Protein AF-0000000078825532 (afdb_homodimer)

InterPro domains:
  IPR010093 SinI-like, DNA-binding domain [TIGR01764] (7-52)
  IPR024370 PBP domain [PF12727] (107-294)
  IPR041657 Helix-turn-helix domain, group 17 [PF12728] (6-54)

Organism: Clostridium kluyveri (strain ATCC 8527 / DSM 555 / NBRC 12016 / NCIMB 10680 / K1) (NCBI:txid431943)

Solvent-accessible surface area (backbone atoms only — not comparable to full-atom values): 34613 Å² total; per-residue (Å²): 126,86,74,80,45,74,32,43,47,62,54,47,10,62,74,70,73,45,52,47,65,52,42,52,48,32,35,75,69,62,65,28,64,63,45,72,63,84,94,39,63,31,25,42,47,66,40,52,50,52,44,49,61,65,61,60,74,65,66,65,83,81,58,81,55,68,72,71,70,65,76,69,36,64,5,51,78,58,31,75,65,81,54,86,50,83,83,50,47,30,42,28,36,75,58,67,68,55,57,55,49,44,52,50,48,42,71,73,36,83,90,50,54,67,42,82,38,77,37,37,25,50,40,20,38,43,31,40,57,71,63,76,32,61,32,18,27,34,44,38,53,36,69,89,77,71,43,57,31,58,73,42,52,56,50,55,28,56,39,52,47,30,33,34,31,33,52,31,31,34,46,31,22,37,36,24,29,55,84,36,88,81,67,75,82,56,78,76,53,65,74,43,83,87,49,33,31,40,31,50,37,88,49,22,32,65,32,34,42,50,30,23,49,29,47,75,68,71,49,62,61,89,73,32,47,41,54,84,39,64,31,93,42,65,64,54,40,49,48,37,19,36,74,62,74,22,54,30,26,71,37,50,51,61,58,49,76,72,41,77,47,43,38,75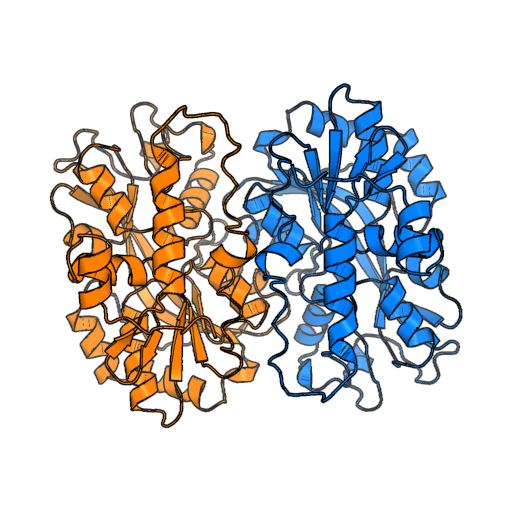,46,83,72,45,78,40,54,36,29,38,38,35,50,46,90,48,48,81,39,68,73,44,43,49,50,51,51,46,52,55,30,67,67,51,49,50,53,50,58,68,72,50,70,59,46,58,89,57,35,46,39,74,76,44,79,82,128,85,73,80,46,76,32,44,47,61,55,47,10,62,73,68,73,45,52,48,65,52,41,53,49,31,35,73,70,61,66,27,65,63,44,74,63,86,94,41,63,31,25,43,46,68,41,53,52,52,43,50,60,65,61,58,76,66,67,64,84,80,59,78,55,69,73,70,69,65,76,68,36,64,5,50,77,56,30,75,66,81,54,84,48,83,84,49,48,29,40,29,37,75,57,68,68,54,56,54,51,42,52,50,47,41,69,73,36,83,91,50,54,66,42,81,39,79,36,38,25,51,39,19,37,44,30,38,57,71,63,75,33,60,32,18,28,35,43,40,52,35,68,89,79,71,43,56,31,59,73,42,52,56,50,56,27,55,40,53,49,30,33,34,31,34,53,32,32,35,46,30,22,37,36,23,28,56,85,36,87,80,68,76,83,56,79,75,52,67,74,45,83,88,49,34,31,40,30,51,39,88,49,23,30,65,34,34,42,51,30,23,49,30,49,76,67,72,48,60,62,88,74,30,47,40,54,84,40,63,32,92,42,66,64,55,39,50,50,37,18,34,74,62,74,20,53,29,25,71,38,51,53,60,57,50,76,74,41,77,46,41,38,77,45,82,72,46,79,41,53,36,28,38,38,35,49,45,89,48,49,81,39,69,73,45,44,48,48,52,51,45,52,57,30,67,69,50,47,52,53,50,58,69,72,50,69,59,47,58,88,58,36,47,40,73,78,45,80,82

Structure (mmCIF, N/CA/C/O backbone):
data_AF-0000000078825532-model_v1
#
loop_
_entity.id
_entity.type
_entity.pdbx_description
1 polymer 'Predicted molybdate-binding protein'
#
loop_
_atom_site.group_PDB
_atom_site.id
_atom_site.type_symbol
_atom_site.label_atom_id
_atom_site.label_alt_id
_atom_site.label_comp_id
_atom_site.label_asym_id
_atom_site.label_entity_id
_atom_site.label_seq_id
_atom_site.pdbx_PDB_ins_code
_atom_site.Cartn_x
_atom_site.Cartn_y
_atom_site.Cartn_z
_atom_site.occupancy
_atom_site.B_iso_or_equiv
_atom_site.auth_seq_id
_atom_site.auth_comp_id
_atom_site.auth_asym_id
_atom_site.auth_atom_id
_atom_site.pdbx_PDB_model_num
ATOM 1 N N . MET A 1 1 ? 4.105 24.453 -40.719 1 24 1 MET A N 1
ATOM 2 C CA . MET A 1 1 ? 4.938 24.781 -39.594 1 24 1 MET A CA 1
ATOM 3 C C . MET A 1 1 ? 4.09 25.344 -38.438 1 24 1 MET A C 1
ATOM 5 O O . MET A 1 1 ? 3.648 26.484 -38.469 1 24 1 MET A O 1
ATOM 9 N N . ILE A 1 2 ? 3.145 24.734 -37.938 1 36.25 2 ILE A N 1
ATOM 10 C CA . ILE A 1 2 ? 2.279 25.266 -36.875 1 36.25 2 ILE A CA 1
ATOM 11 C C . ILE A 1 2 ? 3.131 25.859 -35.781 1 36.25 2 ILE A C 1
ATOM 13 O O . ILE A 1 2 ? 3.938 25.172 -35.156 1 36.25 2 ILE A O 1
ATOM 17 N N . GLU A 1 3 ? 3.506 27.062 -35.844 1 40.66 3 GLU A N 1
ATOM 18 C CA . GLU A 1 3 ? 4.352 27.906 -35 1 40.66 3 GLU A CA 1
ATOM 19 C C . GLU A 1 3 ? 3.984 27.766 -33.531 1 40.66 3 GLU A C 1
ATOM 21 O O . GLU A 1 3 ? 2.83 27.969 -33.125 1 40.66 3 GLU A O 1
ATOM 26 N N . ASN A 1 4 ? 4.52 26.781 -32.844 1 52.38 4 ASN A N 1
ATOM 27 C CA . ASN A 1 4 ? 4.492 26.656 -31.391 1 52.38 4 ASN A CA 1
ATOM 28 C C . ASN A 1 4 ? 4.816 27.984 -30.719 1 52.38 4 ASN A C 1
ATOM 30 O O . ASN A 1 4 ? 5.984 28.312 -30.5 1 52.38 4 ASN A O 1
ATOM 34 N N . THR A 1 5 ? 4.02 28.922 -30.812 1 66.56 5 THR A N 1
ATOM 35 C CA . THR A 1 5 ? 4.203 30.234 -30.219 1 66.56 5 THR A CA 1
ATOM 36 C C . THR A 1 5 ? 4.207 30.156 -28.703 1 66.56 5 THR A C 1
ATOM 38 O O . THR A 1 5 ? 3.273 29.625 -28.094 1 66.56 5 THR A O 1
ATOM 41 N N . VAL A 1 6 ? 5.328 30.438 -28.031 1 76.06 6 VAL A N 1
ATOM 42 C CA . VAL A 1 6 ? 5.547 30.516 -26.594 1 76.06 6 VAL A CA 1
ATOM 43 C C . VAL A 1 6 ? 5.02 31.844 -26.062 1 76.06 6 VAL A C 1
ATOM 45 O O . VAL A 1 6 ? 5.281 32.906 -26.656 1 76.06 6 VAL A O 1
ATOM 48 N N . LEU A 1 7 ? 4.133 31.781 -25.078 1 81.69 7 LEU A N 1
ATOM 49 C CA . LEU A 1 7 ? 3.471 32.938 -24.516 1 81.69 7 LEU A CA 1
ATOM 50 C C . LEU A 1 7 ? 3.986 33.25 -23.109 1 81.69 7 LEU A C 1
ATOM 52 O O . LEU A 1 7 ? 4.359 32.312 -22.375 1 81.69 7 LEU A O 1
ATOM 56 N N . THR A 1 8 ? 4.066 34.531 -22.766 1 80.75 8 THR A N 1
ATOM 57 C CA . THR A 1 8 ? 4.305 34.969 -21.391 1 80.75 8 THR A CA 1
ATOM 58 C C . THR A 1 8 ? 3.016 34.875 -20.578 1 80.75 8 THR A C 1
ATOM 60 O O . THR A 1 8 ? 1.918 34.906 -21.141 1 80.75 8 THR A O 1
ATOM 63 N N . PRO A 1 9 ? 3.205 34.75 -19.281 1 81.44 9 PRO A N 1
ATOM 64 C CA . PRO A 1 9 ? 2.004 34.781 -18.438 1 81.44 9 PRO A CA 1
ATOM 65 C C . PRO A 1 9 ? 1.142 36 -18.672 1 81.44 9 PRO A C 1
ATOM 67 O O . PRO A 1 9 ? -0.088 35.938 -18.609 1 81.44 9 PRO A O 1
ATOM 70 N N . GLN A 1 10 ? 1.766 37.062 -19 1 82.31 10 GLN A N 1
ATOM 71 C CA . GLN A 1 10 ? 1.036 38.281 -19.281 1 82.31 10 GLN A CA 1
ATOM 72 C C . GLN A 1 10 ? 0.237 38.156 -20.578 1 82.31 10 GLN A C 1
ATOM 74 O O . GLN A 1 10 ? -0.901 38.625 -20.656 1 82.31 10 GLN A O 1
ATOM 79 N N . GLU A 1 11 ? 0.806 37.562 -21.531 1 82.94 11 GLU A N 1
ATOM 80 C CA . GLU A 1 11 ? 0.123 37.312 -22.797 1 82.94 11 GLU A CA 1
ATOM 81 C C . GLU A 1 11 ? -1.042 36.344 -22.641 1 82.94 11 GLU A C 1
ATOM 83 O O . GLU A 1 11 ? -2.117 36.562 -23.203 1 82.94 11 GLU A O 1
ATOM 88 N N . VAL A 1 12 ? -0.812 35.344 -21.844 1 84.25 12 VAL A N 1
ATOM 89 C CA . VAL A 1 12 ? -1.862 34.375 -21.531 1 84.25 12 VAL A CA 1
ATOM 90 C C . VAL A 1 12 ? -2.996 35.094 -20.781 1 84.25 12 VAL A C 1
ATOM 92 O O . VAL A 1 12 ? -4.172 34.875 -21.078 1 84.25 12 VAL A O 1
ATOM 95 N N . ALA A 1 13 ? -2.664 35.844 -19.891 1 81.12 13 ALA A N 1
ATOM 96 C CA . ALA A 1 13 ? -3.637 36.625 -19.125 1 81.12 13 ALA A CA 1
ATOM 97 C C . ALA A 1 13 ? -4.504 37.5 -20.062 1 81.12 13 ALA A C 1
ATOM 99 O O . ALA A 1 13 ? -5.719 37.562 -19.875 1 81.12 13 ALA A O 1
ATOM 100 N N . GLY A 1 14 ? -3.93 38.062 -21 1 80.12 14 GLY A N 1
ATOM 101 C CA . GLY A 1 14 ? -4.652 38.844 -21.984 1 80.12 14 GLY A CA 1
ATOM 102 C C . GLY A 1 14 ? -5.574 38.031 -22.844 1 80.12 14 GLY A C 1
ATOM 103 O O . GLY A 1 14 ? -6.707 38.406 -23.125 1 80.12 14 GLY A O 1
ATOM 104 N N . MET A 1 15 ? -5.082 36.875 -23.141 1 79.62 15 MET A N 1
ATOM 105 C CA . MET A 1 15 ? -5.836 35.969 -24.031 1 79.62 15 MET A CA 1
ATOM 106 C C . MET A 1 15 ? -7.066 35.406 -23.312 1 79.62 15 MET A C 1
ATOM 108 O O . MET A 1 15 ? -8.117 35.25 -23.938 1 79.62 15 MET A O 1
ATOM 112 N N . LEU A 1 16 ? -6.871 35.156 -22.016 1 77.56 16 LEU A N 1
ATOM 113 C CA . LEU A 1 16 ? -7.926 34.5 -21.234 1 77.56 16 LEU A CA 1
ATOM 114 C C . LEU A 1 16 ? -8.711 35.531 -20.438 1 77.56 16 LEU A C 1
ATOM 116 O O . LEU A 1 16 ? -9.656 35.188 -19.719 1 77.56 16 LEU A O 1
ATOM 120 N N . LYS A 1 17 ? -8.344 36.812 -20.609 1 77 17 LYS A N 1
ATOM 121 C CA . LYS A 1 17 ? -8.945 37.969 -19.906 1 77 17 LYS A CA 1
ATOM 122 C C . LYS A 1 17 ? -9 37.719 -18.406 1 77 17 LYS A C 1
ATOM 124 O O . LYS A 1 17 ? -10.047 37.906 -17.766 1 77 17 LYS A O 1
ATOM 129 N N . ILE A 1 18 ? -7.914 37.219 -17.953 1 79.75 18 ILE A N 1
ATOM 130 C CA . ILE A 1 18 ? -7.703 37.031 -16.516 1 79.75 18 ILE A CA 1
ATOM 131 C C . ILE A 1 18 ? -6.449 37.781 -16.078 1 79.75 18 ILE A C 1
ATOM 133 O O . ILE A 1 18 ? -5.738 38.344 -16.906 1 79.75 18 ILE A O 1
ATOM 137 N N . THR A 1 19 ? -6.371 37.906 -14.789 1 78 19 THR A N 1
ATOM 138 C CA . THR A 1 19 ? -5.184 38.594 -14.289 1 78 19 THR A CA 1
ATOM 139 C C . THR A 1 19 ? -3.947 37.688 -14.438 1 78 19 THR A C 1
ATOM 141 O O . THR A 1 19 ? -4.051 36.469 -14.477 1 78 19 THR A O 1
ATOM 144 N N . LYS A 1 20 ? -2.814 38.375 -14.523 1 81.19 20 LYS A N 1
ATOM 145 C CA . LYS A 1 20 ? -1.533 37.688 -14.57 1 81.19 20 LYS A CA 1
ATOM 146 C C . LYS A 1 20 ? -1.372 36.75 -13.375 1 81.19 20 LYS A C 1
ATOM 148 O O . LYS A 1 20 ? -0.896 35.625 -13.523 1 81.19 20 LYS A O 1
ATOM 153 N N . ASN A 1 21 ? -1.82 37.125 -12.312 1 79.12 21 ASN A N 1
ATOM 154 C CA . ASN A 1 21 ? -1.765 36.344 -11.102 1 79.12 21 ASN A CA 1
ATOM 155 C C . ASN A 1 21 ? -2.625 35.062 -11.219 1 79.12 21 ASN A C 1
ATOM 157 O O . ASN A 1 21 ? -2.238 34 -10.742 1 79.12 21 ASN A O 1
ATOM 161 N N . THR A 1 22 ? -3.67 35.156 -11.789 1 80.19 22 THR A N 1
ATOM 162 C CA . THR A 1 22 ? -4.555 34.031 -12.016 1 80.19 22 THR A CA 1
ATOM 163 C C . THR A 1 22 ? -3.896 33 -12.953 1 80.19 22 THR A C 1
ATOM 165 O O . THR A 1 22 ? -4.051 31.797 -12.766 1 80.19 22 THR A O 1
ATOM 168 N N . VAL A 1 23 ? -3.158 33.469 -13.922 1 80.56 23 VAL A N 1
ATOM 169 C CA . VAL A 1 23 ? -2.43 32.562 -14.812 1 80.56 23 VAL A CA 1
ATOM 170 C C . VAL A 1 23 ? -1.421 31.766 -14.008 1 80.56 23 VAL A C 1
ATOM 172 O O . VAL A 1 23 ? -1.33 30.547 -14.172 1 80.56 23 VAL A O 1
ATOM 175 N N . TYR A 1 24 ? -0.787 32.438 -13.125 1 79.88 24 TYR A N 1
ATOM 176 C CA . TYR A 1 24 ? 0.176 31.75 -12.273 1 79.88 24 TYR A CA 1
ATOM 177 C C . TYR A 1 24 ? -0.517 30.734 -11.383 1 79.88 24 TYR A C 1
ATOM 179 O O . TYR A 1 24 ? -0.001 29.625 -11.172 1 79.88 24 TYR A O 1
ATOM 187 N N . GLU A 1 25 ? -1.6 31.094 -11 1 77.31 25 GLU A N 1
ATOM 188 C CA . GLU A 1 25 ? -2.396 30.188 -10.18 1 77.31 25 GLU A CA 1
ATOM 189 C C . GLU A 1 25 ? -2.855 28.969 -10.992 1 77.31 25 GLU A C 1
ATOM 191 O O . GLU A 1 25 ? -2.84 27.844 -10.484 1 77.31 25 GLU A O 1
ATOM 196 N N . LEU A 1 26 ? -3.229 29.125 -12.164 1 77.31 26 LEU A N 1
ATOM 197 C CA . LEU A 1 26 ? -3.666 28.062 -13.055 1 77.31 26 LEU A CA 1
ATOM 198 C C . LEU A 1 26 ? -2.525 27.094 -13.336 1 77.31 26 LEU A C 1
ATOM 200 O O . LEU A 1 26 ? -2.734 25.875 -13.375 1 77.31 26 LEU A O 1
ATOM 204 N N . ILE A 1 27 ? -1.386 27.688 -13.453 1 77.12 27 ILE A N 1
ATOM 205 C CA . ILE A 1 27 ? -0.2 26.875 -13.719 1 77.12 27 ILE A CA 1
ATOM 206 C C . ILE A 1 27 ? 0.198 26.109 -12.461 1 77.12 27 ILE A C 1
ATOM 208 O O . ILE A 1 27 ? 0.511 24.922 -12.531 1 77.12 27 ILE A O 1
ATOM 212 N N . LYS A 1 28 ? 0.058 26.75 -11.367 1 70.69 28 LYS A N 1
ATOM 213 C CA . LYS A 1 28 ? 0.375 26.156 -10.07 1 70.69 28 LYS A CA 1
ATOM 214 C C . LYS A 1 28 ? -0.572 25.016 -9.734 1 70.69 28 LYS A C 1
ATOM 216 O O . LYS A 1 28 ? -0.155 24 -9.172 1 70.69 28 LYS A O 1
ATOM 221 N N . ARG A 1 29 ? -1.72 25.156 -10.25 1 65.38 29 ARG A N 1
ATOM 222 C CA . ARG A 1 29 ? -2.773 24.188 -9.992 1 65.38 29 ARG A CA 1
ATOM 223 C C . ARG A 1 29 ? -2.779 23.094 -11.055 1 65.38 29 ARG A C 1
ATOM 225 O O . ARG A 1 29 ? -3.609 22.188 -11.016 1 65.38 29 ARG A O 1
ATOM 232 N N . GLY A 1 30 ? -1.956 23.312 -12 1 69.5 30 GLY A N 1
ATOM 233 C CA . GLY A 1 30 ? -1.84 22.344 -13.078 1 69.5 30 GLY A CA 1
ATOM 234 C C . GLY A 1 30 ? -2.955 22.453 -14.102 1 69.5 30 GLY A C 1
ATOM 235 O O . GLY A 1 30 ? -3.113 21.562 -14.945 1 69.5 30 GLY A O 1
ATOM 236 N N . GLU A 1 31 ? -3.709 23.375 -14.062 1 72.81 31 GLU A N 1
ATOM 237 C CA . GLU A 1 31 ? -4.805 23.578 -15 1 72.81 31 GLU A CA 1
ATOM 238 C C . GLU A 1 31 ? -4.293 24.109 -16.344 1 72.81 31 GLU A C 1
ATOM 240 O O . GLU A 1 31 ? -4.922 23.906 -17.375 1 72.81 31 GLU A O 1
ATOM 245 N N . LEU A 1 32 ? -3.258 24.719 -16.172 1 76.81 32 LEU A N 1
ATOM 246 C CA . LEU A 1 32 ? -2.592 25.266 -17.359 1 76.81 32 LEU A CA 1
ATOM 247 C C . LEU A 1 32 ? -1.118 24.875 -17.375 1 76.81 32 LEU A C 1
ATOM 249 O O . LEU A 1 32 ? -0.4 25.094 -16.391 1 76.81 32 LEU A O 1
ATOM 253 N N . ASN A 1 33 ? -0.837 24.266 -18.406 1 77.81 33 ASN A N 1
ATOM 254 C CA . ASN A 1 33 ? 0.55 23.828 -18.516 1 77.81 33 ASN A CA 1
ATOM 255 C C . ASN A 1 33 ? 1.492 25 -18.766 1 77.81 33 ASN A C 1
ATOM 257 O O . ASN A 1 33 ? 1.277 25.781 -19.688 1 77.81 33 ASN A O 1
ATOM 261 N N . GLY A 1 34 ? 2.42 25.172 -17.844 1 76.62 34 GLY A N 1
ATOM 262 C CA . GLY A 1 34 ? 3.488 26.141 -18 1 76.62 34 GLY A CA 1
ATOM 263 C C . GLY A 1 34 ? 4.867 25.562 -17.734 1 76.62 34 GLY A C 1
ATOM 264 O O . GLY A 1 34 ? 4.992 24.516 -17.125 1 76.62 34 GLY A O 1
ATOM 265 N N . TYR A 1 35 ? 5.941 26.219 -18.469 1 73.12 35 TYR A N 1
ATOM 266 C CA . TYR A 1 35 ? 7.305 25.766 -18.25 1 73.12 35 TYR A CA 1
ATOM 267 C C . TYR A 1 35 ? 8.258 26.938 -18.062 1 73.12 35 TYR A C 1
ATOM 269 O O . TYR A 1 35 ? 7.973 28.047 -18.516 1 73.12 35 TYR A O 1
ATOM 277 N N . LYS A 1 36 ? 9.273 26.625 -17.219 1 62.66 36 LYS A N 1
ATOM 278 C CA . LYS A 1 36 ? 10.242 27.672 -16.922 1 62.66 36 LYS A CA 1
ATOM 279 C C . LYS A 1 36 ? 11.367 27.688 -17.969 1 62.66 36 LYS A C 1
ATOM 281 O O . LYS A 1 36 ? 11.914 26.641 -18.297 1 62.66 36 LYS A O 1
ATOM 286 N N . VAL A 1 37 ? 11.578 28.812 -18.531 1 62.66 37 VAL A N 1
ATOM 287 C CA . VAL A 1 37 ? 12.742 29.109 -19.359 1 62.66 37 VAL A CA 1
ATOM 288 C C . VAL A 1 37 ? 13.617 30.141 -18.656 1 62.66 37 VAL A C 1
ATOM 290 O O . VAL A 1 37 ? 13.297 31.328 -18.641 1 62.66 37 VAL A O 1
ATOM 293 N N . GLY A 1 38 ? 14.727 29.656 -17.906 1 57.12 38 GLY A N 1
ATOM 294 C CA . GLY A 1 38 ? 15.445 30.531 -16.984 1 57.12 38 GLY A CA 1
ATOM 295 C C . GLY A 1 38 ? 14.656 30.875 -15.742 1 57.12 38 GLY A C 1
ATOM 296 O O . GLY A 1 38 ? 14.227 29.984 -15.008 1 57.12 38 GLY A O 1
ATOM 297 N N . LYS A 1 39 ? 14.453 32.062 -15.445 1 62.91 39 LYS A N 1
ATOM 298 C CA . LYS A 1 39 ? 13.688 32.531 -14.297 1 62.91 39 LYS A CA 1
ATOM 299 C C . LYS A 1 39 ? 12.273 32.938 -14.711 1 62.91 39 LYS A C 1
ATOM 301 O O . LYS A 1 39 ? 11.523 33.5 -13.898 1 62.91 39 LYS A O 1
ATOM 306 N N . LYS A 1 40 ? 11.891 32.594 -15.922 1 71.69 40 LYS A N 1
ATOM 307 C CA . LYS A 1 40 ? 10.609 33.094 -16.406 1 71.69 40 LYS A CA 1
ATOM 308 C C . LYS A 1 40 ? 9.695 31.969 -16.844 1 71.69 40 LYS A C 1
ATOM 310 O O . LYS A 1 40 ? 10.156 30.969 -17.406 1 71.69 40 LYS A O 1
ATOM 315 N N . ILE A 1 41 ? 8.414 32.031 -16.516 1 78.44 41 ILE A N 1
ATOM 316 C CA . ILE A 1 41 ? 7.383 31.062 -16.875 1 78.44 41 ILE A CA 1
ATOM 317 C C . ILE A 1 41 ? 6.895 31.344 -18.297 1 78.44 41 ILE A C 1
ATOM 319 O O . ILE A 1 41 ? 6.684 32.5 -18.672 1 78.44 41 ILE A O 1
ATOM 323 N N . ARG A 1 42 ? 6.84 30.25 -19.078 1 79.19 42 ARG A N 1
ATOM 324 C CA . ARG A 1 42 ? 6.309 30.312 -20.438 1 79.19 42 ARG A CA 1
ATOM 325 C C . ARG A 1 42 ? 5.211 29.281 -20.641 1 79.19 42 ARG A C 1
ATOM 327 O O . ARG A 1 42 ? 5.176 28.25 -19.938 1 79.19 42 ARG A O 1
ATOM 334 N N . VAL A 1 43 ? 4.266 29.641 -21.453 1 81.62 43 VAL A N 1
ATOM 335 C CA . VAL A 1 43 ? 3.137 28.781 -21.781 1 81.62 43 VAL A CA 1
ATOM 336 C C . VAL A 1 43 ? 3.027 28.625 -23.297 1 81.62 43 VAL A C 1
ATOM 338 O O . VAL A 1 43 ? 3.096 29.625 -24.031 1 81.62 43 VAL A O 1
ATOM 341 N N . ASP A 1 44 ? 2.941 27.562 -23.812 1 80.69 44 ASP A N 1
ATOM 342 C CA . ASP A 1 44 ? 2.742 27.359 -25.25 1 80.69 44 ASP A CA 1
ATOM 343 C C . ASP A 1 44 ? 1.322 27.734 -25.656 1 80.69 44 ASP A C 1
ATOM 345 O O . ASP A 1 44 ? 0.367 27.5 -24.922 1 80.69 44 ASP A O 1
ATOM 349 N N . LEU A 1 45 ? 1.162 28.25 -26.719 1 78.56 45 LEU A N 1
ATOM 350 C CA . LEU A 1 45 ? -0.136 28.656 -27.25 1 78.56 45 LEU A CA 1
ATOM 351 C C . LEU A 1 45 ? -1.085 27.469 -27.312 1 78.56 45 LEU A C 1
ATOM 353 O O . LEU A 1 45 ? -2.275 27.594 -27.016 1 78.56 45 LEU A O 1
ATOM 357 N N . LYS A 1 46 ? -0.517 26.422 -27.609 1 77 46 LYS A N 1
ATOM 358 C CA . LYS A 1 46 ? -1.341 25.219 -27.703 1 77 46 LYS A CA 1
ATOM 359 C C . LYS A 1 46 ? -1.945 24.859 -26.344 1 77 46 LYS A C 1
ATOM 361 O O . LYS A 1 46 ? -3.104 24.453 -26.266 1 77 46 LYS A O 1
ATOM 366 N N . ASP A 1 47 ? -1.283 25.125 -25.297 1 78.5 47 ASP A N 1
ATOM 367 C CA . ASP A 1 47 ? -1.756 24.812 -23.953 1 78.5 47 ASP A CA 1
ATOM 368 C C . ASP A 1 47 ? -2.84 25.797 -23.5 1 78.5 47 ASP A C 1
ATOM 370 O O . ASP A 1 47 ? -3.781 25.406 -22.812 1 78.5 47 ASP A O 1
ATOM 374 N N . VAL A 1 48 ? -2.748 26.891 -23.953 1 78.56 48 VAL A N 1
ATOM 375 C CA . VAL A 1 48 ? -3.758 27.906 -23.672 1 78.56 48 VAL A CA 1
ATOM 376 C C . VAL A 1 48 ? -5.039 27.578 -24.438 1 78.56 48 VAL A C 1
ATOM 378 O O . VAL A 1 48 ? -6.137 27.672 -23.875 1 78.56 48 VAL A O 1
ATOM 381 N N . GLU A 1 49 ? -4.887 27.219 -25.578 1 75.88 49 GLU A N 1
ATOM 382 C CA . GLU A 1 49 ? -6.043 26.828 -26.391 1 75.88 49 GLU A CA 1
ATOM 383 C C . GLU A 1 49 ? -6.73 25.594 -25.828 1 75.88 49 GLU A C 1
ATOM 385 O O . GLU A 1 49 ? -7.961 25.516 -25.797 1 75.88 49 GLU A O 1
ATOM 390 N N . ASN A 1 50 ? -5.949 24.719 -25.375 1 73.75 50 ASN A N 1
ATOM 391 C CA . ASN A 1 50 ? -6.488 23.531 -24.734 1 73.75 50 ASN A CA 1
ATOM 392 C C . ASN A 1 50 ? -7.262 23.875 -23.469 1 73.75 50 ASN A C 1
ATOM 394 O O . ASN A 1 50 ? -8.32 23.312 -23.203 1 73.75 50 ASN A O 1
ATOM 398 N N . TYR A 1 51 ? -6.785 24.75 -22.766 1 72.44 51 TYR A N 1
ATOM 399 C CA . TYR A 1 51 ? -7.438 25.25 -21.562 1 72.44 51 TYR A CA 1
ATOM 400 C C . TYR A 1 51 ? -8.773 25.891 -21.891 1 72.44 51 TYR A C 1
ATOM 402 O O . TYR A 1 51 ? -9.781 25.641 -21.219 1 72.44 51 TYR A O 1
ATOM 410 N N . LYS A 1 52 ? -8.867 26.703 -22.859 1 70.5 52 LYS A N 1
ATOM 411 C CA . LYS A 1 52 ? -10.07 27.391 -23.312 1 70.5 52 LYS A CA 1
ATOM 412 C C . LYS A 1 52 ? -11.141 26.406 -23.75 1 70.5 52 LYS A C 1
ATOM 414 O O . LYS A 1 52 ? -12.32 26.578 -23.453 1 70.5 52 LYS A O 1
ATOM 419 N N . ASN A 1 53 ? -10.734 25.609 -24.531 1 62.97 53 ASN A N 1
ATOM 420 C CA . ASN A 1 53 ? -11.688 24.656 -25.094 1 62.97 53 ASN A CA 1
ATOM 421 C C . ASN A 1 53 ? -12.289 23.766 -24.016 1 62.97 53 ASN A C 1
ATOM 423 O O . ASN A 1 53 ? -13.43 23.328 -24.125 1 62.97 53 ASN A O 1
ATOM 427 N N . ARG A 1 54 ? -11.516 23.547 -23.016 1 57.88 54 ARG A N 1
ATOM 428 C CA . ARG A 1 54 ? -12.016 22.766 -21.891 1 57.88 54 ARG A CA 1
ATOM 429 C C . ARG A 1 54 ? -13.07 23.531 -21.109 1 57.88 54 ARG A C 1
ATOM 431 O O . ARG A 1 54 ? -14.016 22.953 -20.578 1 57.88 54 ARG A O 1
ATOM 438 N N . THR A 1 55 ? -12.93 24.797 -21 1 48.06 55 THR A N 1
ATOM 439 C CA . THR A 1 55 ? -13.812 25.625 -20.188 1 48.06 55 THR A CA 1
ATOM 440 C C . THR A 1 55 ? -15.039 26.047 -21 1 48.06 55 THR A C 1
ATOM 442 O O . THR A 1 55 ? -16.031 26.5 -20.422 1 48.06 55 THR A O 1
ATOM 445 N N . LYS A 1 56 ? -15.109 26.344 -22.281 1 45.38 56 LYS A N 1
ATOM 446 C CA . LYS A 1 56 ? -16.266 26.719 -23.094 1 45.38 56 LYS A CA 1
ATOM 447 C C . LYS A 1 56 ? -17.406 25.719 -22.922 1 45.38 56 LYS A C 1
ATOM 449 O O . LYS A 1 56 ? -18.578 26.078 -22.938 1 45.38 56 LYS A O 1
ATOM 454 N N . ASN A 1 57 ? -17.109 24.469 -23.047 1 38.56 57 ASN A N 1
ATOM 455 C CA . ASN A 1 57 ? -18.219 23.531 -23.172 1 38.56 57 ASN A CA 1
ATOM 456 C C . ASN A 1 57 ? -19.078 23.516 -21.906 1 38.56 57 ASN A C 1
ATOM 458 O O . ASN A 1 57 ? -19.953 22.672 -21.766 1 38.56 57 ASN A O 1
ATOM 462 N N . THR A 1 58 ? -18.766 24.391 -20.938 1 33.84 58 THR A N 1
ATOM 463 C CA . THR A 1 58 ? -19.641 24.219 -19.781 1 33.84 58 THR A CA 1
ATOM 464 C C . THR A 1 58 ? -20.938 25 -19.953 1 33.84 58 THR A C 1
ATOM 466 O O . THR A 1 58 ? -21.812 24.969 -19.078 1 33.84 58 THR A O 1
ATOM 469 N N . THR A 1 59 ? -21.125 25.906 -20.812 1 30.53 59 THR A N 1
ATOM 470 C CA . THR A 1 59 ? -22.359 26.656 -20.609 1 30.53 59 THR A CA 1
ATOM 471 C C . THR A 1 59 ? -23.578 25.859 -21.078 1 30.53 59 THR A C 1
ATOM 473 O O . THR A 1 59 ? -24.688 26.094 -20.625 1 30.53 59 THR A O 1
ATOM 476 N N . GLY A 1 60 ? -23.797 25.703 -22.391 1 30.58 60 GLY A N 1
ATOM 477 C CA . GLY A 1 60 ? -25.141 25.359 -22.844 1 30.58 60 GLY A CA 1
ATOM 478 C C . GLY A 1 60 ? -25.688 24.125 -22.172 1 30.58 60 GLY A C 1
ATOM 479 O O . GLY A 1 60 ? -25.016 23.484 -21.359 1 30.58 60 GLY A O 1
ATOM 480 N N . GLU A 1 61 ? -26.797 23.375 -23.047 1 28.69 61 GLU A N 1
ATOM 481 C CA . GLU A 1 61 ? -27.547 22.219 -22.578 1 28.69 61 GLU A CA 1
ATOM 482 C C . GLU A 1 61 ? -26.641 21.219 -21.875 1 28.69 61 GLU A C 1
ATOM 484 O O . GLU A 1 61 ? -25.625 20.797 -22.422 1 28.69 61 GLU A O 1
ATOM 489 N N . ILE A 1 62 ? -26.703 21.297 -20.562 1 28.84 62 ILE A N 1
ATOM 490 C CA . ILE A 1 62 ? -26.109 20.391 -19.594 1 28.84 62 ILE A CA 1
ATOM 491 C C . ILE A 1 62 ? -26.156 18.953 -20.141 1 28.84 62 ILE A C 1
ATOM 493 O O . ILE A 1 62 ? -27.156 18.25 -19.938 1 28.84 62 ILE A O 1
ATOM 497 N N . SER A 1 63 ? -26.359 18.906 -21.422 1 25.8 63 SER A N 1
ATOM 498 C CA . SER A 1 63 ? -26.469 17.547 -21.953 1 25.8 63 SER A CA 1
ATOM 499 C C . SER A 1 63 ? -25.406 16.641 -21.344 1 25.8 63 SER A C 1
ATOM 501 O O . SER A 1 63 ? -24.266 17.062 -21.125 1 25.8 63 SER A O 1
ATOM 503 N N . HIS A 1 64 ? -25.969 15.586 -20.688 1 24.17 64 HIS A N 1
ATOM 504 C CA . HIS A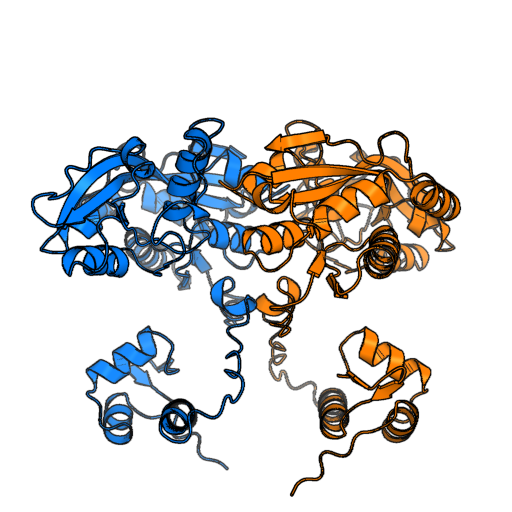 1 64 ? -25.297 14.508 -19.984 1 24.17 64 HIS A CA 1
ATOM 505 C C . HIS A 1 64 ? -24.031 14.07 -20.719 1 24.17 64 HIS A C 1
ATOM 507 O O . HIS A 1 64 ? -24.078 13.141 -21.531 1 24.17 64 HIS A O 1
ATOM 513 N N . ARG A 1 65 ? -23.594 15 -21.453 1 25.92 65 ARG A N 1
ATOM 514 C CA . ARG A 1 65 ? -22.422 14.328 -22.016 1 25.92 65 ARG A CA 1
ATOM 515 C C . ARG A 1 65 ? -21.578 13.695 -20.922 1 25.92 65 ARG A C 1
ATOM 517 O O . ARG A 1 65 ? -21.281 14.328 -19.906 1 25.92 65 ARG A O 1
ATOM 524 N N . PRO A 1 66 ? -21.547 12.438 -20.984 1 25.62 66 PRO A N 1
ATOM 525 C CA . PRO A 1 66 ? -20.844 11.789 -19.891 1 25.62 66 PRO A CA 1
ATOM 526 C C . PRO A 1 66 ? -19.562 12.516 -19.5 1 25.62 66 PRO A C 1
ATOM 528 O O . PRO A 1 66 ? -18.938 13.164 -20.344 1 25.62 66 PRO A O 1
ATOM 531 N N . ILE A 1 67 ? -19.641 13.359 -18.391 1 25.34 67 ILE A N 1
ATOM 532 C CA . ILE A 1 67 ? -18.391 13.789 -17.781 1 25.34 67 ILE A CA 1
ATOM 533 C C . ILE A 1 67 ? -17.219 13.055 -18.438 1 25.34 67 ILE A C 1
ATOM 535 O O . ILE A 1 67 ? -17.141 11.82 -18.391 1 25.34 67 ILE A O 1
ATOM 539 N N . ILE A 1 68 ? -16.953 13.516 -19.562 1 26.64 68 ILE A N 1
ATOM 540 C CA . ILE A 1 68 ? -15.656 13.023 -20.031 1 26.64 68 ILE A CA 1
ATOM 541 C C . ILE A 1 68 ? -14.695 12.914 -18.844 1 26.64 68 ILE A C 1
ATOM 543 O O . ILE A 1 68 ? -14.375 13.922 -18.203 1 26.64 68 ILE A O 1
ATOM 547 N N . LYS A 1 69 ? -14.961 11.914 -18.047 1 28 69 LYS A N 1
ATOM 548 C CA . LYS A 1 69 ? -14.008 11.453 -17.047 1 28 69 LYS A CA 1
ATOM 549 C C . LYS A 1 69 ? -12.586 11.883 -17.391 1 28 69 LYS A C 1
ATOM 551 O O . LYS A 1 69 ? -11.984 11.352 -18.328 1 28 69 LYS A O 1
ATOM 556 N N . ASP A 1 70 ? -12.422 13.188 -17.578 1 27.08 70 ASP A N 1
ATOM 557 C CA . ASP A 1 70 ? -11.055 13.703 -17.562 1 27.08 70 ASP A CA 1
ATOM 558 C C . ASP A 1 70 ? -10.086 12.672 -16.969 1 27.08 70 ASP A C 1
ATOM 560 O O . ASP A 1 70 ? -10.367 12.07 -15.93 1 27.08 70 ASP A O 1
ATOM 564 N N . ASP A 1 71 ? -9.375 12.102 -17.766 1 26.73 71 ASP A N 1
ATOM 565 C CA . ASP A 1 71 ? -8.398 11.016 -17.641 1 26.73 71 ASP A CA 1
ATOM 566 C C . ASP A 1 71 ? -7.492 11.227 -16.422 1 26.73 71 ASP A C 1
ATOM 568 O O . ASP A 1 71 ? -6.34 11.641 -16.562 1 26.73 71 ASP A O 1
ATOM 572 N N . LEU A 1 72 ? -7.836 12.07 -15.531 1 29.39 72 LEU A N 1
ATOM 573 C CA . LEU A 1 72 ? -7.156 11.945 -14.242 1 29.39 72 LEU A CA 1
ATOM 574 C C . LEU A 1 72 ? -6.922 10.484 -13.883 1 29.39 72 LEU A C 1
ATOM 576 O O . LEU A 1 72 ? -7.777 9.844 -13.266 1 29.39 72 LEU A O 1
ATOM 580 N N . SER A 1 73 ? -6.676 9.82 -14.75 1 30.02 73 SER A N 1
ATOM 581 C CA . SER A 1 73 ? -6.27 8.422 -14.633 1 30.02 73 SER A CA 1
ATOM 582 C C . SER A 1 73 ? -5.539 8.172 -13.312 1 30.02 73 SER A C 1
ATOM 584 O O . SER A 1 73 ? -4.711 8.984 -12.898 1 30.02 73 SER A O 1
ATOM 586 N N . TYR A 1 74 ? -6.211 7.617 -12.414 1 31.78 74 TYR A N 1
ATOM 587 C CA . TYR A 1 74 ? -5.602 7.172 -11.164 1 31.78 74 TYR A CA 1
ATOM 588 C C . TYR A 1 74 ? -4.086 7.07 -11.305 1 31.78 74 TYR A C 1
ATOM 590 O O . TYR A 1 74 ? -3.371 6.973 -10.305 1 31.78 74 TYR A O 1
ATOM 598 N N . SER A 1 75 ? -3.594 6.969 -12.469 1 33.94 75 SER A N 1
ATOM 599 C CA . SER A 1 75 ? -2.164 7.023 -12.758 1 33.94 75 SER A CA 1
ATOM 600 C C . SER A 1 75 ? -1.568 8.367 -12.344 1 33.94 75 SER A C 1
ATOM 602 O O . SER A 1 75 ? -0.453 8.414 -11.82 1 33.94 75 SER A O 1
ATOM 604 N N . ASN A 1 76 ? -2.221 9.531 -12.625 1 35.81 76 ASN A N 1
ATOM 605 C CA . ASN A 1 76 ? -1.652 10.852 -12.375 1 35.81 76 ASN A CA 1
ATOM 606 C C . ASN A 1 76 ? -1.763 11.234 -10.898 1 35.81 76 ASN A C 1
ATOM 608 O O . ASN A 1 76 ? -1.03 12.109 -10.43 1 35.81 76 ASN A O 1
ATOM 612 N N . MET A 1 77 ? -2.84 11.023 -10.344 1 35.53 77 MET A N 1
ATOM 613 C CA . MET A 1 77 ? -3.023 11.531 -8.984 1 35.53 77 MET A CA 1
ATOM 614 C C . MET A 1 77 ? -1.955 10.984 -8.047 1 35.53 77 MET A C 1
ATOM 616 O O . MET A 1 77 ? -1.558 11.648 -7.094 1 35.53 77 MET A O 1
ATOM 620 N N . PHE A 1 78 ? -1.747 9.688 -8.188 1 38.06 78 PHE A N 1
ATOM 621 C CA . PHE A 1 78 ? -0.805 9.062 -7.27 1 38.06 78 PHE A CA 1
ATOM 622 C C . PHE A 1 78 ? 0.604 9.062 -7.852 1 38.06 78 PHE A C 1
ATOM 624 O O . PHE A 1 78 ? 1.577 8.812 -7.137 1 38.06 78 PHE A O 1
ATOM 631 N N . TYR A 1 79 ? 0.685 8.945 -9.203 1 37.81 79 TYR A N 1
ATOM 632 C CA . TYR A 1 79 ? 2.035 8.891 -9.75 1 37.81 79 TYR A CA 1
ATOM 633 C C . TYR A 1 79 ? 2.361 10.156 -10.531 1 37.81 79 TYR A C 1
ATOM 635 O O . TYR A 1 79 ? 1.602 10.57 -11.406 1 37.81 79 TYR A O 1
ATOM 643 N N . PRO A 1 80 ? 3.188 11.031 -10.047 1 32.47 80 PRO A N 1
ATOM 644 C CA . PRO A 1 80 ? 3.682 12.133 -10.867 1 32.47 80 PRO A CA 1
ATOM 645 C C . PRO A 1 80 ? 3.928 11.727 -12.32 1 32.47 80 PRO A C 1
ATOM 647 O O . PRO A 1 80 ? 4.238 10.562 -12.594 1 32.47 80 PRO A O 1
ATOM 650 N N . ARG A 1 81 ? 3.354 12.258 -13.297 1 35.66 81 ARG A N 1
ATOM 651 C CA . ARG A 1 81 ? 3.689 12.141 -14.711 1 35.66 81 ARG A CA 1
ATOM 652 C C . ARG A 1 81 ? 5.145 11.719 -14.891 1 35.66 81 ARG A C 1
ATOM 654 O O . ARG A 1 81 ? 5.992 12.008 -14.047 1 35.66 81 ARG A O 1
ATOM 661 N N . ASP A 1 82 ? 5.34 10.719 -15.852 1 34.66 82 ASP A N 1
ATOM 662 C CA . ASP A 1 82 ? 6.699 10.43 -16.297 1 34.66 82 ASP A CA 1
ATOM 663 C C . ASP A 1 82 ? 7.539 11.711 -16.359 1 34.66 82 ASP A C 1
ATOM 665 O O . ASP A 1 82 ? 7.57 12.383 -17.391 1 34.66 82 ASP A O 1
ATOM 669 N N . ALA A 1 83 ? 7.309 12.633 -15.625 1 32.97 83 ALA A N 1
ATOM 670 C CA . ALA A 1 83 ? 8.414 13.562 -15.852 1 32.97 83 ALA A CA 1
ATOM 671 C C . ALA A 1 83 ? 9.688 12.812 -16.234 1 32.97 83 ALA A C 1
ATOM 673 O O . ALA A 1 83 ? 9.969 11.734 -15.711 1 32.97 83 ALA A O 1
ATOM 674 N N . ASP A 1 84 ? 10.047 12.719 -17.406 1 36.84 84 ASP A N 1
ATOM 675 C CA . ASP A 1 84 ? 11.461 12.523 -17.719 1 36.84 84 ASP A CA 1
ATOM 676 C C . ASP A 1 84 ? 12.32 12.703 -16.469 1 36.84 84 ASP A C 1
ATOM 678 O O . ASP A 1 84 ? 13.375 13.344 -16.516 1 36.84 84 ASP A O 1
ATOM 682 N N . ILE A 1 85 ? 11.734 12.672 -15.398 1 42.5 85 ILE A N 1
ATOM 683 C CA . ILE A 1 85 ? 12.547 12.883 -14.203 1 42.5 85 ILE A CA 1
ATOM 684 C C . ILE A 1 85 ? 13.516 11.719 -14.023 1 42.5 85 ILE A C 1
ATOM 686 O O . ILE A 1 85 ? 13.453 10.984 -13.039 1 42.5 85 ILE A O 1
ATOM 690 N N . SER A 1 86 ? 13.562 10.797 -14.891 1 46.41 86 SER A N 1
ATOM 691 C CA . SER A 1 86 ? 14.523 9.695 -14.859 1 46.41 86 SER A CA 1
ATOM 692 C C . SER A 1 86 ? 15.82 10.117 -14.164 1 46.41 86 SER A C 1
ATOM 694 O O . SER A 1 86 ? 16.453 9.305 -13.484 1 46.41 86 SER A O 1
ATOM 696 N N . ASP A 1 87 ? 16.141 11.359 -14.336 1 58.12 87 ASP A N 1
ATOM 697 C CA . ASP A 1 87 ? 17.469 11.719 -13.836 1 58.12 87 ASP A CA 1
ATOM 698 C C . ASP A 1 87 ? 17.359 12.602 -12.594 1 58.12 87 ASP A C 1
ATOM 700 O O . ASP A 1 87 ? 18.375 13.039 -12.047 1 58.12 87 ASP A O 1
ATOM 704 N N . GLY A 1 88 ? 16.016 12.766 -12.07 1 78.56 88 GLY A N 1
ATOM 705 C CA . GLY A 1 88 ? 16.031 13.727 -10.977 1 78.56 88 GLY A CA 1
ATOM 706 C C . GLY A 1 88 ? 15.797 13.094 -9.617 1 78.56 88 GLY A C 1
ATOM 707 O O . GLY A 1 88 ? 15.438 11.914 -9.531 1 78.56 88 GLY A O 1
ATOM 708 N N . PHE A 1 89 ? 16.203 13.742 -8.57 1 91.25 89 PHE A N 1
ATOM 709 C CA . PHE A 1 89 ? 16.062 13.383 -7.168 1 91.25 89 PHE A CA 1
ATOM 710 C C . PHE A 1 89 ? 14.734 13.898 -6.617 1 91.25 89 PHE A C 1
ATOM 712 O O . PHE A 1 89 ? 14.594 15.094 -6.348 1 91.25 89 PHE A O 1
ATOM 719 N N . VAL A 1 90 ? 13.711 12.992 -6.469 1 94.69 90 VAL A N 1
ATOM 720 C CA . VAL A 1 90 ? 12.352 13.398 -6.121 1 94.69 90 VAL A CA 1
ATOM 721 C C . VAL A 1 90 ? 12.094 13.141 -4.637 1 94.69 90 VAL A C 1
ATOM 723 O O . VAL A 1 90 ? 12.336 12.039 -4.145 1 94.69 90 VAL A O 1
ATOM 726 N N . ILE A 1 91 ? 11.625 14.172 -3.98 1 95.12 91 ILE A N 1
ATOM 727 C CA . ILE A 1 91 ? 11.227 14.102 -2.576 1 95.12 91 ILE A CA 1
ATOM 728 C C . ILE A 1 91 ? 9.711 14.219 -2.459 1 95.12 91 ILE A C 1
ATOM 730 O O . ILE A 1 91 ? 9.125 15.219 -2.887 1 95.12 91 ILE A O 1
ATOM 734 N N . CYS A 1 92 ? 9.102 13.227 -1.816 1 94.69 92 CYS A N 1
ATOM 735 C CA . CYS A 1 92 ? 7.652 13.18 -1.707 1 94.69 92 CYS A CA 1
ATOM 736 C C . CYS A 1 92 ? 7.195 13.609 -0.317 1 94.69 92 CYS A C 1
ATOM 738 O O . CYS A 1 92 ? 7.809 13.234 0.684 1 94.69 92 CYS A O 1
ATOM 740 N N . GLY A 1 93 ? 6.078 14.375 -0.294 1 92.12 93 GLY A N 1
ATOM 741 C CA . GLY A 1 93 ? 5.453 14.836 0.937 1 92.12 93 GLY A CA 1
ATOM 742 C C . GLY A 1 93 ? 4.828 16.219 0.81 1 92.12 93 GLY A C 1
ATOM 743 O O . GLY A 1 93 ? 5.164 16.969 -0.101 1 92.12 93 GLY A O 1
ATOM 744 N N . GLN A 1 94 ? 4.023 16.562 1.705 1 87.5 94 GLN A N 1
ATOM 745 C CA . GLN A 1 94 ? 3.258 17.797 1.532 1 87.5 94 GLN A CA 1
ATOM 746 C C . GLN A 1 94 ? 3.707 18.859 2.521 1 87.5 94 GLN A C 1
ATOM 748 O O . GLN A 1 94 ? 3.252 20.016 2.457 1 87.5 94 GLN A O 1
ATOM 753 N N . ASP A 1 95 ? 4.598 18.562 3.445 1 91.94 95 ASP A N 1
ATOM 754 C CA . ASP A 1 95 ? 4.992 19.516 4.477 1 91.94 95 ASP A CA 1
ATOM 755 C C . ASP A 1 95 ? 6.023 20.516 3.939 1 91.94 95 ASP A C 1
ATOM 757 O O . ASP A 1 95 ? 6.938 20.125 3.203 1 91.94 95 ASP A O 1
ATOM 761 N N . VAL A 1 96 ? 5.945 21.719 4.344 1 90.25 96 VAL A N 1
ATOM 762 C CA . VAL A 1 96 ? 6.801 22.812 3.877 1 90.25 96 VAL A CA 1
ATOM 763 C C . VAL A 1 96 ? 8.242 22.547 4.309 1 90.25 96 VAL A C 1
ATOM 765 O O . VAL A 1 96 ? 9.18 23.047 3.68 1 90.25 96 VAL A O 1
ATOM 768 N N . LEU A 1 97 ? 8.414 21.844 5.363 1 94.75 97 LEU A N 1
ATOM 769 C CA . LEU A 1 97 ? 9.766 21.516 5.816 1 94.75 97 LEU A CA 1
ATOM 770 C C . LEU A 1 97 ? 10.555 20.828 4.711 1 94.75 97 LEU A C 1
ATOM 772 O O . LEU A 1 97 ? 11.781 20.969 4.641 1 94.75 97 LEU A O 1
ATOM 776 N N . LEU A 1 98 ? 9.922 20.125 3.812 1 95.56 98 LEU A N 1
ATOM 777 C CA . LEU A 1 98 ? 10.586 19.422 2.727 1 95.56 98 LEU A CA 1
ATOM 778 C C . LEU A 1 98 ? 11.062 20.391 1.653 1 95.56 98 LEU A C 1
ATOM 780 O O . LEU A 1 98 ? 12.031 20.125 0.944 1 95.56 98 LEU A O 1
ATOM 784 N N . ASP A 1 99 ? 10.359 21.484 1.517 1 92.88 99 ASP A N 1
ATOM 785 C CA . ASP A 1 99 ? 10.836 22.531 0.616 1 92.88 99 ASP A CA 1
ATOM 786 C C . ASP A 1 99 ? 12.164 23.109 1.097 1 92.88 99 ASP A C 1
ATOM 788 O O . ASP A 1 99 ? 13.062 23.375 0.292 1 92.88 99 ASP A O 1
ATOM 792 N N . ILE A 1 100 ? 12.18 23.312 2.328 1 94.38 100 ILE A N 1
ATOM 793 C CA . ILE A 1 100 ? 13.406 23.812 2.936 1 94.38 100 ILE A CA 1
ATOM 794 C C . ILE A 1 100 ? 14.531 22.797 2.746 1 94.38 100 ILE A C 1
ATOM 796 O O . ILE A 1 100 ? 15.633 23.156 2.324 1 94.38 100 ILE A O 1
ATOM 800 N N . LEU A 1 101 ? 14.227 21.531 3.021 1 95.75 101 LEU A N 1
ATOM 801 C CA . LEU A 1 101 ? 15.203 20.469 2.842 1 95.75 101 LEU A CA 1
ATOM 802 C C . LEU A 1 101 ? 15.703 20.422 1.399 1 95.75 101 LEU A C 1
ATOM 804 O O . LEU A 1 101 ? 16.906 20.297 1.155 1 95.75 101 LEU A O 1
ATOM 808 N N . SER A 1 102 ? 14.82 20.547 0.477 1 93.81 102 SER A N 1
ATOM 809 C CA . SER A 1 102 ? 15.156 20.516 -0.942 1 93.81 102 SER A CA 1
ATOM 810 C C . SER A 1 102 ? 16.141 21.625 -1.293 1 93.81 102 SER A C 1
ATOM 812 O O . SER A 1 102 ? 17.109 21.391 -2.021 1 93.81 102 SER A O 1
ATOM 814 N N . ARG A 1 103 ? 15.906 22.781 -0.751 1 92.06 103 ARG A N 1
ATOM 815 C CA . ARG A 1 103 ? 16.797 23.906 -0.996 1 92.06 103 ARG A CA 1
ATOM 816 C C . ARG A 1 103 ? 18.188 23.641 -0.44 1 92.06 103 ARG A C 1
ATOM 818 O O . ARG A 1 103 ? 19.188 23.938 -1.098 1 92.06 103 ARG A O 1
ATOM 825 N N . TYR A 1 104 ? 18.219 23.125 0.7 1 94.06 104 TYR A N 1
ATOM 826 C CA . TYR A 1 104 ? 19.5 22.812 1.314 1 94.06 104 TYR A CA 1
ATOM 827 C C . TYR A 1 104 ? 20.266 21.766 0.497 1 94.06 104 TYR A C 1
ATOM 829 O O . TYR A 1 104 ? 21.484 21.875 0.324 1 94.06 104 TYR A O 1
ATOM 837 N N . ILE A 1 105 ? 19.594 20.766 0.005 1 92.31 105 ILE A N 1
ATOM 838 C CA . ILE A 1 105 ? 20.219 19.703 -0.789 1 92.31 105 ILE A CA 1
ATOM 839 C C . ILE A 1 105 ? 20.844 20.312 -2.045 1 92.31 105 ILE A C 1
ATOM 841 O O . ILE A 1 105 ? 21.984 20.016 -2.391 1 92.31 105 ILE A O 1
ATOM 845 N N . GLU A 1 106 ? 20.125 21.125 -2.645 1 88.94 106 GLU A N 1
ATOM 846 C CA . GLU A 1 106 ? 20.594 21.734 -3.881 1 88.94 106 GLU A CA 1
ATOM 847 C C . GLU A 1 106 ? 21.797 22.641 -3.623 1 88.94 106 GLU A C 1
ATOM 849 O O . GLU A 1 106 ? 22.688 22.75 -4.469 1 88.94 106 GLU A O 1
ATOM 854 N N . PHE A 1 107 ? 21.781 23.219 -2.523 1 87.44 107 PHE A N 1
ATOM 855 C CA . PHE A 1 107 ? 22.891 24.109 -2.172 1 87.44 107 PHE A CA 1
ATOM 856 C C . PHE A 1 107 ? 24.125 23.312 -1.788 1 87.44 107 PHE A C 1
ATOM 858 O O . PHE A 1 107 ? 25.25 23.703 -2.109 1 87.44 107 PHE A O 1
ATOM 865 N N . HIS A 1 108 ? 24.016 22.266 -1.115 1 85.81 108 HIS A N 1
ATOM 866 C CA . HIS A 1 108 ? 25.141 21.531 -0.551 1 85.81 108 HIS A CA 1
ATOM 867 C C . HIS A 1 108 ? 25.656 20.469 -1.53 1 85.81 108 HIS A C 1
ATOM 869 O O . HIS A 1 108 ? 26.812 20.062 -1.446 1 85.81 108 HIS A O 1
ATOM 875 N N . CYS A 1 109 ? 24.781 19.953 -2.291 1 81.5 109 CYS A N 1
ATOM 876 C CA . CYS A 1 109 ? 25.172 18.906 -3.24 1 81.5 109 CYS A CA 1
ATOM 877 C C . CYS A 1 109 ? 25.188 19.453 -4.664 1 81.5 109 CYS A C 1
ATOM 879 O O . CYS A 1 109 ? 24.125 19.562 -5.297 1 81.5 109 CYS A O 1
ATOM 881 N N . SER A 1 110 ? 26.359 19.672 -5.102 1 79.31 110 SER A N 1
ATOM 882 C CA . SER A 1 110 ? 26.5 20.203 -6.453 1 79.31 110 SER A CA 1
ATOM 883 C C . SER A 1 110 ? 26.031 19.203 -7.5 1 79.31 110 SER A C 1
ATOM 885 O O . SER A 1 110 ? 26.328 18.016 -7.402 1 79.31 110 SER A O 1
ATOM 887 N N . GLY A 1 111 ? 25.125 19.641 -8.336 1 79.56 111 GLY A N 1
ATOM 888 C CA . GLY A 1 111 ? 24.75 18.828 -9.484 1 79.56 111 GLY A CA 1
ATOM 889 C C . GLY A 1 111 ? 23.438 18.094 -9.281 1 79.56 111 GLY A C 1
ATOM 890 O O . GLY A 1 111 ? 22.922 17.484 -10.219 1 79.56 111 GLY A O 1
ATOM 891 N N . ILE A 1 112 ? 23 18.219 -8.055 1 84.25 112 ILE A N 1
ATOM 892 C CA . ILE A 1 112 ? 21.75 17.5 -7.828 1 84.25 112 ILE A CA 1
ATOM 893 C C . ILE A 1 112 ? 20.578 18.484 -7.918 1 84.25 112 ILE A C 1
ATOM 895 O O . ILE A 1 112 ? 20.594 19.547 -7.289 1 84.25 112 ILE A O 1
ATOM 899 N N . ARG A 1 113 ? 19.703 18.141 -8.773 1 86.75 113 ARG A N 1
ATOM 900 C CA . ARG A 1 113 ? 18.438 18.859 -8.828 1 86.75 113 ARG A CA 1
ATOM 901 C C . ARG A 1 113 ? 17.328 18.062 -8.148 1 86.75 113 ARG A C 1
ATOM 903 O O . ARG A 1 113 ? 17.109 16.891 -8.477 1 86.75 113 ARG A O 1
ATOM 910 N N . THR A 1 114 ? 16.703 18.781 -7.207 1 90.81 114 THR A N 1
ATOM 911 C CA . THR A 1 114 ? 15.641 18.094 -6.48 1 90.81 114 THR A CA 1
ATOM 912 C C . THR A 1 114 ? 14.273 18.484 -7.039 1 90.81 114 THR A C 1
ATOM 914 O O . THR A 1 114 ? 14.086 19.609 -7.504 1 90.81 114 THR A O 1
ATOM 917 N N . PHE A 1 115 ? 13.375 17.578 -7.059 1 90.81 115 PHE A N 1
ATOM 918 C CA . PHE A 1 115 ? 11.984 17.781 -7.414 1 90.81 115 PHE A CA 1
ATOM 919 C C . PHE A 1 115 ? 11.062 17.391 -6.266 1 90.81 115 PHE A C 1
ATOM 921 O O . PHE A 1 115 ? 11.344 16.453 -5.531 1 90.81 115 PHE A O 1
ATOM 928 N N . ARG A 1 116 ? 9.984 18.203 -6.176 1 92.69 116 ARG A N 1
ATOM 929 C CA . ARG A 1 116 ? 9.016 17.938 -5.117 1 92.69 116 ARG A CA 1
ATOM 930 C C . ARG A 1 116 ? 7.762 17.281 -5.672 1 92.69 116 ARG A C 1
ATOM 932 O O . ARG A 1 116 ? 7.266 17.656 -6.734 1 92.69 116 ARG A O 1
ATOM 939 N N . SER A 1 117 ? 7.363 16.172 -5.043 1 90.44 117 SER A N 1
ATOM 940 C CA . SER A 1 117 ? 6.062 15.57 -5.309 1 90.44 117 SER A CA 1
ATOM 941 C C . SER A 1 117 ? 5.137 15.711 -4.105 1 90.44 117 SER A C 1
ATOM 943 O O . SER A 1 117 ? 5.379 15.109 -3.057 1 90.44 117 SER A O 1
ATOM 945 N N . TYR A 1 118 ? 4.062 16.438 -4.27 1 87.56 118 TYR A N 1
ATOM 946 C CA . TYR A 1 118 ? 3.184 16.781 -3.158 1 87.56 118 TYR A CA 1
ATOM 947 C C . TYR A 1 118 ? 2.051 15.766 -3.023 1 87.56 118 TYR A C 1
ATOM 949 O O . TYR A 1 118 ? 0.889 16.094 -3.279 1 87.56 118 TYR A O 1
ATOM 957 N N . VAL A 1 119 ? 2.391 14.609 -2.59 1 87.19 119 VAL A N 1
ATOM 958 C CA . VAL A 1 119 ? 1.419 13.531 -2.418 1 87.19 119 VAL A CA 1
ATOM 959 C C . VAL A 1 119 ? 1.432 13.047 -0.97 1 87.19 119 VAL A C 1
ATOM 961 O O . VAL A 1 119 ? 2.389 13.297 -0.234 1 87.19 119 VAL A O 1
ATOM 964 N N . GLY A 1 120 ? 0.342 12.367 -0.551 1 89.69 120 GLY A N 1
ATOM 965 C CA . GLY A 1 120 ? 0.208 11.867 0.807 1 89.69 120 GLY A CA 1
ATOM 966 C C . GLY A 1 120 ? 1.162 10.727 1.118 1 89.69 120 GLY A C 1
ATOM 967 O O . GLY A 1 120 ? 1.797 10.18 0.215 1 89.69 120 GLY A O 1
ATOM 968 N N . SER A 1 121 ? 1.24 10.414 2.385 1 95.94 121 SER A N 1
ATOM 969 C CA . SER A 1 121 ? 2.188 9.422 2.883 1 95.94 121 SER A CA 1
ATOM 970 C C . SER A 1 121 ? 1.98 8.07 2.211 1 95.94 121 SER A C 1
ATOM 972 O O . SER A 1 121 ? 2.943 7.422 1.788 1 95.94 121 SER A O 1
ATOM 974 N N . TYR A 1 122 ? 0.745 7.66 2.152 1 96.31 122 TYR A N 1
ATOM 975 C CA . TYR A 1 122 ? 0.41 6.363 1.573 1 96.31 122 TYR A CA 1
ATOM 976 C C . TYR A 1 122 ? 0.9 6.27 0.134 1 96.31 122 TYR A C 1
ATOM 978 O O . TYR A 1 122 ? 1.657 5.355 -0.212 1 96.31 122 TYR A O 1
ATOM 986 N N . ASN A 1 123 ? 0.589 7.25 -0.609 1 92.62 123 ASN A N 1
ATOM 987 C CA . ASN A 1 123 ? 0.984 7.273 -2.014 1 92.62 123 ASN A CA 1
ATOM 988 C C . ASN A 1 123 ? 2.486 7.488 -2.17 1 92.62 123 ASN A C 1
ATOM 990 O O . ASN A 1 123 ? 3.1 6.961 -3.1 1 92.62 123 ASN A O 1
ATOM 994 N N . GLY A 1 124 ? 3.002 8.266 -1.351 1 95.56 124 GLY A N 1
ATOM 995 C CA . GLY A 1 124 ? 4.441 8.461 -1.378 1 95.56 124 GLY A CA 1
ATOM 996 C C . GLY A 1 124 ? 5.227 7.18 -1.152 1 95.56 124 GLY A C 1
ATOM 997 O O . GLY A 1 124 ? 6.207 6.914 -1.849 1 95.56 124 GLY A O 1
ATOM 998 N N . LEU A 1 125 ? 4.793 6.418 -0.214 1 97.75 125 LEU A N 1
ATOM 999 C CA . LEU A 1 125 ? 5.445 5.145 0.06 1 97.75 125 LEU A CA 1
ATOM 1000 C C . LEU A 1 125 ? 5.277 4.184 -1.113 1 97.75 125 LEU A C 1
ATOM 1002 O O . LEU A 1 125 ? 6.207 3.449 -1.457 1 97.75 125 LEU A O 1
ATOM 1006 N N . LEU A 1 126 ? 4.105 4.23 -1.691 1 95.81 126 LEU A N 1
ATOM 1007 C CA . LEU A 1 126 ? 3.883 3.432 -2.893 1 95.81 126 LEU A CA 1
ATOM 1008 C C . LEU A 1 126 ? 4.859 3.826 -3.994 1 95.81 126 LEU A C 1
ATOM 1010 O O . LEU A 1 126 ? 5.465 2.961 -4.633 1 95.81 126 LEU A O 1
ATOM 1014 N N . ALA A 1 127 ? 4.996 5.109 -4.164 1 94.94 127 ALA A N 1
ATOM 1015 C CA . ALA A 1 127 ? 5.906 5.621 -5.184 1 94.94 127 ALA A CA 1
ATOM 1016 C C . ALA A 1 127 ? 7.344 5.195 -4.902 1 94.94 127 ALA A C 1
ATOM 1018 O O . ALA A 1 127 ? 8.094 4.867 -5.824 1 94.94 127 ALA A O 1
ATOM 1019 N N . LEU A 1 128 ? 7.719 5.191 -3.693 1 97.06 128 LEU A N 1
ATOM 1020 C CA . LEU A 1 128 ? 9.047 4.738 -3.307 1 97.06 128 LEU A CA 1
ATOM 1021 C C . LEU A 1 128 ? 9.227 3.256 -3.615 1 97.06 128 LEU A C 1
ATOM 1023 O O . LEU A 1 128 ? 10.258 2.852 -4.16 1 97.06 128 LEU A O 1
ATOM 1027 N N . TYR A 1 129 ? 8.219 2.457 -3.354 1 97.31 129 TYR A N 1
ATOM 1028 C CA . TYR A 1 129 ? 8.25 1.022 -3.621 1 97.31 129 TYR A CA 1
ATOM 1029 C C . TYR A 1 129 ? 8.477 0.748 -5.102 1 97.31 129 TYR A C 1
ATOM 1031 O O . TYR A 1 129 ? 9.273 -0.116 -5.469 1 97.31 129 TYR A O 1
ATOM 1039 N N . LEU A 1 130 ? 7.828 1.559 -5.828 1 92.38 130 LEU A N 1
ATOM 1040 C CA . LEU A 1 130 ? 7.852 1.331 -7.27 1 92.38 130 LEU A CA 1
ATOM 1041 C C . LEU A 1 130 ? 9.062 1.997 -7.902 1 92.38 130 LEU A C 1
ATOM 1043 O O . LEU A 1 130 ? 9.266 1.903 -9.117 1 92.38 130 LEU A O 1
ATOM 1047 N N . GLY A 1 131 ? 9.812 2.684 -7.137 1 91.81 131 GLY A N 1
ATOM 1048 C CA . GLY A 1 131 ? 11.047 3.277 -7.621 1 91.81 131 GLY A CA 1
ATOM 1049 C C . GLY A 1 131 ? 10.828 4.574 -8.375 1 91.81 131 GLY A C 1
ATOM 1050 O O . GLY A 1 131 ? 11.664 4.969 -9.195 1 91.81 131 GLY A O 1
ATOM 1051 N N . LYS A 1 132 ? 9.742 5.207 -8.109 1 91.88 132 LYS A N 1
ATOM 1052 C CA . LYS A 1 132 ? 9.398 6.426 -8.836 1 91.88 132 LYS A CA 1
ATOM 1053 C C . LYS A 1 132 ? 9.945 7.664 -8.125 1 91.88 132 LYS A C 1
ATOM 1055 O O . LYS A 1 132 ? 10.031 8.742 -8.719 1 91.88 132 LYS A O 1
ATOM 1060 N N . VAL A 1 133 ? 10.211 7.48 -6.883 1 94.88 133 VAL A N 1
ATOM 1061 C CA . VAL A 1 133 ? 10.766 8.578 -6.094 1 94.88 133 VAL A CA 1
ATOM 1062 C C . VAL A 1 133 ? 11.945 8.078 -5.273 1 94.88 133 VAL A C 1
ATOM 1064 O O . VAL A 1 133 ? 12.109 6.871 -5.07 1 94.88 133 VAL A O 1
ATOM 1067 N N . GLN A 1 134 ? 12.758 8.953 -4.859 1 95.88 134 GLN A N 1
ATOM 1068 C CA . GLN A 1 134 ? 13.961 8.594 -4.117 1 95.88 134 GLN A CA 1
ATOM 1069 C C . GLN A 1 134 ? 13.727 8.688 -2.611 1 95.88 134 GLN A C 1
ATOM 1071 O O . GLN A 1 134 ? 14.328 7.945 -1.835 1 95.88 134 GLN A O 1
ATOM 1076 N N . VAL A 1 135 ? 12.867 9.633 -2.252 1 97.38 135 VAL A N 1
ATOM 1077 C CA . VAL A 1 135 ? 12.594 9.867 -0.838 1 97.38 135 VAL A CA 1
ATOM 1078 C C . VAL A 1 135 ? 11.086 10.031 -0.624 1 97.38 135 VAL A C 1
ATOM 1080 O O . VAL A 1 135 ? 10.422 10.742 -1.379 1 97.38 135 VAL A O 1
ATOM 1083 N N . ALA A 1 136 ? 10.586 9.336 0.357 1 97.94 136 ALA A N 1
ATOM 1084 C CA . ALA A 1 136 ? 9.195 9.516 0.769 1 97.94 136 ALA A CA 1
ATOM 1085 C C . ALA A 1 136 ? 9.109 9.953 2.23 1 97.94 136 ALA A C 1
ATOM 1087 O O . ALA A 1 136 ? 10.078 9.82 2.982 1 97.94 136 ALA A O 1
ATOM 1088 N N . THR A 1 137 ? 8.023 10.547 2.592 1 98.06 137 THR A N 1
ATOM 1089 C CA . THR A 1 137 ? 7.746 10.852 3.994 1 98.06 137 THR A CA 1
ATOM 1090 C C . THR A 1 137 ? 6.465 10.156 4.453 1 98.06 137 THR A C 1
ATOM 1092 O O . THR A 1 137 ? 5.621 9.797 3.633 1 98.06 137 THR A O 1
ATOM 1095 N N . SER A 1 138 ? 6.445 9.938 5.742 1 98.06 138 SER A N 1
ATOM 1096 C CA . SER A 1 138 ? 5.312 9.188 6.273 1 98.06 138 SER A CA 1
ATOM 1097 C C . SER A 1 138 ? 4.934 9.672 7.668 1 98.06 138 SER A C 1
ATOM 1099 O O . SER A 1 138 ? 5.801 10.008 8.469 1 98.06 138 SER A O 1
ATOM 1101 N N . HIS A 1 139 ? 3.73 9.789 7.938 1 98.31 139 HIS A N 1
ATOM 1102 C CA . HIS A 1 139 ? 3.156 9.961 9.266 1 98.31 139 HIS A CA 1
ATOM 1103 C C . HIS A 1 139 ? 1.901 9.109 9.438 1 98.31 139 HIS A C 1
ATOM 1105 O O . HIS A 1 139 ? 0.848 9.617 9.828 1 98.31 139 HIS A O 1
ATOM 1111 N N . LEU A 1 140 ? 2.021 7.879 9.203 1 98.56 140 LEU A N 1
ATOM 1112 C CA . LEU A 1 140 ? 0.927 6.914 9.258 1 98.56 140 LEU A CA 1
ATOM 1113 C C . LEU A 1 140 ? 0.872 6.238 10.625 1 98.56 140 LEU A C 1
ATOM 1115 O O . LEU A 1 140 ? 1.823 5.566 11.031 1 98.56 140 LEU A O 1
ATOM 1119 N N . TRP A 1 141 ? -0.245 6.41 11.297 1 98.62 141 TRP A N 1
ATOM 1120 C CA . TRP A 1 141 ? -0.418 5.859 12.641 1 98.62 141 TRP A CA 1
ATOM 1121 C C . TRP A 1 141 ? -1.121 4.508 12.586 1 98.62 141 TRP A C 1
ATOM 1123 O O . TRP A 1 141 ? -2.188 4.379 11.977 1 98.62 141 TRP A O 1
ATOM 1133 N N . ASP A 1 142 ? -0.471 3.572 13.156 1 97.94 142 ASP A N 1
ATOM 1134 C CA . ASP A 1 142 ? -1.015 2.219 13.227 1 97.94 142 ASP A CA 1
ATOM 1135 C C . ASP A 1 142 ? -1.848 2.029 14.492 1 97.94 142 ASP A C 1
ATOM 1137 O O . ASP A 1 142 ? -1.3 1.906 15.594 1 97.94 142 ASP A O 1
ATOM 1141 N N . GLY A 1 143 ? -3.117 1.856 14.336 1 97.06 143 GLY A N 1
ATOM 1142 C CA . GLY A 1 143 ? -4.023 1.746 15.461 1 97.06 143 GLY A CA 1
ATOM 1143 C C . GLY A 1 143 ? -3.838 0.466 16.25 1 97.06 143 GLY A C 1
ATOM 1144 O O . GLY A 1 143 ? -4.211 0.395 17.422 1 97.06 143 GLY A O 1
ATOM 1145 N N . ASP A 1 144 ? -3.273 -0.542 15.656 1 95.5 144 ASP A N 1
ATOM 1146 C CA . ASP A 1 144 ? -3.064 -1.813 16.344 1 95.5 144 ASP A CA 1
ATOM 1147 C C . ASP A 1 144 ? -1.926 -1.71 17.359 1 95.5 144 ASP A C 1
ATOM 1149 O O . ASP A 1 144 ? -2.045 -2.199 18.484 1 95.5 144 ASP A O 1
ATOM 1153 N N . SER A 1 145 ? -0.832 -1.046 16.984 1 95.69 145 SER A N 1
ATOM 1154 C CA . SER A 1 145 ? 0.373 -1.027 17.797 1 95.69 145 SER A CA 1
ATOM 1155 C C . SER A 1 145 ? 0.554 0.322 18.484 1 95.69 145 SER A C 1
ATOM 1157 O O . SER A 1 145 ? 1.32 0.44 19.438 1 95.69 145 SER A O 1
ATOM 1159 N N . GLY A 1 146 ? -0.082 1.334 17.969 1 96.88 146 GLY A N 1
ATOM 1160 C CA . GLY A 1 146 ? 0.116 2.682 18.469 1 96.88 146 GLY A CA 1
ATOM 1161 C C . GLY A 1 146 ? 1.374 3.342 17.938 1 96.88 146 GLY A C 1
ATOM 1162 O O . GLY A 1 146 ? 1.671 4.488 18.281 1 96.88 146 GLY A O 1
ATOM 1163 N N . LYS A 1 147 ? 2.061 2.65 17.062 1 97.06 147 LYS A N 1
ATOM 1164 C CA . LYS A 1 147 ? 3.311 3.176 16.516 1 97.06 147 LYS A CA 1
ATOM 1165 C C . LYS A 1 147 ? 3.078 3.879 15.18 1 97.06 147 LYS A C 1
ATOM 1167 O O . LYS A 1 147 ? 2.182 3.502 14.422 1 97.06 147 LYS A O 1
ATOM 1172 N N . TYR A 1 148 ? 3.893 4.895 15.016 1 98.19 148 TYR A N 1
ATOM 1173 C CA . TYR A 1 148 ? 3.855 5.562 13.719 1 98.19 148 TYR A CA 1
ATOM 1174 C C . TYR A 1 148 ? 4.816 4.902 12.734 1 98.19 148 TYR A C 1
ATOM 1176 O O . TYR A 1 148 ? 5.922 4.5 13.109 1 98.19 148 TYR A O 1
ATOM 1184 N N . ASN A 1 149 ? 4.434 4.777 11.492 1 98.44 149 ASN A N 1
ATOM 1185 C CA . ASN A 1 149 ? 5.211 4.633 10.266 1 98.44 149 ASN A CA 1
ATOM 1186 C C . ASN A 1 149 ? 5.758 3.217 10.109 1 98.44 149 ASN A C 1
ATOM 1188 O O . ASN A 1 149 ? 5.547 2.572 9.078 1 98.44 149 ASN A O 1
ATOM 1192 N N . ILE A 1 150 ? 6.375 2.639 11.172 1 98 150 ILE A N 1
ATOM 1193 C CA . ILE A 1 150 ? 7.141 1.404 11.039 1 98 150 ILE A CA 1
ATOM 1194 C C . ILE A 1 150 ? 6.238 0.292 10.508 1 98 150 ILE A C 1
ATOM 1196 O O . ILE A 1 150 ? 6.559 -0.351 9.508 1 98 150 ILE A O 1
ATOM 1200 N N . PRO A 1 151 ? 5.062 0.048 11.109 1 97.5 151 PRO A N 1
ATOM 1201 C CA . PRO A 1 151 ? 4.215 -1.024 10.586 1 97.5 151 PRO A CA 1
ATOM 1202 C C . PRO A 1 151 ? 3.793 -0.787 9.133 1 97.5 151 PRO A C 1
ATOM 1204 O O . PRO A 1 151 ? 3.688 -1.736 8.359 1 97.5 151 PRO A O 1
ATOM 1207 N N . PHE A 1 152 ? 3.582 0.444 8.773 1 98.19 152 PHE A N 1
ATOM 1208 C CA . PHE A 1 152 ? 3.129 0.78 7.426 1 98.19 152 PHE A CA 1
ATOM 1209 C C . PHE A 1 152 ? 4.27 0.667 6.426 1 98.19 152 PHE A C 1
ATOM 1211 O O . PHE A 1 152 ? 4.113 0.065 5.359 1 98.19 152 PHE A O 1
ATOM 1218 N N . VAL A 1 153 ? 5.395 1.225 6.75 1 98.38 153 VAL A N 1
ATOM 1219 C CA . VAL A 1 153 ? 6.535 1.208 5.84 1 98.38 153 VAL A CA 1
ATOM 1220 C C . VAL A 1 153 ? 6.918 -0.234 5.516 1 98.38 153 VAL A C 1
ATOM 1222 O O . VAL A 1 153 ? 7.172 -0.571 4.359 1 98.38 153 VAL A O 1
ATOM 1225 N N . ARG A 1 154 ? 6.867 -1.068 6.473 1 97.62 154 ARG A N 1
ATOM 1226 C CA . ARG A 1 154 ? 7.266 -2.463 6.309 1 97.62 154 ARG A CA 1
ATOM 1227 C C . ARG A 1 154 ? 6.348 -3.182 5.324 1 97.62 154 ARG A C 1
ATOM 1229 O O . ARG A 1 154 ? 6.789 -4.074 4.594 1 97.62 154 ARG A O 1
ATOM 1236 N N . ARG A 1 155 ? 5.109 -2.76 5.219 1 97.44 155 ARG A N 1
ATOM 1237 C CA . ARG A 1 155 ? 4.156 -3.51 4.41 1 97.44 155 ARG A CA 1
ATOM 1238 C C . ARG A 1 155 ? 3.85 -2.779 3.107 1 97.44 155 ARG A C 1
ATOM 1240 O O . ARG A 1 155 ? 3.49 -3.406 2.107 1 97.44 155 ARG A O 1
ATOM 1247 N N . LEU A 1 156 ? 4.039 -1.521 3.117 1 97.94 156 LEU A N 1
ATOM 1248 C CA . LEU A 1 156 ? 3.83 -0.77 1.885 1 97.94 156 LEU A CA 1
ATOM 1249 C C . LEU A 1 156 ? 5.051 -0.864 0.976 1 97.94 156 LEU A C 1
ATOM 1251 O O . LEU A 1 156 ? 4.945 -0.66 -0.236 1 97.94 156 LEU A O 1
ATOM 1255 N N . ILE A 1 157 ? 6.188 -1.173 1.538 1 97.81 157 ILE A N 1
ATOM 1256 C CA . ILE A 1 157 ? 7.414 -1.404 0.784 1 97.81 157 ILE A CA 1
ATOM 1257 C C . ILE A 1 157 ? 7.938 -2.809 1.075 1 97.81 157 ILE A C 1
ATOM 1259 O O . ILE A 1 157 ? 9.039 -2.967 1.604 1 97.81 157 ILE A O 1
ATOM 1263 N N . PRO A 1 158 ? 7.23 -3.779 0.664 1 96.56 158 PRO A N 1
ATOM 1264 C CA . PRO A 1 158 ? 7.523 -5.156 1.074 1 96.56 158 PRO A CA 1
ATOM 1265 C C . PRO A 1 158 ? 8.82 -5.688 0.465 1 96.56 158 PRO A C 1
ATOM 1267 O O . PRO A 1 158 ? 9.07 -5.496 -0.728 1 96.56 158 PRO A O 1
ATOM 1270 N N . GLY A 1 159 ? 9.594 -6.297 1.306 1 95.12 159 GLY A N 1
ATOM 1271 C CA . GLY A 1 159 ? 10.773 -7.031 0.868 1 95.12 159 GLY A CA 1
ATOM 1272 C C . GLY A 1 159 ? 11.969 -6.137 0.605 1 95.12 159 GLY A C 1
ATOM 1273 O O . GLY A 1 159 ? 13.055 -6.625 0.278 1 95.12 159 GLY A O 1
ATOM 1274 N N . ILE A 1 160 ? 11.781 -4.902 0.707 1 95.62 160 ILE A N 1
ATOM 1275 C CA . ILE A 1 160 ? 12.859 -3.959 0.448 1 95.62 160 ILE A CA 1
ATOM 1276 C C . ILE A 1 160 ? 13.32 -3.328 1.761 1 95.62 160 ILE A C 1
ATOM 1278 O O . ILE A 1 160 ? 12.531 -2.67 2.447 1 95.62 160 ILE A O 1
ATOM 1282 N N . PRO A 1 161 ? 14.547 -3.471 2.078 1 96.38 161 PRO A N 1
ATOM 1283 C CA . PRO A 1 161 ? 15.047 -2.816 3.289 1 96.38 161 PRO A CA 1
ATOM 1284 C C . PRO A 1 161 ? 14.961 -1.293 3.217 1 96.38 161 PRO A C 1
ATOM 1286 O O . PRO A 1 161 ? 15.289 -0.7 2.186 1 96.38 161 PRO A O 1
ATOM 1289 N N . THR A 1 162 ? 14.5 -0.691 4.273 1 97.62 162 THR A N 1
ATOM 1290 C CA . THR A 1 162 ? 14.32 0.756 4.324 1 97.62 162 THR A CA 1
ATOM 1291 C C . THR A 1 162 ? 14.906 1.328 5.613 1 97.62 162 THR A C 1
ATOM 1293 O O . THR A 1 162 ? 15.133 0.595 6.578 1 97.62 162 THR A O 1
ATOM 1296 N N . VAL A 1 163 ? 15.203 2.596 5.539 1 97.88 163 VAL A N 1
ATOM 1297 C CA . VAL A 1 163 ? 15.641 3.367 6.695 1 97.88 163 VAL A CA 1
ATOM 1298 C C . VAL A 1 163 ? 14.648 4.5 6.969 1 97.88 163 VAL A C 1
ATOM 1300 O O . VAL A 1 163 ? 14.195 5.172 6.039 1 97.88 163 VAL A O 1
ATOM 1303 N N . ILE A 1 164 ? 14.297 4.617 8.203 1 98.44 164 ILE A N 1
ATOM 1304 C CA . ILE A 1 164 ? 13.375 5.668 8.625 1 98.44 164 ILE A CA 1
ATOM 1305 C C . ILE A 1 164 ? 14.117 6.695 9.477 1 98.44 164 ILE A C 1
ATOM 1307 O O . ILE A 1 164 ? 14.727 6.344 10.492 1 98.44 164 ILE A O 1
ATOM 1311 N N . ILE A 1 165 ? 14.039 7.988 9.078 1 98.25 165 ILE A N 1
ATOM 1312 C CA . ILE A 1 165 ? 14.719 9.078 9.766 1 98.25 165 ILE A CA 1
ATOM 1313 C C . ILE A 1 165 ? 13.695 10.07 10.305 1 98.25 165 ILE A C 1
ATOM 1315 O O . ILE A 1 165 ? 12.812 10.523 9.57 1 98.25 165 ILE A O 1
ATOM 1319 N N . HIS A 1 166 ? 13.859 10.383 11.578 1 98.56 166 HIS A N 1
ATOM 1320 C CA . HIS A 1 166 ? 12.906 11.289 12.219 1 98.56 166 HIS A CA 1
ATOM 1321 C C . HIS A 1 166 ? 13.125 12.727 11.758 1 98.56 166 HIS A C 1
ATOM 1323 O O . HIS A 1 166 ? 14.25 13.211 11.75 1 98.56 166 HIS A O 1
ATOM 1329 N N . LEU A 1 167 ? 12.078 13.414 11.352 1 98.19 167 LEU A N 1
ATOM 1330 C CA . LEU A 1 167 ? 12.148 14.82 10.961 1 98.19 167 LEU A CA 1
ATOM 1331 C C . LEU A 1 167 ? 11.609 15.719 12.07 1 98.19 167 LEU A C 1
ATOM 1333 O O . LEU A 1 167 ? 12.312 16.609 12.555 1 98.19 167 LEU A O 1
ATOM 1337 N N . ALA A 1 168 ? 10.352 15.445 12.469 1 98.06 168 ALA A N 1
ATOM 1338 C CA . ALA A 1 168 ? 9.727 16.281 13.5 1 98.06 168 ALA A CA 1
ATOM 1339 C C . ALA A 1 168 ? 8.461 15.617 14.039 1 98.06 168 ALA A C 1
ATOM 1341 O O . ALA A 1 168 ? 7.938 14.68 13.445 1 98.06 168 ALA A O 1
ATOM 1342 N N . CYS A 1 169 ? 8.086 16.062 15.188 1 98.12 169 CYS A N 1
ATOM 1343 C CA . CYS A 1 169 ? 6.73 15.797 15.664 1 98.12 169 CYS A CA 1
ATOM 1344 C C . CYS A 1 169 ? 5.836 17.016 15.469 1 98.12 169 CYS A C 1
ATOM 1346 O O . CYS A 1 169 ? 6.305 18.156 15.539 1 98.12 169 CYS A O 1
ATOM 1348 N N . ARG A 1 170 ? 4.668 16.719 15.148 1 96.81 170 ARG A N 1
ATOM 1349 C CA . ARG A 1 170 ? 3.637 17.734 14.969 1 96.81 170 ARG A CA 1
ATOM 1350 C C . ARG A 1 170 ? 2.359 17.359 15.711 1 96.81 170 ARG A C 1
ATOM 1352 O O . ARG A 1 170 ? 2.184 16.203 16.109 1 96.81 170 ARG A O 1
ATOM 1359 N N . MET A 1 171 ? 1.54 18.375 15.945 1 97.69 171 MET A N 1
ATOM 1360 C CA . MET A 1 171 ? 0.285 18.109 16.641 1 97.69 171 MET A CA 1
ATOM 1361 C C . MET A 1 171 ? -0.884 18.062 15.672 1 97.69 171 MET A C 1
ATOM 1363 O O . MET A 1 171 ? -1.056 18.969 14.852 1 97.69 171 MET A O 1
ATOM 1367 N N . GLN A 1 172 ? -1.625 16.938 15.68 1 97.88 172 GLN A N 1
ATOM 1368 C CA . GLN A 1 172 ? -2.883 16.812 14.953 1 97.88 172 GLN A CA 1
ATOM 1369 C C . GLN A 1 172 ? -4.078 17.062 15.867 1 97.88 172 GLN A C 1
ATOM 1371 O O . GLN A 1 172 ? -4.023 16.766 17.062 1 97.88 172 GLN A O 1
ATOM 1376 N N . GLY A 1 173 ? -5.07 17.641 15.297 1 98.44 173 GLY A N 1
ATOM 1377 C CA . GLY A 1 173 ? -6.254 17.938 16.094 1 98.44 173 GLY A CA 1
ATOM 1378 C C . GLY A 1 173 ? -7.453 18.328 15.242 1 98.44 173 GLY A C 1
ATOM 1379 O O . GLY A 1 173 ? -7.379 18.312 14.016 1 98.44 173 GLY A O 1
ATOM 1380 N N . PHE A 1 174 ? -8.562 18.641 15.953 1 98.69 174 PHE A N 1
ATOM 1381 C CA . PHE A 1 174 ? -9.789 19.047 15.281 1 98.69 174 PHE A CA 1
ATOM 1382 C C . PHE A 1 174 ? -9.805 20.547 15.047 1 98.69 174 PHE A C 1
ATOM 1384 O O . PHE A 1 174 ? -9.422 21.328 15.922 1 98.69 174 PHE A O 1
ATOM 1391 N N . TYR A 1 175 ? -10.148 20.906 13.844 1 98.56 175 TYR A N 1
ATOM 1392 C CA . TYR A 1 175 ? -10.625 22.266 13.578 1 98.56 175 TYR A CA 1
ATOM 1393 C C . TYR A 1 175 ? -12.109 22.391 13.875 1 98.56 175 TYR A C 1
ATOM 1395 O O . TYR A 1 175 ? -12.914 21.594 13.375 1 98.56 175 TYR A O 1
ATOM 1403 N N . VAL A 1 176 ? -12.469 23.375 14.68 1 98.56 176 VAL A N 1
ATOM 1404 C CA . VAL A 1 176 ? -13.867 23.688 14.961 1 98.56 176 VAL A CA 1
ATOM 1405 C C . VAL A 1 176 ? -14.125 25.172 14.781 1 98.56 176 VAL A C 1
ATOM 1407 O O . VAL A 1 176 ? -13.195 25.984 14.844 1 98.56 176 VAL A O 1
ATOM 1410 N N . PRO A 1 177 ? -15.375 25.469 14.445 1 98 177 PRO A N 1
ATOM 1411 C CA . PRO A 1 177 ? -15.656 26.906 14.383 1 98 177 PRO A CA 1
ATOM 1412 C C . PRO A 1 177 ? -15.281 27.641 15.664 1 98 177 PRO A C 1
ATOM 1414 O O . PRO A 1 177 ? -15.336 27.062 16.75 1 98 177 PRO A O 1
ATOM 1417 N N . HIS A 1 178 ? -14.93 28.938 15.43 1 97.38 178 HIS A N 1
ATOM 1418 C CA . HIS A 1 178 ? -14.539 29.75 16.578 1 97.38 178 HIS A CA 1
ATOM 1419 C C . HIS A 1 178 ? -15.586 29.688 17.688 1 97.38 178 HIS A C 1
ATOM 1421 O O . HIS A 1 178 ? -16.781 29.828 17.406 1 97.38 178 HIS A O 1
ATOM 1427 N N . GLY A 1 179 ? -15.133 29.391 18.891 1 97.31 179 GLY A N 1
ATOM 1428 C CA . GLY A 1 179 ? -16.031 29.281 20.031 1 97.31 179 GLY A CA 1
ATOM 1429 C C . GLY A 1 179 ? -16.5 27.859 20.266 1 97.31 179 GLY A C 1
ATOM 1430 O O . GLY A 1 179 ? -17.125 27.562 21.297 1 97.31 179 GLY A O 1
ATOM 1431 N N . ASN A 1 180 ? -16.391 27 19.297 1 98.06 180 ASN A N 1
ATOM 1432 C CA . ASN A 1 180 ? -16.75 25.594 19.391 1 98.06 180 ASN A CA 1
ATOM 1433 C C . ASN A 1 180 ? -18.219 25.422 19.766 1 98.06 180 ASN A C 1
ATOM 1435 O O . ASN A 1 180 ? -18.531 24.797 20.797 1 98.06 180 ASN A O 1
ATOM 1439 N N . PRO A 1 181 ? -19.078 25.938 19.016 1 97.56 181 PRO A N 1
ATOM 1440 C CA . PRO A 1 181 ? -20.5 25.953 19.344 1 97.56 181 PRO A CA 1
ATOM 1441 C C . PRO A 1 181 ? -21.062 24.547 19.625 1 97.56 181 PRO A C 1
ATOM 1443 O O . PRO A 1 181 ? -22.016 24.406 20.375 1 97.56 181 PRO A O 1
ATOM 1446 N N . LYS A 1 182 ? -20.469 23.531 19.062 1 97.75 182 LYS A N 1
ATOM 1447 C CA . LYS A 1 182 ? -20.953 22.172 19.266 1 97.75 182 LYS A CA 1
ATOM 1448 C C . LYS A 1 182 ? -20.266 21.5 20.438 1 97.75 182 LYS A C 1
ATOM 1450 O O . LYS A 1 182 ? -20.5 20.312 20.719 1 97.75 182 LYS A O 1
ATOM 1455 N N . LYS A 1 183 ? -19.344 22.141 21.109 1 98.19 183 LYS A N 1
ATOM 1456 C CA . LYS A 1 183 ? -18.641 21.672 22.312 1 98.19 183 LYS A CA 1
ATOM 1457 C C . LYS A 1 183 ? -17.938 20.344 22.047 1 98.19 183 LYS A C 1
ATOM 1459 O O . LYS A 1 183 ? -18.078 19.406 22.828 1 98.19 183 LYS A O 1
ATOM 1464 N N . ILE A 1 184 ? -17.312 20.328 20.953 1 98.19 184 ILE A N 1
ATOM 1465 C CA . ILE A 1 184 ? -16.547 19.141 20.578 1 98.19 184 ILE A CA 1
ATOM 1466 C C . ILE A 1 184 ? -15.305 19.031 21.438 1 98.19 184 ILE A C 1
ATOM 1468 O O . ILE A 1 184 ? -14.617 20.016 21.688 1 98.19 184 ILE A O 1
ATOM 1472 N N . GLN A 1 185 ? -14.992 17.766 21.906 1 97.62 185 GLN A N 1
ATOM 1473 C CA . GLN A 1 185 ? -13.891 17.609 22.844 1 97.62 185 GLN A CA 1
ATOM 1474 C C . GLN A 1 185 ? -12.852 16.625 22.312 1 97.62 185 GLN A C 1
ATOM 1476 O O . GLN A 1 185 ? -11.664 16.734 22.625 1 97.62 185 GLN A O 1
ATOM 1481 N N . GLY A 1 186 ? -13.312 15.609 21.609 1 97.69 186 GLY A N 1
ATOM 1482 C CA . GLY A 1 186 ? -12.352 14.602 21.172 1 97.69 186 GLY A CA 1
ATOM 1483 C C . GLY A 1 186 ? -12.953 13.555 20.25 1 97.69 186 GLY A C 1
ATOM 1484 O O . GLY A 1 186 ? -13.992 13.797 19.625 1 97.69 186 GLY A O 1
ATOM 1485 N N . TRP A 1 187 ? -12.289 12.469 20.156 1 97.88 187 TRP A N 1
ATOM 1486 C CA . TRP A 1 187 ? -12.633 11.414 19.203 1 97.88 187 TRP A CA 1
ATOM 1487 C C . TRP A 1 187 ? -14.047 10.891 19.469 1 97.88 187 TRP A C 1
ATOM 1489 O O . TRP A 1 187 ? -14.773 10.57 18.516 1 97.88 187 TRP A O 1
ATOM 1499 N N . GLU A 1 188 ? -14.5 10.812 20.719 1 97.5 188 GLU A N 1
ATOM 1500 C CA . GLU A 1 188 ? -15.797 10.25 21.078 1 97.5 188 GLU A CA 1
ATOM 1501 C C . GLU A 1 188 ? -16.938 11.062 20.469 1 97.5 188 GLU A C 1
ATOM 1503 O O . GLU A 1 188 ? -18.031 10.539 20.266 1 97.5 188 GLU A O 1
ATOM 1508 N N . ASP A 1 189 ? -16.672 12.273 20.172 1 97.56 189 ASP A N 1
ATOM 1509 C CA . ASP A 1 189 ? -17.703 13.148 19.625 1 97.56 189 ASP A CA 1
ATOM 1510 C C . ASP A 1 189 ? -18.062 12.758 18.203 1 97.56 189 ASP A C 1
ATOM 1512 O O . ASP A 1 189 ? -19.078 13.18 17.672 1 97.56 189 ASP A O 1
ATOM 1516 N N . LEU A 1 190 ? -17.25 11.969 17.547 1 96.56 190 LEU A N 1
ATOM 1517 C CA . LEU A 1 190 ? -17.516 11.5 16.188 1 96.56 190 LEU A CA 1
ATOM 1518 C C . LEU A 1 190 ? -18.719 10.57 16.156 1 96.56 190 LEU A C 1
ATOM 1520 O O . LEU A 1 190 ? -19.266 10.289 15.086 1 96.56 190 LEU A O 1
ATOM 1524 N N . LYS A 1 191 ? -19.203 10.156 17.312 1 96.25 191 LYS A N 1
ATOM 1525 C CA . LYS A 1 191 ? -20.375 9.281 17.422 1 96.25 191 LYS A CA 1
ATOM 1526 C C . LYS A 1 191 ? -21.672 10.086 17.359 1 96.25 191 LYS A C 1
ATOM 1528 O O . LYS A 1 191 ? -22.75 9.516 17.172 1 96.25 191 LYS A O 1
ATOM 1533 N N . ARG A 1 192 ? -21.453 11.297 17.547 1 96.19 192 ARG A N 1
ATOM 1534 C CA . ARG A 1 192 ? -22.641 12.148 17.609 1 96.19 192 ARG A CA 1
ATOM 1535 C C . ARG A 1 192 ? -23.281 12.305 16.234 1 96.19 192 ARG A C 1
ATOM 1537 O O . ARG A 1 192 ? -22.578 12.367 15.219 1 96.19 192 ARG A O 1
ATOM 1544 N N . ASN A 1 193 ? -24.578 12.523 16.172 1 95 193 ASN A N 1
ATOM 1545 C CA . ASN A 1 193 ? -25.312 12.625 14.914 1 95 193 ASN A CA 1
ATOM 1546 C C . ASN A 1 193 ? -25.562 14.086 14.531 1 95 193 ASN A C 1
ATOM 1548 O O . ASN A 1 193 ? -26.047 14.367 13.438 1 95 193 ASN A O 1
ATOM 1552 N N . ASP A 1 194 ? -25.188 14.992 15.344 1 96.88 194 ASP A N 1
ATOM 1553 C CA . ASP A 1 194 ? -25.469 16.406 15.078 1 96.88 194 ASP A CA 1
ATOM 1554 C C . ASP A 1 194 ? -24.234 17.109 14.523 1 96.88 194 ASP A C 1
ATOM 1556 O O . ASP A 1 194 ? -24.234 18.328 14.359 1 96.88 194 ASP A O 1
ATOM 1560 N N . ILE A 1 195 ? -23.266 16.359 14.266 1 96.94 195 ILE A N 1
ATOM 1561 C CA . ILE A 1 195 ? -22.016 16.938 13.805 1 96.94 195 ILE A CA 1
ATOM 1562 C C . ILE A 1 195 ? -21.797 16.578 12.336 1 96.94 195 ILE A C 1
ATOM 1564 O O . ILE A 1 195 ? -22.016 15.438 11.922 1 96.94 195 ILE A O 1
ATOM 1568 N N . THR A 1 196 ? -21.344 17.562 11.547 1 97.88 196 THR A N 1
ATOM 1569 C CA . THR A 1 196 ? -20.938 17.359 10.156 1 97.88 196 THR A CA 1
ATOM 1570 C C . THR A 1 196 ? -19.438 17.578 9.992 1 97.88 196 THR A C 1
ATOM 1572 O O . THR A 1 196 ? -18.859 18.469 10.617 1 97.88 196 THR A O 1
ATOM 1575 N N . MET A 1 197 ? -18.875 16.734 9.133 1 97.81 197 MET A N 1
ATOM 1576 C CA . MET A 1 197 ? -17.422 16.875 8.992 1 97.81 197 MET A CA 1
ATOM 1577 C C . MET A 1 197 ? -17.031 17.031 7.531 1 97.81 197 MET A C 1
ATOM 1579 O O . MET A 1 197 ? -17.859 16.844 6.637 1 97.81 197 MET A O 1
ATOM 1583 N N . VAL A 1 198 ? -15.82 17.469 7.297 1 97.81 198 VAL A N 1
ATOM 1584 C CA . VAL A 1 198 ? -15.109 17.453 6.023 1 97.81 198 VAL A CA 1
ATOM 1585 C C . VAL A 1 198 ? -13.734 16.812 6.207 1 97.81 198 VAL A C 1
ATOM 1587 O O . VAL A 1 198 ? -13.07 17.031 7.223 1 97.81 198 VAL A O 1
ATOM 1590 N N . ASN A 1 199 ? -13.367 15.984 5.219 1 96.94 199 ASN A N 1
ATOM 1591 C CA . ASN A 1 199 ? -12.172 15.156 5.398 1 96.94 199 ASN A CA 1
ATOM 1592 C C . ASN A 1 199 ? -11.086 15.523 4.395 1 96.94 199 ASN A C 1
ATOM 1594 O O . ASN A 1 199 ? -11.359 16.156 3.377 1 96.94 199 ASN A O 1
ATOM 1598 N N . ARG A 1 200 ? -9.859 15.102 4.805 1 95.06 200 ARG A N 1
ATOM 1599 C CA . ARG A 1 200 ? -8.781 14.992 3.83 1 95.06 200 ARG A CA 1
ATOM 1600 C C . ARG A 1 200 ? -8.969 13.766 2.941 1 95.06 200 ARG A C 1
ATOM 1602 O O . ARG A 1 200 ? -9.805 12.906 3.23 1 95.06 200 ARG A O 1
ATOM 1609 N N . GLU A 1 201 ? -8.258 13.727 1.92 1 90.81 201 GLU A N 1
ATOM 1610 C CA . GLU A 1 201 ? -8.414 12.656 0.936 1 90.81 201 GLU A CA 1
ATOM 1611 C C . GLU A 1 201 ? -7.891 11.328 1.471 1 90.81 201 GLU A C 1
ATOM 1613 O O . GLU A 1 201 ? -6.996 11.305 2.32 1 90.81 201 GLU A O 1
ATOM 1618 N N . LYS A 1 202 ? -8.43 10.227 0.92 1 92.12 202 LYS A N 1
ATOM 1619 C CA . LYS A 1 202 ? -7.938 8.891 1.256 1 92.12 202 LYS A CA 1
ATOM 1620 C C . LYS A 1 202 ? -6.453 8.758 0.937 1 92.12 202 LYS A C 1
ATOM 1622 O O . LYS A 1 202 ? -5.988 9.234 -0.102 1 92.12 202 LYS A O 1
ATOM 1627 N N . GLY A 1 203 ? -5.758 8.141 1.896 1 91.25 203 GLY A N 1
ATOM 1628 C CA . GLY A 1 203 ? -4.34 7.898 1.663 1 91.25 203 GLY A CA 1
ATOM 1629 C C . GLY A 1 203 ? -3.443 8.883 2.391 1 91.25 203 GLY A C 1
ATOM 1630 O O . GLY A 1 203 ? -2.258 8.609 2.602 1 91.25 203 GLY A O 1
ATOM 1631 N N . CYS A 1 204 ? -3.979 10.023 2.682 1 92.94 204 CYS A N 1
ATOM 1632 C CA . CYS A 1 204 ? -3.141 10.93 3.449 1 92.94 204 CYS A CA 1
ATOM 1633 C C . CYS A 1 204 ? -3.08 10.516 4.914 1 92.94 204 CYS A C 1
ATOM 1635 O O . CYS A 1 204 ? -3.967 9.812 5.402 1 92.94 204 CYS A O 1
ATOM 1637 N N . GLY A 1 205 ? -2.072 10.93 5.586 1 96.5 205 GLY A N 1
ATOM 1638 C CA . GLY A 1 205 ? -1.851 10.531 6.969 1 96.5 205 GLY A CA 1
ATOM 1639 C C . GLY A 1 205 ? -2.973 10.953 7.898 1 96.5 205 GLY A C 1
ATOM 1640 O O . GLY A 1 205 ? -3.361 10.195 8.789 1 96.5 205 GLY A O 1
ATOM 1641 N N . THR A 1 206 ? -3.463 12.117 7.648 1 97 206 THR A N 1
ATOM 1642 C CA . THR A 1 206 ? -4.539 12.648 8.477 1 97 206 THR A CA 1
ATOM 1643 C C . THR A 1 206 ? -5.801 11.805 8.336 1 97 206 THR A C 1
ATOM 1645 O O . THR A 1 206 ? -6.461 11.492 9.328 1 97 206 THR A O 1
ATOM 1648 N N . ARG A 1 207 ? -6.141 11.453 7.152 1 97 207 ARG A N 1
ATOM 1649 C CA . ARG A 1 207 ? -7.297 10.594 6.906 1 97 207 ARG A CA 1
ATOM 1650 C C . ARG A 1 207 ? -7.117 9.227 7.562 1 97 207 ARG A C 1
ATOM 1652 O O . ARG A 1 207 ? -8.047 8.703 8.18 1 97 207 ARG A O 1
ATOM 1659 N N . ILE A 1 208 ? -5.953 8.664 7.391 1 97.94 208 ILE A N 1
ATOM 1660 C CA . ILE A 1 208 ? -5.672 7.352 7.961 1 97.94 208 ILE A CA 1
ATOM 1661 C C . ILE A 1 208 ? -5.746 7.422 9.484 1 97.94 208 ILE A C 1
ATOM 1663 O O . ILE A 1 208 ? -6.27 6.512 10.133 1 97.94 208 ILE A O 1
ATOM 1667 N N . LEU A 1 209 ? -5.219 8.5 10.062 1 98.56 209 LEU A N 1
ATOM 1668 C CA . LEU A 1 209 ? -5.348 8.711 11.5 1 98.56 209 LEU A CA 1
ATOM 1669 C C . LEU A 1 209 ? -6.812 8.664 11.93 1 98.56 209 LEU A C 1
ATOM 1671 O O . LEU A 1 209 ? -7.164 7.969 12.883 1 98.56 209 LEU A O 1
ATOM 1675 N N . LEU A 1 210 ? -7.625 9.414 11.203 1 98.25 210 LEU A N 1
ATOM 1676 C CA . LEU A 1 210 ? -9.055 9.453 11.492 1 98.25 210 LEU A CA 1
ATOM 1677 C C . LEU A 1 210 ? -9.672 8.062 11.398 1 98.25 210 LEU A C 1
ATOM 1679 O O . LEU A 1 210 ? -10.336 7.609 12.328 1 98.25 210 LEU A O 1
ATOM 1683 N N . ASP A 1 211 ? -9.422 7.379 10.336 1 97.81 211 ASP A N 1
ATOM 1684 C CA . ASP A 1 211 ? -10.062 6.098 10.07 1 97.81 211 ASP A CA 1
ATOM 1685 C C . ASP A 1 211 ? -9.609 5.031 11.062 1 97.81 211 ASP A C 1
ATOM 1687 O O . ASP A 1 211 ? -10.375 4.141 11.43 1 97.81 211 ASP A O 1
ATOM 1691 N N . GLU A 1 212 ? -8.383 5.086 11.438 1 98.12 212 GLU A N 1
ATOM 1692 C CA . GLU A 1 212 ? -7.902 4.164 12.461 1 98.12 212 GLU A CA 1
ATOM 1693 C C . GLU A 1 212 ? -8.625 4.391 13.789 1 98.12 212 GLU A C 1
ATOM 1695 O O . GLU A 1 212 ? -8.953 3.434 14.492 1 98.12 212 GLU A O 1
ATOM 1700 N N . HIS A 1 213 ? -8.805 5.621 14.141 1 98.31 213 HIS A N 1
ATOM 1701 C CA . HIS A 1 213 ? -9.531 5.906 15.375 1 98.31 213 HIS A CA 1
ATOM 1702 C C . HIS A 1 213 ? -10.992 5.492 15.258 1 98.31 213 HIS A C 1
ATOM 1704 O O . HIS A 1 213 ? -11.586 5 16.219 1 98.31 213 HIS A O 1
ATOM 1710 N N . LEU A 1 214 ? -11.602 5.75 14.109 1 97.56 214 LEU A N 1
ATOM 1711 C CA . LEU A 1 214 ? -12.977 5.305 13.898 1 97.56 214 LEU A CA 1
ATOM 1712 C C . LEU A 1 214 ? -13.094 3.795 14.086 1 97.56 214 LEU A C 1
ATOM 1714 O O . LEU A 1 214 ? -14.047 3.312 14.703 1 97.56 214 LEU A O 1
ATOM 1718 N N . LYS A 1 215 ? -12.141 3.143 13.516 1 96 215 LYS A N 1
ATOM 1719 C CA . LYS A 1 215 ? -12.109 1.691 13.672 1 96 215 LYS A CA 1
ATOM 1720 C C . LYS A 1 215 ? -12.023 1.299 15.148 1 96 215 LYS A C 1
ATOM 1722 O O . LYS A 1 215 ? -12.75 0.41 15.602 1 96 215 LYS A O 1
ATOM 1727 N N . LEU A 1 216 ? -11.18 1.925 15.93 1 95.81 216 LEU A N 1
ATOM 1728 C CA . LEU A 1 216 ? -11.023 1.646 17.359 1 95.81 216 LEU A CA 1
ATOM 1729 C C . LEU A 1 216 ? -12.312 1.94 18.109 1 95.81 216 LEU A C 1
ATOM 1731 O O . LEU A 1 216 ? -12.641 1.255 19.094 1 95.81 216 LEU A O 1
ATOM 1735 N N . LEU A 1 217 ? -13.031 2.941 17.625 1 96.06 217 LEU A N 1
ATOM 1736 C CA . LEU A 1 217 ? -14.273 3.355 18.266 1 96.06 217 LEU A CA 1
ATOM 1737 C C . LEU A 1 217 ? -15.445 2.508 17.781 1 96.06 217 LEU A C 1
ATOM 1739 O O . LEU A 1 217 ? -16.562 2.639 18.281 1 96.06 217 LEU A O 1
ATOM 1743 N N . ASN A 1 218 ? -15.188 1.652 16.781 1 94.12 218 ASN A N 1
ATOM 1744 C CA . ASN A 1 218 ? -16.219 0.836 16.141 1 94.12 218 ASN A CA 1
ATOM 1745 C C . ASN A 1 218 ? -17.312 1.698 15.523 1 94.12 218 ASN A C 1
ATOM 1747 O O . ASN A 1 218 ? -18.5 1.427 15.711 1 94.12 218 ASN A O 1
ATOM 1751 N N . VAL A 1 219 ? -16.891 2.766 14.922 1 94.38 219 VAL A N 1
ATOM 1752 C CA . VAL A 1 219 ? -17.781 3.66 14.203 1 94.38 219 VAL A CA 1
ATOM 1753 C C . VAL A 1 219 ? -17.562 3.514 12.695 1 94.38 219 VAL A C 1
ATOM 1755 O O . VAL A 1 219 ? -16.422 3.514 12.227 1 94.38 219 VAL A O 1
ATOM 1758 N N . ASN A 1 220 ? -18.625 3.393 11.977 1 91.88 220 ASN A N 1
ATOM 1759 C CA . ASN A 1 220 ? -18.547 3.355 10.516 1 91.88 220 ASN A CA 1
ATOM 1760 C C . ASN A 1 220 ? -18.547 4.758 9.922 1 91.88 220 ASN A C 1
ATOM 1762 O O . ASN A 1 220 ? -19.391 5.582 10.258 1 91.88 220 ASN A O 1
ATOM 1766 N N . GLY A 1 221 ? -17.609 4.961 9.047 1 92.19 221 GLY A N 1
ATOM 1767 C CA . GLY A 1 221 ? -17.531 6.254 8.383 1 92.19 221 GLY A CA 1
ATOM 1768 C C . GLY A 1 221 ? -18.844 6.664 7.723 1 92.19 221 GLY A C 1
ATOM 1769 O O . GLY A 1 221 ? -19.188 7.848 7.711 1 92.19 221 GLY A O 1
ATOM 1770 N N . LYS A 1 222 ? -19.578 5.727 7.262 1 88.38 222 LYS A N 1
ATOM 1771 C CA . LYS A 1 222 ? -20.828 5.984 6.559 1 88.38 222 LYS A CA 1
ATOM 1772 C C . LYS A 1 222 ? -21.859 6.621 7.484 1 88.38 222 LYS A C 1
ATOM 1774 O O . LYS A 1 222 ? -22.812 7.258 7.023 1 88.38 222 LYS A O 1
ATOM 1779 N N . ASP A 1 223 ? -21.688 6.492 8.75 1 92.19 223 ASP A N 1
ATOM 1780 C CA . ASP A 1 223 ? -22.641 6.984 9.734 1 92.19 223 ASP A CA 1
ATOM 1781 C C . ASP A 1 223 ? -22.328 8.422 10.133 1 92.19 223 ASP A C 1
ATOM 1783 O O . ASP A 1 223 ? -23.078 9.039 10.898 1 92.19 223 ASP A O 1
ATOM 1787 N N . ILE A 1 224 ? -21.281 8.93 9.664 1 95.31 224 ILE A N 1
ATOM 1788 C CA . ILE A 1 224 ? -20.875 10.281 9.992 1 95.31 224 ILE A CA 1
ATOM 1789 C C . ILE A 1 224 ? -21.25 11.234 8.859 1 95.31 224 ILE A C 1
ATOM 1791 O O . ILE A 1 224 ? -20.859 11.031 7.711 1 95.31 224 ILE A O 1
ATOM 1795 N N . ASN A 1 225 ? -21.969 12.289 9.234 1 96.25 225 ASN A N 1
ATOM 1796 C CA . ASN A 1 225 ? -22.359 13.273 8.234 1 96.25 225 ASN A CA 1
ATOM 1797 C C . ASN A 1 225 ? -21.156 13.984 7.641 1 96.25 225 ASN A C 1
ATOM 1799 O O . ASN A 1 225 ? -20.344 14.562 8.367 1 96.25 225 ASN A O 1
ATOM 1803 N N . GLY A 1 226 ? -21.016 13.883 6.309 1 96.56 226 GLY A N 1
ATOM 1804 C CA . GLY A 1 226 ? -19.938 14.586 5.621 1 96.56 226 GLY A CA 1
ATOM 1805 C C . GLY A 1 226 ? -18.672 13.758 5.5 1 96.56 226 GLY A C 1
ATOM 1806 O O . GLY A 1 226 ? -17.656 14.242 4.992 1 96.56 226 GLY A O 1
ATOM 1807 N N . TYR A 1 227 ? -18.734 12.516 5.891 1 96.38 227 TYR A N 1
ATOM 1808 C CA . TYR A 1 227 ? -17.578 11.641 5.898 1 96.38 227 TYR A CA 1
ATOM 1809 C C . TYR A 1 227 ? -16.969 11.539 4.504 1 96.38 227 TYR A C 1
ATOM 1811 O O . TYR A 1 227 ? -15.742 11.469 4.355 1 96.38 227 TYR A O 1
ATOM 1819 N N . ASN A 1 228 ? -17.719 11.617 3.498 1 94.19 228 ASN A N 1
ATOM 1820 C CA . ASN A 1 228 ? -17.234 11.391 2.139 1 94.19 228 ASN A CA 1
ATOM 1821 C C . ASN A 1 228 ? -16.844 12.703 1.461 1 94.19 228 ASN A C 1
ATOM 1823 O O . ASN A 1 228 ? -16.375 12.695 0.317 1 94.19 228 ASN A O 1
ATOM 1827 N N . ARG A 1 229 ? -17.047 13.812 2.16 1 95.62 229 ARG A N 1
ATOM 1828 C CA . ARG A 1 229 ? -16.578 15.094 1.644 1 95.62 229 ARG A CA 1
ATOM 1829 C C . ARG A 1 229 ? -15.062 15.227 1.811 1 95.62 229 ARG A C 1
ATOM 1831 O O . ARG A 1 229 ? -14.555 15.227 2.934 1 95.62 229 ARG A O 1
ATOM 1838 N N . GLU A 1 230 ? -14.43 15.336 0.677 1 94.06 230 GLU A N 1
ATOM 1839 C CA . GLU A 1 230 ? -12.969 15.328 0.737 1 94.06 230 GLU A CA 1
ATOM 1840 C C . GLU A 1 230 ? -12.383 16.625 0.184 1 94.06 230 GLU A C 1
ATOM 1842 O O . GLU A 1 230 ? -12.93 17.203 -0.747 1 94.06 230 GLU A O 1
ATOM 1847 N N . CYS A 1 231 ? -11.336 17.047 0.844 1 91.06 231 CYS A N 1
ATOM 1848 C CA . CYS A 1 231 ? -10.492 18.156 0.385 1 91.06 231 CYS A CA 1
ATOM 1849 C C . CYS A 1 231 ? -9.039 17.719 0.257 1 91.06 231 CYS A C 1
ATOM 1851 O O . CYS A 1 231 ? -8.625 16.734 0.875 1 91.06 231 CYS A O 1
ATOM 1853 N N . PHE A 1 232 ? -8.227 18.422 -0.482 1 85.25 232 PHE A N 1
ATOM 1854 C CA . PHE A 1 232 ? -6.898 17.938 -0.827 1 85.25 232 PHE A CA 1
ATOM 1855 C C . PHE A 1 232 ? -5.824 18.766 -0.119 1 85.25 232 PHE A C 1
ATOM 1857 O O . PHE A 1 232 ? -4.633 18.594 -0.376 1 85.25 232 PHE A O 1
ATOM 1864 N N . SER A 1 233 ? -6.254 19.688 0.749 1 86.44 233 SER A N 1
ATOM 1865 C CA . SER A 1 233 ? -5.277 20.453 1.514 1 86.44 233 SER A CA 1
ATOM 1866 C C . SER A 1 233 ? -5.797 20.781 2.91 1 86.44 233 SER A C 1
ATOM 1868 O O . SER A 1 233 ? -7.008 20.859 3.121 1 86.44 233 SER A O 1
ATOM 1870 N N . HIS A 1 234 ? -4.828 20.859 3.797 1 89.12 234 HIS A N 1
ATOM 1871 C CA . HIS A 1 234 ? -5.191 21.266 5.152 1 89.12 234 HIS A CA 1
ATOM 1872 C C . HIS A 1 234 ? -5.852 22.625 5.172 1 89.12 234 HIS A C 1
ATOM 1874 O O . HIS A 1 234 ? -6.801 22.859 5.922 1 89.12 234 HIS A O 1
ATOM 1880 N N . LEU A 1 235 ? -5.359 23.469 4.387 1 90.19 235 LEU A N 1
ATOM 1881 C CA . LEU A 1 235 ? -5.887 24.828 4.324 1 90.19 235 LEU A CA 1
ATOM 1882 C C . LEU A 1 235 ? -7.352 24.812 3.898 1 90.19 235 LEU A C 1
ATOM 1884 O O . LEU A 1 235 ? -8.18 25.516 4.484 1 90.19 235 LEU A O 1
ATOM 1888 N N . THR A 1 236 ? -7.664 24.016 2.973 1 92.56 236 THR A N 1
ATOM 1889 C CA . THR A 1 236 ? -9.031 23.969 2.451 1 92.56 236 THR A CA 1
ATOM 1890 C C . THR A 1 236 ? -9.984 23.406 3.492 1 92.56 236 THR A C 1
ATOM 1892 O O . THR A 1 236 ? -11.094 23.906 3.67 1 92.56 236 THR A O 1
ATOM 1895 N N . VAL A 1 237 ? -9.578 22.406 4.164 1 95.69 237 VAL A N 1
ATOM 1896 C CA . VAL A 1 237 ? -10.469 21.828 5.172 1 95.69 237 VAL A CA 1
ATOM 1897 C C . VAL A 1 237 ? -10.664 22.828 6.316 1 95.69 237 VAL A C 1
ATOM 1899 O O . VAL A 1 237 ? -11.773 22.984 6.828 1 95.69 237 VAL A O 1
ATOM 1902 N N . ALA A 1 238 ? -9.625 23.516 6.715 1 96.56 238 ALA A N 1
ATOM 1903 C CA . ALA A 1 238 ? -9.711 24.516 7.773 1 96.56 238 ALA A CA 1
ATOM 1904 C C . ALA A 1 238 ? -10.625 25.672 7.363 1 96.56 238 ALA A C 1
ATOM 1906 O O . ALA A 1 238 ? -11.469 26.109 8.148 1 96.56 238 ALA A O 1
ATOM 1907 N N . SER A 1 239 ? -10.453 26.109 6.176 1 96.56 239 SER A N 1
ATOM 1908 C CA . SER A 1 239 ? -11.266 27.219 5.684 1 96.56 239 SER A CA 1
ATOM 1909 C C . SER A 1 239 ? -12.734 26.828 5.574 1 96.56 239 SER A C 1
ATOM 1911 O O . SER A 1 239 ? -13.617 27.656 5.809 1 96.56 239 SER A O 1
ATOM 1913 N N . THR A 1 240 ? -12.961 25.594 5.168 1 97.19 240 THR A N 1
ATOM 1914 C CA . THR A 1 240 ? -14.328 25.094 5.074 1 97.19 240 THR A CA 1
ATOM 1915 C C . THR A 1 240 ? -15.023 25.141 6.434 1 97.19 240 THR A C 1
ATOM 1917 O O . THR A 1 240 ? -16.172 25.562 6.535 1 97.19 240 THR A O 1
ATOM 1920 N N . VAL A 1 241 ? -14.32 24.828 7.469 1 97.94 241 VAL A N 1
ATOM 1921 C CA . VAL A 1 241 ? -14.867 24.891 8.82 1 97.94 241 VAL A CA 1
ATOM 1922 C C . VAL A 1 241 ? -15.062 26.344 9.234 1 97.94 241 VAL A C 1
ATOM 1924 O O . VAL A 1 241 ? -16.094 26.703 9.805 1 97.94 241 VAL A O 1
ATOM 1927 N N . ALA A 1 242 ? -14.133 27.156 8.891 1 97.31 242 ALA A N 1
ATOM 1928 C CA . ALA A 1 242 ? -14.164 28.578 9.258 1 97.31 242 ALA A CA 1
ATOM 1929 C C . ALA A 1 242 ? -15.398 29.266 8.68 1 97.31 242 ALA A C 1
ATOM 1931 O O . ALA A 1 242 ? -16 30.109 9.336 1 97.31 242 ALA A O 1
ATOM 1932 N N . ARG A 1 243 ? -15.758 28.859 7.523 1 96.06 243 ARG A N 1
ATOM 1933 C CA . ARG A 1 243 ? -16.875 29.5 6.84 1 96.06 243 ARG A CA 1
ATOM 1934 C C . ARG A 1 243 ? -18.188 28.828 7.199 1 96.06 243 ARG A C 1
ATOM 1936 O O . ARG A 1 243 ? -19.234 29.172 6.652 1 96.06 243 ARG A O 1
ATOM 1943 N N . GLY A 1 244 ? -18.125 27.828 8.008 1 95.56 244 GLY A N 1
ATOM 1944 C CA . GLY A 1 244 ? -19.328 27.188 8.484 1 95.56 244 GLY A CA 1
ATOM 1945 C C . GLY A 1 244 ? -19.766 26.016 7.613 1 95.56 244 GLY A C 1
ATOM 1946 O O . GLY A 1 244 ? -20.891 25.516 7.742 1 95.56 244 GLY A O 1
ATOM 1947 N N . GLY A 1 245 ? -18.953 25.547 6.734 1 96.62 245 GLY A N 1
ATOM 1948 C CA . GLY A 1 245 ? -19.281 24.453 5.832 1 96.62 245 GLY A CA 1
ATOM 1949 C C . GLY A 1 245 ? -19.266 23.094 6.508 1 96.62 245 GLY A C 1
ATOM 1950 O O . GLY A 1 245 ? -19.828 22.141 5.984 1 96.62 245 GLY A O 1
ATOM 1951 N N . ALA A 1 246 ? -18.672 23 7.613 1 98.12 246 ALA A N 1
ATOM 1952 C CA . ALA A 1 246 ? -18.625 21.781 8.43 1 98.12 246 ALA A CA 1
ATOM 1953 C C . ALA A 1 246 ? -18.391 22.125 9.898 1 98.12 246 ALA A C 1
ATOM 1955 O O . ALA A 1 246 ? -17.859 23.188 10.219 1 98.12 246 ALA A O 1
ATOM 1956 N N . ASP A 1 247 ? -18.766 21.25 10.742 1 98.25 247 ASP A N 1
ATOM 1957 C CA . ASP A 1 247 ? -18.594 21.469 12.18 1 98.25 247 ASP A CA 1
ATOM 1958 C C . ASP A 1 247 ? -17.219 21.016 12.641 1 98.25 247 ASP A C 1
ATOM 1960 O O . ASP A 1 247 ? -16.75 21.422 13.711 1 98.25 247 ASP A O 1
ATOM 1964 N N . LEU A 1 248 ? -16.656 20.219 11.766 1 97.44 248 LEU A N 1
ATOM 1965 C CA . LEU A 1 248 ? -15.43 19.594 12.227 1 97.44 248 LEU A CA 1
ATOM 1966 C C . LEU A 1 248 ? -14.562 19.141 11.055 1 97.44 248 LEU A C 1
ATOM 1968 O O . LEU A 1 248 ? -15.086 18.672 10.039 1 97.44 248 LEU A O 1
ATOM 1972 N N . ALA A 1 249 ? -13.227 19.297 11.234 1 98.25 249 ALA A N 1
ATOM 1973 C CA . ALA A 1 249 ? -12.234 18.672 10.367 1 98.25 249 ALA A CA 1
ATOM 1974 C C . ALA A 1 249 ? -10.977 18.312 11.141 1 98.25 249 ALA A C 1
ATOM 1976 O O . ALA A 1 249 ? -10.734 18.844 12.234 1 98.25 249 ALA A O 1
ATOM 1977 N N . LEU A 1 250 ? -10.273 17.391 10.625 1 98.19 250 LEU A N 1
ATOM 1978 C CA . LEU A 1 250 ? -9 17 11.219 1 98.19 250 LEU A CA 1
ATOM 1979 C C . LEU A 1 250 ? -7.828 17.578 10.438 1 98.19 250 LEU A C 1
ATOM 1981 O O . LEU A 1 250 ? -7.848 17.578 9.203 1 98.19 250 LEU A O 1
ATOM 1985 N N . GLY A 1 251 ? -6.836 18.062 11.133 1 96.5 251 GLY A N 1
ATOM 1986 C CA . GLY A 1 251 ? -5.652 18.609 10.484 1 96.5 251 GLY A CA 1
ATOM 1987 C C . GLY A 1 251 ? -4.547 18.953 11.461 1 96.5 251 GLY A C 1
ATOM 1988 O O . GLY A 1 251 ? -4.645 18.656 12.656 1 96.5 251 GLY A O 1
ATOM 1989 N N . ASN A 1 252 ? -3.52 19.547 10.961 1 95.19 252 ASN A N 1
ATOM 1990 C CA . ASN A 1 252 ? -2.365 19.859 11.805 1 95.19 252 ASN A CA 1
ATOM 1991 C C . ASN A 1 252 ? -2.498 21.234 12.461 1 95.19 252 ASN A C 1
ATOM 1993 O O . ASN A 1 252 ? -3.174 22.109 11.93 1 95.19 252 ASN A O 1
ATOM 1997 N N . GLU A 1 253 ? -1.829 21.438 13.539 1 95.94 253 GLU A N 1
ATOM 1998 C CA . GLU A 1 253 ? -1.918 22.656 14.359 1 95.94 253 GLU A CA 1
ATOM 1999 C C . GLU A 1 253 ? -1.423 23.875 13.594 1 95.94 253 GLU A C 1
ATOM 2001 O O . GLU A 1 253 ? -2.023 24.953 13.68 1 95.94 253 GLU A O 1
ATOM 2006 N N . LYS A 1 254 ? -0.393 23.734 12.883 1 91.5 254 LYS A N 1
ATOM 2007 C CA . L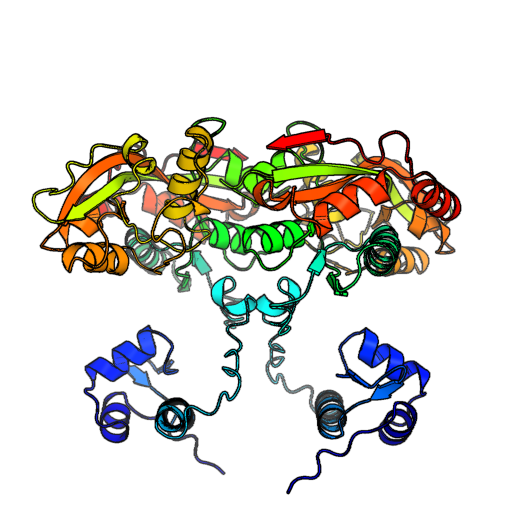YS A 1 254 ? 0.214 24.859 12.188 1 91.5 254 LYS A CA 1
ATOM 2008 C C . LYS A 1 254 ? -0.798 25.562 11.273 1 91.5 254 LYS A C 1
ATOM 2010 O O . LYS A 1 254 ? -0.878 26.781 11.25 1 91.5 254 LYS A O 1
ATOM 2015 N N . THR A 1 255 ? -1.519 24.797 10.539 1 91.62 255 THR A N 1
ATOM 2016 C CA . THR A 1 255 ? -2.51 25.344 9.625 1 91.62 255 THR A CA 1
ATOM 2017 C C . THR A 1 255 ? -3.596 26.094 10.391 1 91.62 255 THR A C 1
ATOM 2019 O O . THR A 1 255 ? -4.105 27.109 9.914 1 91.62 255 THR A O 1
ATOM 2022 N N . SER A 1 256 ? -3.959 25.625 11.523 1 92.81 256 SER A N 1
ATOM 2023 C CA . SER A 1 256 ? -4.996 26.266 12.32 1 92.81 256 SER A CA 1
ATOM 2024 C C . SER A 1 256 ? -4.598 27.688 12.703 1 92.81 256 SER A C 1
ATOM 2026 O O . SER A 1 256 ? -5.457 28.562 12.852 1 92.81 256 SER A O 1
ATOM 2028 N N . LEU A 1 257 ? -3.346 27.875 12.836 1 91.12 257 LEU A N 1
ATOM 2029 C CA . LEU A 1 257 ? -2.832 29.188 13.211 1 91.12 257 LEU A CA 1
ATOM 2030 C C . LEU A 1 257 ? -2.91 30.156 12.039 1 91.12 257 LEU A C 1
ATOM 2032 O O . LEU A 1 257 ? -2.824 31.375 12.234 1 91.12 257 LEU A O 1
ATOM 2036 N N . GLN A 1 258 ? -3.145 29.641 10.922 1 89.81 258 GLN A N 1
ATOM 2037 C CA . GLN A 1 258 ? -3.131 30.469 9.711 1 89.81 258 GLN A CA 1
ATOM 2038 C C . GLN A 1 258 ? -4.547 30.812 9.266 1 89.81 258 GLN A C 1
ATOM 2040 O O . GLN A 1 258 ? -4.738 31.594 8.328 1 89.81 258 GLN A O 1
ATOM 2045 N N . VAL A 1 259 ? -5.461 30.219 9.828 1 93.06 259 VAL A N 1
ATOM 2046 C CA . VAL A 1 259 ? -6.844 30.406 9.398 1 93.06 259 VAL A CA 1
ATOM 2047 C C . VAL A 1 259 ? -7.66 31.031 10.523 1 93.06 259 VAL A C 1
ATOM 2049 O O . VAL A 1 259 ? -7.781 30.453 11.609 1 93.06 259 VAL A O 1
ATOM 2052 N N . LYS A 1 260 ? -8.219 32.156 10.227 1 93.69 260 LYS A N 1
ATOM 2053 C CA . LYS A 1 260 ? -9.078 32.812 11.203 1 93.69 260 LYS A CA 1
ATOM 2054 C C . LYS A 1 260 ? -10.461 32.156 11.242 1 93.69 260 LYS A C 1
ATOM 2056 O O . LYS A 1 260 ? -10.93 31.641 10.242 1 93.69 260 LYS A O 1
ATOM 2061 N N . GLY A 1 261 ? -11.016 32.156 12.406 1 95.88 261 GLY A N 1
ATOM 2062 C CA . GLY A 1 261 ? -12.391 31.703 12.531 1 95.88 261 GLY A CA 1
ATOM 2063 C C . GLY A 1 261 ? -12.5 30.25 12.977 1 95.88 261 GLY A C 1
ATOM 2064 O O . GLY A 1 261 ? -13.586 29.672 12.953 1 95.88 261 GLY A O 1
ATOM 2065 N N . ILE A 1 262 ? -11.375 29.719 13.258 1 97.12 262 ILE A N 1
ATOM 2066 C CA . ILE A 1 262 ? -11.453 28.344 13.758 1 97.12 262 ILE A CA 1
ATOM 2067 C C . ILE A 1 262 ? -10.695 28.234 15.078 1 97.12 262 ILE A C 1
ATOM 2069 O O . ILE A 1 262 ? -9.844 29.078 15.383 1 97.12 262 ILE A O 1
ATOM 2073 N N . ASP A 1 263 ? -11.109 27.344 15.93 1 98.12 263 ASP A N 1
ATOM 2074 C CA . ASP A 1 263 ? -10.367 26.891 17.094 1 98.12 263 ASP A CA 1
ATOM 2075 C C . ASP A 1 263 ? -9.773 25.5 16.875 1 98.12 263 ASP A C 1
ATOM 2077 O O . ASP A 1 263 ? -10.273 24.734 16.047 1 98.12 263 ASP A O 1
ATOM 2081 N N . PHE A 1 264 ? -8.703 25.281 17.562 1 98 264 PHE A N 1
ATOM 2082 C CA . PHE A 1 264 ? -7.965 24.031 17.406 1 98 264 PHE A CA 1
ATOM 2083 C C . PHE A 1 264 ? -8.031 23.188 18.688 1 98 264 PHE A C 1
ATOM 2085 O O . PHE A 1 264 ? -7.727 23.688 19.766 1 98 264 PHE A O 1
ATOM 2092 N N . ILE A 1 265 ? -8.461 21.938 18.594 1 98.56 265 ILE A N 1
ATOM 2093 C CA . ILE A 1 265 ? -8.477 20.984 19.703 1 98.56 265 ILE A CA 1
ATOM 2094 C C . ILE A 1 265 ? -7.371 19.953 19.5 1 98.56 265 ILE A C 1
ATOM 2096 O O . ILE A 1 265 ? -7.504 19.047 18.672 1 98.56 265 ILE A O 1
ATOM 2100 N N . PRO A 1 266 ? -6.312 20.062 20.25 1 98.19 266 PRO A N 1
ATOM 2101 C CA . PRO A 1 266 ? -5.219 19.094 20.078 1 98.19 266 PRO A CA 1
ATOM 2102 C C . PRO A 1 266 ? -5.621 17.672 20.453 1 98.19 266 PRO A C 1
ATOM 2104 O O . PRO A 1 266 ? -6.281 17.453 21.469 1 98.19 266 PRO A O 1
ATOM 2107 N N . LEU A 1 267 ? -5.215 16.719 19.641 1 98.38 267 LEU A N 1
ATOM 2108 C CA . LEU A 1 267 ? -5.656 15.344 19.891 1 98.38 267 LEU A CA 1
ATOM 2109 C C . LEU A 1 267 ? -4.461 14.398 20 1 98.38 267 LEU A C 1
ATOM 2111 O O . LEU A 1 267 ? -4.398 13.578 20.922 1 98.38 267 LEU A O 1
ATOM 2115 N N . GLN A 1 268 ? -3.535 14.469 19.062 1 98.25 268 GLN A N 1
ATOM 2116 C CA . GLN A 1 268 ? -2.492 13.445 19.016 1 98.25 268 GLN A CA 1
ATOM 2117 C C . GLN A 1 268 ? -1.211 13.992 18.391 1 98.25 268 GLN A C 1
ATOM 2119 O O . GLN A 1 268 ? -1.249 14.625 17.328 1 98.25 268 GLN A O 1
ATOM 2124 N N . LYS A 1 269 ? -0.113 13.781 19.062 1 98.06 269 LYS A N 1
ATOM 2125 C CA . LYS A 1 269 ? 1.195 14.109 18.5 1 98.06 269 LYS A CA 1
ATOM 2126 C C . LYS A 1 269 ? 1.594 13.117 17.422 1 98.06 269 LYS A C 1
ATOM 2128 O O . LYS A 1 269 ? 1.529 11.906 17.625 1 98.06 269 LY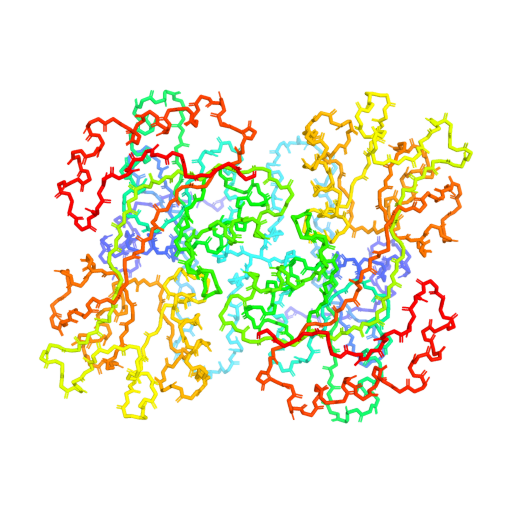S A O 1
ATOM 2133 N N . GLU A 1 270 ? 1.911 13.617 16.281 1 97.94 270 GLU A N 1
ATOM 2134 C CA . GLU A 1 270 ? 2.27 12.734 15.172 1 97.94 270 GLU A CA 1
ATOM 2135 C C . GLU A 1 270 ? 3.771 12.766 14.906 1 97.94 270 GLU A C 1
ATOM 2137 O O . GLU A 1 270 ? 4.434 13.766 15.172 1 97.94 270 GLU A O 1
ATOM 2142 N N . ARG A 1 271 ? 4.285 11.672 14.43 1 98.19 271 ARG A N 1
ATOM 2143 C CA . ARG A 1 271 ? 5.684 11.562 14.016 1 98.19 271 ARG A CA 1
ATOM 2144 C C . ARG A 1 271 ? 5.816 11.633 12.5 1 98.19 271 ARG A C 1
ATOM 2146 O O . ARG A 1 271 ? 5.238 10.812 11.781 1 98.19 271 ARG A O 1
ATOM 2153 N N . TYR A 1 272 ? 6.469 12.664 12.094 1 98.12 272 TYR A N 1
ATOM 2154 C CA . TYR A 1 272 ? 6.738 12.891 10.68 1 98.12 272 TYR A CA 1
ATOM 2155 C C . TYR A 1 272 ? 8.156 12.461 10.32 1 98.12 272 TYR A C 1
ATOM 2157 O O . TYR A 1 272 ? 9.133 13.016 10.844 1 98.12 272 TYR A O 1
ATOM 2165 N N . GLU A 1 273 ? 8.258 11.484 9.383 1 98.56 273 GLU A N 1
ATOM 2166 C CA . GLU A 1 273 ? 9.562 10.844 9.211 1 98.56 273 GLU A CA 1
ATOM 2167 C C . GLU A 1 273 ? 9.875 10.633 7.73 1 98.56 273 GLU A C 1
ATOM 2169 O O . GLU A 1 273 ? 8.969 10.508 6.906 1 98.56 273 GLU A O 1
ATOM 2174 N N . LEU A 1 274 ? 11.148 10.625 7.477 1 98.25 274 LEU A N 1
ATOM 2175 C CA . LEU A 1 274 ? 11.672 10.359 6.141 1 98.25 274 LEU A CA 1
ATOM 2176 C C . LEU A 1 274 ? 11.938 8.875 5.945 1 98.25 274 LEU A C 1
ATOM 2178 O O . LEU A 1 274 ? 12.453 8.211 6.848 1 98.25 274 LEU A O 1
ATOM 2182 N N . VAL A 1 275 ? 11.602 8.336 4.746 1 98.62 275 VAL A N 1
ATOM 2183 C CA . VAL A 1 275 ? 11.828 6.938 4.41 1 98.62 275 VAL A CA 1
ATOM 2184 C C . VAL A 1 275 ? 12.664 6.84 3.141 1 98.62 275 VAL A C 1
ATOM 2186 O O . VAL A 1 275 ? 12.336 7.445 2.119 1 98.62 275 VAL A O 1
ATOM 2189 N N . ILE A 1 276 ? 13.766 6.172 3.166 1 97.62 276 ILE A N 1
ATOM 2190 C CA . ILE A 1 276 ? 14.617 5.918 2.01 1 97.62 276 ILE A CA 1
ATOM 2191 C C . ILE A 1 276 ? 14.945 4.43 1.925 1 97.62 276 ILE A C 1
ATOM 2193 O O . ILE A 1 276 ? 14.844 3.707 2.92 1 97.62 276 ILE A O 1
ATOM 2197 N N . LYS A 1 277 ? 15.258 3.947 0.746 1 96.62 277 LYS A N 1
ATOM 2198 C CA . LYS A 1 277 ? 15.742 2.578 0.611 1 96.62 277 LYS A CA 1
ATOM 2199 C C . LYS A 1 277 ? 17.156 2.438 1.174 1 96.62 277 LYS A C 1
ATOM 2201 O O . LYS A 1 277 ? 18.016 3.285 0.924 1 96.62 277 LYS A O 1
ATOM 2206 N N . LYS A 1 278 ? 17.359 1.428 1.887 1 95.62 278 LYS A N 1
ATOM 2207 C CA . LYS A 1 278 ? 18.641 1.221 2.564 1 95.62 278 LYS A CA 1
ATOM 2208 C C . LYS A 1 278 ? 19.781 1.125 1.56 1 95.62 278 LYS A C 1
ATOM 2210 O O . LYS A 1 278 ? 20.891 1.591 1.828 1 95.62 278 LYS A O 1
ATOM 2215 N N . GLU A 1 279 ? 19.531 0.57 0.449 1 92.38 279 GLU A N 1
ATOM 2216 C CA . GLU A 1 279 ? 20.562 0.377 -0.569 1 92.38 279 GLU A CA 1
ATOM 2217 C C . GLU A 1 279 ? 21.125 1.713 -1.052 1 92.38 279 GLU A C 1
ATOM 2219 O O . GLU A 1 279 ? 22.234 1.777 -1.562 1 92.38 279 GLU A O 1
ATOM 2224 N N . ASN A 1 280 ? 20.359 2.793 -0.855 1 92.19 280 ASN A N 1
ATOM 2225 C CA . ASN A 1 280 ? 20.766 4.109 -1.344 1 92.19 280 ASN A CA 1
ATOM 2226 C C . ASN A 1 280 ? 21.391 4.953 -0.236 1 92.19 280 ASN A C 1
ATOM 2228 O O . ASN A 1 280 ? 21.891 6.043 -0.493 1 92.19 280 ASN A O 1
ATOM 2232 N N . MET A 1 281 ? 21.438 4.441 0.924 1 90.12 281 MET A N 1
ATOM 2233 C CA . MET A 1 281 ? 21.766 5.23 2.111 1 90.12 281 MET A CA 1
ATOM 2234 C C . MET A 1 281 ? 23.172 5.789 2.031 1 90.12 281 MET A C 1
ATOM 2236 O O . MET A 1 281 ? 23.453 6.855 2.582 1 90.12 281 MET A O 1
ATOM 2240 N N . TYR A 1 282 ? 24.031 5.121 1.249 1 88.19 282 TYR A N 1
ATOM 2241 C CA . TYR A 1 282 ? 25.438 5.539 1.257 1 88.19 282 TYR A CA 1
ATOM 2242 C C . TYR A 1 282 ? 25.781 6.32 -0.004 1 88.19 282 TYR A C 1
ATOM 2244 O O . TYR A 1 282 ? 26.906 6.781 -0.168 1 88.19 282 TYR A O 1
ATOM 2252 N N . ASP A 1 283 ? 24.812 6.504 -0.811 1 88.81 283 ASP A N 1
ATOM 2253 C CA . ASP A 1 283 ? 25 7.379 -1.962 1 88.81 283 ASP A CA 1
ATOM 2254 C C . ASP A 1 283 ? 25.078 8.844 -1.532 1 88.81 283 ASP A C 1
ATOM 2256 O O . ASP A 1 283 ? 24.484 9.234 -0.526 1 88.81 283 ASP A O 1
ATOM 2260 N N . SER A 1 284 ? 25.672 9.648 -2.268 1 85.94 284 SER A N 1
ATOM 2261 C CA . SER A 1 284 ? 26.031 11.023 -1.914 1 85.94 284 SER A CA 1
ATOM 2262 C C . SER A 1 284 ? 24.797 11.852 -1.589 1 85.94 284 SER A C 1
ATOM 2264 O O . SER A 1 284 ? 24.734 12.5 -0.543 1 85.94 284 SER A O 1
ATOM 2266 N N . PRO A 1 285 ? 23.766 11.789 -2.398 1 87.06 285 PRO A N 1
ATOM 2267 C CA . PRO A 1 285 ? 22.609 12.641 -2.076 1 87.06 285 PRO A CA 1
ATOM 2268 C C . PRO A 1 285 ? 21.969 12.266 -0.745 1 87.06 285 PRO A C 1
ATOM 2270 O O . PRO A 1 285 ? 21.5 13.141 -0.009 1 87.06 285 PRO A O 1
ATOM 2273 N N . PHE A 1 286 ? 22 11.07 -0.416 1 91.69 286 PHE A N 1
ATOM 2274 C CA . PHE A 1 286 ? 21.328 10.594 0.791 1 91.69 286 PHE A CA 1
ATOM 2275 C C . PHE A 1 286 ? 22.188 10.875 2.023 1 91.69 286 PHE A C 1
ATOM 2277 O O . PHE A 1 286 ? 21.656 11.25 3.076 1 91.69 286 PHE A O 1
ATOM 2284 N N . LYS A 1 287 ? 23.422 10.734 1.883 1 91.5 287 LYS A N 1
ATOM 2285 C CA . LYS A 1 287 ? 24.328 11.133 2.957 1 91.5 287 LYS A CA 1
ATOM 2286 C C . LYS A 1 287 ? 24.172 12.617 3.279 1 91.5 287 LYS A C 1
ATOM 2288 O O . LYS A 1 287 ? 24.125 13.008 4.449 1 91.5 287 LYS A O 1
ATOM 2293 N N . SER A 1 288 ? 24.062 13.375 2.287 1 91.56 288 SER A N 1
ATOM 2294 C CA . SER A 1 288 ? 23.875 14.812 2.453 1 91.56 288 SER A CA 1
ATOM 2295 C C . SER A 1 288 ? 22.562 15.117 3.188 1 91.56 288 SER A C 1
ATOM 2297 O O . SER A 1 288 ? 22.516 16.031 4.016 1 91.56 288 SER A O 1
ATOM 2299 N N . ILE A 1 289 ? 21.578 14.391 2.861 1 94.62 289 ILE A N 1
ATOM 2300 C CA . ILE A 1 289 ? 20.281 14.578 3.502 1 94.62 289 ILE A CA 1
ATOM 2301 C C . ILE A 1 289 ? 20.422 14.398 5.012 1 94.62 289 ILE A C 1
ATOM 2303 O O . ILE A 1 289 ? 19.969 15.242 5.789 1 94.62 289 ILE A O 1
ATOM 2307 N N . ILE A 1 290 ? 21.062 13.375 5.383 1 94.69 290 ILE A N 1
ATOM 2308 C CA . ILE A 1 290 ? 21.219 13.062 6.797 1 94.69 290 ILE A CA 1
ATOM 2309 C C . ILE A 1 290 ? 22.047 14.141 7.48 1 94.69 290 ILE A C 1
ATOM 2311 O O . ILE A 1 290 ? 21.703 14.602 8.57 1 94.69 290 ILE A O 1
ATOM 2315 N N . GLU A 1 291 ? 23.047 14.547 6.832 1 95.38 291 GLU A N 1
ATOM 2316 C CA . GLU A 1 291 ? 23.906 15.602 7.371 1 95.38 291 GLU A CA 1
ATOM 2317 C C . GLU A 1 291 ? 23.125 16.906 7.523 1 95.38 291 GLU A C 1
ATOM 2319 O O . GLU A 1 291 ? 23.25 17.594 8.547 1 95.38 291 GLU A O 1
ATOM 2324 N N . ILE A 1 292 ? 22.391 17.219 6.555 1 96.62 292 ILE A N 1
ATOM 2325 C CA . ILE A 1 292 ? 21.609 18.453 6.566 1 96.62 292 ILE A CA 1
ATOM 2326 C C . ILE A 1 292 ? 20.594 18.406 7.707 1 96.62 292 ILE A C 1
ATOM 2328 O O . ILE A 1 292 ? 20.5 19.344 8.5 1 96.62 292 ILE A O 1
ATOM 2332 N N . ILE A 1 293 ? 19.859 17.328 7.812 1 97.44 293 ILE A N 1
ATOM 2333 C CA . ILE A 1 293 ? 18.797 17.188 8.805 1 97.44 293 ILE A CA 1
ATOM 2334 C C . ILE A 1 293 ? 19.391 17.297 10.211 1 97.44 293 ILE A C 1
ATOM 2336 O O . ILE A 1 293 ? 18.766 17.859 11.117 1 97.44 293 ILE A O 1
ATOM 2340 N N . ARG A 1 294 ? 20.625 16.906 10.344 1 97.19 294 ARG A N 1
ATOM 2341 C CA . ARG A 1 294 ? 21.281 16.906 11.648 1 97.19 294 ARG A CA 1
ATOM 2342 C C . ARG A 1 294 ? 21.984 18.234 11.914 1 97.19 294 ARG A C 1
ATOM 2344 O O . ARG A 1 294 ? 22.406 18.5 13.039 1 97.19 294 ARG A O 1
ATOM 2351 N N . SER A 1 295 ? 22.062 19.062 11 1 96.62 295 SER A N 1
ATOM 2352 C CA . SER A 1 295 ? 22.812 20.312 11.125 1 96.62 295 SER A CA 1
ATOM 2353 C C . SER A 1 295 ? 22.062 21.312 12 1 96.62 295 SER A C 1
ATOM 2355 O O . SER A 1 295 ? 20.828 21.312 12.047 1 96.62 295 SER A O 1
ATOM 2357 N N . LYS A 1 296 ? 22.812 22.156 12.617 1 96.19 296 LYS A N 1
ATOM 2358 C CA . LYS A 1 296 ? 22.266 23.219 13.445 1 96.19 296 LYS A CA 1
ATOM 2359 C C . LYS A 1 296 ? 21.516 24.25 12.594 1 96.19 296 LYS A C 1
ATOM 2361 O O . LYS A 1 296 ? 20.453 24.75 13 1 96.19 296 LYS A O 1
ATOM 2366 N N . GLU A 1 297 ? 22.016 24.531 11.438 1 95.31 297 GLU A N 1
ATOM 2367 C CA . GLU A 1 297 ? 21.406 25.516 10.547 1 95.31 297 GLU A CA 1
ATOM 2368 C C . GLU A 1 297 ? 20 25.094 10.141 1 95.31 297 GLU A C 1
ATOM 2370 O O . GLU A 1 297 ? 19.078 25.906 10.172 1 95.31 297 GLU A O 1
ATOM 2375 N N . PHE A 1 298 ? 19.906 23.906 9.742 1 96.81 298 PHE A N 1
ATOM 2376 C CA . PHE A 1 298 ? 18.609 23.375 9.32 1 96.81 298 PHE A CA 1
ATOM 2377 C C . PHE A 1 298 ? 17.609 23.391 10.477 1 96.81 298 PHE A C 1
ATOM 2379 O O . PHE A 1 298 ? 16.484 23.844 10.32 1 96.81 298 PHE A O 1
ATOM 2386 N N . LYS A 1 299 ? 17.953 22.953 11.625 1 96.62 299 LYS A N 1
ATOM 2387 C CA . LYS A 1 299 ? 17.094 22.906 12.812 1 96.62 299 LYS A CA 1
ATOM 2388 C C . LYS A 1 299 ? 16.672 24.312 13.242 1 96.62 299 LYS A C 1
ATOM 2390 O O . LYS A 1 299 ? 15.523 24.516 13.641 1 96.62 299 LYS A O 1
ATOM 2395 N N . THR A 1 300 ? 17.594 25.188 13.18 1 95.81 300 THR A N 1
ATOM 2396 C CA . THR A 1 300 ? 17.297 26.578 13.531 1 95.81 300 THR A CA 1
ATOM 2397 C C . THR A 1 300 ? 16.25 27.156 12.594 1 95.81 300 THR A C 1
ATOM 2399 O O . THR A 1 300 ? 15.32 27.828 13.039 1 95.81 300 THR A O 1
ATOM 2402 N N . GLU A 1 301 ? 16.422 26.875 11.344 1 94.25 301 GLU A N 1
ATOM 2403 C CA . GLU A 1 301 ? 15.445 27.375 10.375 1 94.25 301 GLU A CA 1
ATOM 2404 C C . GLU A 1 301 ? 14.062 26.797 10.648 1 94.25 301 GLU A C 1
ATOM 2406 O O . GLU A 1 301 ? 13.062 27.5 10.609 1 94.25 301 GLU A O 1
ATOM 2411 N N . LEU A 1 302 ? 14 25.516 10.922 1 95.19 302 LEU A N 1
ATOM 2412 C CA . LEU A 1 302 ? 12.727 24.875 11.219 1 95.19 302 LEU A CA 1
ATOM 2413 C C . LEU A 1 302 ? 12.109 25.438 12.492 1 95.19 302 LEU A C 1
ATOM 2415 O O . LEU A 1 302 ? 10.891 25.594 12.586 1 95.19 302 LEU A O 1
ATOM 2419 N N . SER A 1 303 ? 12.969 25.688 13.453 1 94.31 303 SER A N 1
ATOM 2420 C CA . SER A 1 303 ? 12.508 26.281 14.703 1 94.31 303 SER A CA 1
ATOM 2421 C C . SER A 1 303 ? 11.875 27.656 14.461 1 94.31 303 SER A C 1
ATOM 2423 O O . SER A 1 303 ? 10.922 28.031 15.148 1 94.31 303 SER A O 1
ATOM 2425 N N . GLY A 1 304 ? 12.398 28.328 13.539 1 92 304 GLY A N 1
ATOM 2426 C CA . GLY A 1 304 ? 11.875 29.641 13.195 1 92 304 GLY A CA 1
ATOM 2427 C C . GLY A 1 304 ? 10.484 29.594 12.586 1 92 304 GLY A C 1
ATOM 2428 O O . GLY A 1 304 ? 9.688 30.516 12.766 1 92 304 GLY A O 1
ATOM 2429 N N . ILE A 1 305 ? 10.219 28.562 11.859 1 87.94 305 ILE A N 1
ATOM 2430 C CA . ILE A 1 305 ? 8.914 28.375 11.234 1 87.94 305 ILE A CA 1
ATOM 2431 C C . ILE A 1 305 ? 7.879 28.062 12.312 1 87.94 305 ILE A C 1
ATOM 2433 O O . ILE A 1 305 ? 6.742 28.531 12.25 1 87.94 305 ILE A O 1
ATOM 2437 N N . GLY A 1 306 ? 8.352 27.281 13.305 1 86.88 306 GLY A N 1
ATOM 2438 C CA . GLY A 1 306 ? 7.453 26.938 14.398 1 86.88 306 GLY A CA 1
ATOM 2439 C C . GLY A 1 306 ? 6.566 25.75 14.094 1 86.88 306 GLY A C 1
ATOM 2440 O O . GLY A 1 306 ? 6.516 25.281 12.953 1 86.88 306 GLY A O 1
ATOM 2441 N N . GLY A 1 307 ? 5.902 25.203 15.148 1 89.44 307 GLY A N 1
ATOM 2442 C CA . GLY A 1 307 ? 4.93 24.125 15.008 1 89.44 307 GLY A CA 1
ATOM 2443 C C . GLY A 1 307 ? 5.559 22.75 14.969 1 89.44 307 GLY A C 1
ATOM 2444 O O . GLY A 1 307 ? 4.891 21.766 14.648 1 89.44 307 GLY A O 1
ATOM 2445 N N . TYR A 1 308 ? 6.848 22.703 15.195 1 95.06 308 TYR A N 1
ATOM 2446 C CA . TYR A 1 308 ? 7.555 21.422 15.148 1 95.06 308 TYR A CA 1
ATOM 2447 C C . TYR A 1 308 ? 8.227 21.125 16.484 1 95.06 308 TYR A C 1
ATOM 2449 O O . TYR A 1 308 ? 8.758 22.016 17.141 1 95.06 308 TYR A O 1
ATOM 2457 N N . ASP A 1 309 ? 8.086 19.969 16.906 1 96.94 309 ASP A N 1
ATOM 2458 C CA . ASP A 1 309 ? 8.992 19.422 17.922 1 96.94 309 ASP A CA 1
ATOM 2459 C C . ASP A 1 309 ? 10.203 18.766 17.266 1 96.94 309 ASP A C 1
ATOM 2461 O O . ASP A 1 309 ? 10.086 17.703 16.656 1 96.94 309 ASP A O 1
ATOM 2465 N N . LEU A 1 310 ? 11.375 19.328 17.469 1 97.19 310 LEU A N 1
ATOM 2466 C CA . LEU A 1 310 ? 12.562 18.922 16.719 1 97.19 310 LEU A CA 1
ATOM 2467 C C . LEU A 1 310 ? 13.531 18.141 17.609 1 97.19 310 LEU A C 1
ATOM 2469 O O . LEU A 1 310 ? 14.688 17.953 17.234 1 97.19 310 LEU A O 1
ATOM 2473 N N . THR A 1 311 ? 13.133 17.656 18.719 1 96 311 THR A N 1
ATOM 2474 C CA . THR A 1 311 ? 13.977 17.031 19.734 1 96 311 THR A CA 1
ATOM 2475 C C . THR A 1 311 ? 14.711 15.82 19.156 1 96 311 THR A C 1
ATOM 2477 O O . THR A 1 311 ? 15.883 15.602 19.469 1 96 311 THR A O 1
ATOM 2480 N N . GLU A 1 312 ? 14.078 15.062 18.297 1 97.25 312 GLU A N 1
ATOM 2481 C CA . GLU A 1 312 ? 14.672 13.828 17.797 1 97.25 312 GLU A CA 1
ATOM 2482 C C . GLU A 1 312 ? 15.047 13.953 16.328 1 97.25 312 GLU A C 1
ATOM 2484 O O . GLU A 1 312 ? 15.297 12.953 15.656 1 97.25 312 GLU A O 1
ATOM 2489 N N . THR A 1 313 ? 15.086 15.18 15.844 1 97.94 313 THR A N 1
ATOM 2490 C CA . THR A 1 313 ? 15.32 15.406 14.422 1 97.94 313 THR A CA 1
ATOM 2491 C C . THR A 1 313 ? 16.656 14.812 13.992 1 97.94 313 THR A C 1
ATOM 2493 O O . THR A 1 313 ? 17.688 15.062 14.633 1 97.94 313 THR A O 1
ATOM 2496 N N . GLY A 1 314 ? 16.656 13.969 12.992 1 97.31 314 GLY A N 1
ATOM 2497 C CA . GLY A 1 314 ? 17.891 13.406 12.445 1 97.31 314 GLY A CA 1
ATOM 2498 C C . GLY A 1 314 ? 18.172 12 12.945 1 97.31 314 GLY A C 1
ATOM 2499 O O . GLY A 1 314 ? 19.016 11.305 12.383 1 97.31 314 GLY A O 1
ATOM 2500 N N . ASN A 1 315 ? 17.469 11.57 13.945 1 97.62 315 ASN A N 1
ATOM 2501 C CA . ASN A 1 315 ? 17.672 10.227 14.477 1 97.62 315 ASN A CA 1
ATOM 2502 C C . ASN A 1 315 ? 17.156 9.156 13.508 1 97.62 315 ASN A C 1
ATOM 2504 O O . ASN A 1 315 ? 16.078 9.305 12.93 1 97.62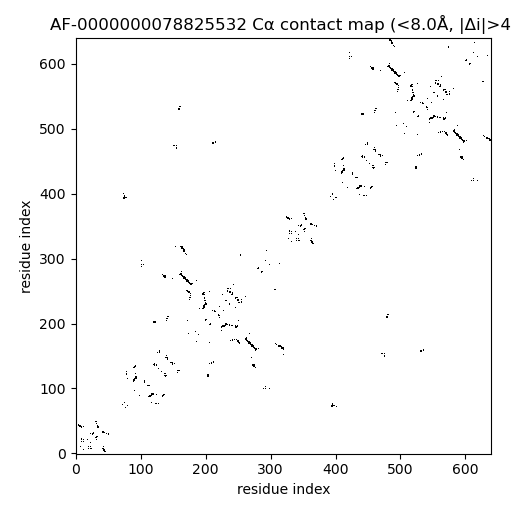 315 ASN A O 1
ATOM 2508 N N . ILE A 1 316 ? 17.969 8.148 13.344 1 96.81 316 ILE A N 1
ATOM 2509 C CA . ILE A 1 316 ? 17.484 6.957 12.648 1 96.81 316 ILE A CA 1
ATOM 2510 C C . ILE A 1 316 ? 16.625 6.121 13.586 1 96.81 316 ILE A C 1
ATOM 2512 O O . ILE A 1 316 ? 17.125 5.586 14.586 1 96.81 316 ILE A O 1
ATOM 2516 N N . ILE A 1 317 ? 15.398 6 13.258 1 96.12 317 ILE A N 1
ATOM 2517 C CA . ILE A 1 317 ? 14.445 5.387 14.18 1 96.12 317 ILE A CA 1
ATOM 2518 C C . ILE A 1 317 ? 14.336 3.895 13.883 1 96.12 317 ILE A C 1
ATOM 2520 O O . ILE A 1 317 ? 13.992 3.105 14.773 1 96.12 317 ILE A O 1
ATOM 2524 N N . ALA A 1 318 ? 14.586 3.496 12.641 1 96.19 318 ALA A N 1
ATOM 2525 C CA . ALA A 1 318 ? 14.477 2.082 12.289 1 96.19 318 ALA A CA 1
ATOM 2526 C C . ALA A 1 318 ? 15.234 1.781 10.992 1 96.19 318 ALA A C 1
ATOM 2528 O O . ALA A 1 318 ? 15.32 2.633 10.109 1 96.19 318 ALA A O 1
ATOM 2529 N N . GLU A 1 319 ? 15.836 0.708 11.008 1 93.62 319 GLU A N 1
ATOM 2530 C CA . GLU A 1 319 ? 16.312 0.022 9.805 1 93.62 319 GLU A CA 1
ATOM 2531 C C . GLU A 1 319 ? 15.547 -1.284 9.586 1 93.62 319 GLU A C 1
ATOM 2533 O O . GLU A 1 319 ? 15.727 -2.248 10.328 1 93.62 319 GLU A O 1
ATOM 2538 N N . LEU A 1 320 ? 14.711 -1.197 8.555 1 90.5 320 LEU A N 1
ATOM 2539 C CA . LEU A 1 320 ? 13.766 -2.291 8.367 1 90.5 320 LEU A CA 1
ATOM 2540 C C . LEU A 1 320 ? 14.242 -3.246 7.281 1 90.5 320 LEU A C 1
ATOM 2542 O O . LEU A 1 320 ? 14.836 -2.814 6.285 1 90.5 320 LEU A O 1
ATOM 2546 N N . MET B 1 1 ? -19.062 14.352 -41.594 1 24.11 1 MET B N 1
ATOM 2547 C CA . MET B 1 1 ? -19.594 13.211 -40.844 1 24.11 1 MET B CA 1
ATOM 2548 C C . MET B 1 1 ? -18.594 12.055 -40.812 1 24.11 1 MET B C 1
ATOM 2550 O O . MET B 1 1 ? -18.438 11.352 -41.812 1 24.11 1 MET B O 1
ATOM 2554 N N . ILE B 1 2 ? -17.453 12.125 -40.375 1 36.44 2 ILE B N 1
ATOM 2555 C CA . ILE B 1 2 ? -16.453 11.055 -40.406 1 36.44 2 ILE B CA 1
ATOM 2556 C C . ILE B 1 2 ? -17.078 9.758 -39.875 1 36.44 2 ILE B C 1
ATOM 2558 O O . ILE B 1 2 ? -17.531 9.695 -38.75 1 36.44 2 ILE B O 1
ATOM 2562 N N . GLU B 1 3 ? -17.688 8.992 -40.656 1 40.75 3 GLU B N 1
ATOM 2563 C CA . GLU B 1 3 ? -18.422 7.746 -40.5 1 40.75 3 GLU B CA 1
ATOM 2564 C C . GLU B 1 3 ? -17.672 6.762 -39.625 1 40.75 3 GLU B C 1
ATOM 2566 O O . GLU B 1 3 ? -16.516 6.438 -39.906 1 40.75 3 GLU B O 1
ATOM 2571 N N . ASN B 1 4 ? -17.844 6.84 -38.312 1 52.69 4 ASN B N 1
ATOM 2572 C CA . ASN B 1 4 ? -17.406 5.836 -37.375 1 52.69 4 ASN B CA 1
ATOM 2573 C C . ASN B 1 4 ? -17.734 4.422 -37.844 1 52.69 4 ASN B C 1
ATOM 2575 O O . ASN B 1 4 ? -18.828 3.92 -37.562 1 52.69 4 ASN B O 1
ATOM 2579 N N . THR B 1 5 ? -17.188 3.979 -38.812 1 66.88 5 THR B N 1
ATOM 2580 C CA . THR B 1 5 ? -17.406 2.652 -39.375 1 66.88 5 THR B CA 1
ATOM 2581 C C . THR B 1 5 ? -16.953 1.567 -38.406 1 66.88 5 THR B C 1
ATOM 2583 O O . THR B 1 5 ? -15.805 1.57 -37.969 1 66.88 5 THR B O 1
ATOM 2586 N N . VAL B 1 6 ? -17.859 0.754 -37.875 1 76.12 6 VAL B N 1
ATOM 2587 C CA . VAL B 1 6 ? -17.641 -0.404 -37 1 76.12 6 VAL B CA 1
ATOM 2588 C C . VAL B 1 6 ? -17.188 -1.599 -37.844 1 76.12 6 VAL B C 1
ATOM 2590 O O . VAL B 1 6 ? -17.766 -1.877 -38.906 1 76.12 6 VAL B O 1
ATOM 2593 N N . LEU B 1 7 ? -16.047 -2.172 -37.5 1 81.69 7 LEU B N 1
ATOM 2594 C CA . LEU B 1 7 ? -15.445 -3.273 -38.219 1 81.69 7 LEU B CA 1
ATOM 2595 C C . LEU B 1 7 ? -15.562 -4.582 -37.469 1 81.69 7 LEU B C 1
ATOM 2597 O O . LEU B 1 7 ? -15.555 -4.578 -36.219 1 81.69 7 LEU B O 1
ATOM 2601 N N . THR B 1 8 ? -15.742 -5.691 -38.156 1 80.5 8 THR B N 1
ATOM 2602 C CA . THR B 1 8 ? -15.625 -7.027 -37.594 1 80.5 8 THR B CA 1
ATOM 2603 C C . THR B 1 8 ? -14.164 -7.434 -37.469 1 80.5 8 THR B C 1
ATOM 2605 O O . THR B 1 8 ? -13.297 -6.898 -38.156 1 80.5 8 THR B O 1
ATOM 2608 N N . PRO B 1 9 ? -13.922 -8.336 -36.531 1 81.38 9 PRO B N 1
ATOM 2609 C CA . PRO B 1 9 ? -12.547 -8.828 -36.406 1 81.38 9 PRO B CA 1
ATOM 2610 C C . PRO B 1 9 ? -12 -9.352 -37.75 1 81.38 9 PRO B C 1
ATOM 2612 O O . PRO B 1 9 ? -10.805 -9.195 -38.031 1 81.38 9 PRO B O 1
ATOM 2615 N N . GLN B 1 10 ? -12.852 -9.875 -38.5 1 82.06 10 GLN B N 1
ATOM 2616 C CA . GLN B 1 10 ? -12.445 -10.375 -39.812 1 82.06 10 GLN B CA 1
ATOM 2617 C C . GLN B 1 10 ? -12.055 -9.227 -40.75 1 82.06 10 GLN B C 1
ATOM 2619 O O . GLN B 1 10 ? -11.086 -9.328 -41.5 1 82.06 10 GLN B O 1
ATOM 2624 N N . GLU B 1 11 ? -12.781 -8.188 -40.656 1 82.81 11 GLU B N 1
ATOM 2625 C CA . GLU B 1 11 ? -12.477 -7.004 -41.469 1 82.81 11 GLU B CA 1
ATOM 2626 C C . GLU B 1 11 ? -11.18 -6.344 -41 1 82.81 11 GLU B C 1
ATOM 2628 O O . GLU B 1 11 ? -10.367 -5.918 -41.844 1 82.81 11 GLU B O 1
ATOM 2633 N N . VAL B 1 12 ? -10.984 -6.305 -39.75 1 84.06 12 VAL B N 1
ATOM 2634 C CA . VAL B 1 12 ? -9.758 -5.777 -39.156 1 84.06 12 VAL B CA 1
ATOM 2635 C C . VAL B 1 12 ? -8.57 -6.648 -39.594 1 84.06 12 VAL B C 1
ATOM 2637 O O . VAL B 1 12 ? -7.52 -6.133 -39.969 1 84.06 12 VAL B O 1
ATOM 2640 N N . ALA B 1 13 ? -8.75 -7.883 -39.5 1 80.88 13 ALA B N 1
ATOM 2641 C CA . ALA B 1 13 ? -7.73 -8.836 -39.938 1 80.88 13 ALA B CA 1
ATOM 2642 C C . ALA B 1 13 ? -7.324 -8.586 -41.406 1 80.88 13 ALA B C 1
ATOM 2644 O O . ALA B 1 13 ? -6.137 -8.617 -41.719 1 80.88 13 ALA B O 1
ATOM 2645 N N . GLY B 1 14 ? -8.227 -8.336 -42.188 1 79.81 14 GLY B N 1
ATOM 2646 C CA . GLY B 1 14 ? -7.961 -8.023 -43.594 1 79.81 14 GLY B CA 1
ATOM 2647 C C . GLY B 1 14 ? -7.219 -6.711 -43.781 1 79.81 14 GLY B C 1
ATOM 2648 O O . GLY B 1 14 ? -6.297 -6.621 -44.594 1 79.81 14 GLY B O 1
ATOM 2649 N N . MET B 1 15 ? -7.586 -5.797 -42.938 1 79.5 15 MET B N 1
ATOM 2650 C CA . MET B 1 15 ? -7 -4.461 -43.062 1 79.5 15 MET B CA 1
ATOM 2651 C C . MET B 1 15 ? -5.543 -4.473 -42.594 1 79.5 15 MET B C 1
ATOM 2653 O O . MET B 1 15 ? -4.707 -3.766 -43.156 1 79.5 15 MET B O 1
ATOM 2657 N N . LEU B 1 16 ? -5.289 -5.297 -41.562 1 77.69 16 LEU B N 1
ATOM 2658 C CA . LEU B 1 16 ? -3.963 -5.324 -40.969 1 77.69 16 LEU B CA 1
ATOM 2659 C C . LEU B 1 16 ? -3.146 -6.496 -41.5 1 77.69 16 LEU B C 1
ATOM 2661 O O . LEU B 1 16 ? -1.991 -6.684 -41.094 1 77.69 16 LEU B O 1
ATOM 2665 N N . LYS B 1 17 ? -3.752 -7.254 -42.438 1 76.81 17 LYS B N 1
ATOM 2666 C CA . LYS B 1 17 ? -3.148 -8.438 -43.031 1 76.81 17 LYS B CA 1
ATOM 2667 C C . LYS B 1 17 ? -2.613 -9.391 -41.969 1 76.81 17 LYS B C 1
ATOM 2669 O O . LYS B 1 17 ? -1.473 -9.844 -42.062 1 76.81 17 LYS B O 1
ATOM 2674 N N . ILE B 1 18 ? -3.428 -9.539 -41 1 79.56 18 ILE B N 1
ATOM 2675 C CA . ILE B 1 18 ? -3.174 -10.516 -39.938 1 79.56 18 ILE B CA 1
ATOM 2676 C C . ILE B 1 18 ? -4.34 -11.492 -39.844 1 79.56 18 ILE B C 1
ATOM 2678 O O . ILE B 1 18 ? -5.348 -11.336 -40.531 1 79.56 18 ILE B O 1
ATOM 2682 N N . THR B 1 19 ? -4.066 -12.539 -39.156 1 77.88 19 THR B N 1
ATOM 2683 C CA . THR B 1 19 ? -5.141 -13.516 -39 1 77.88 19 THR B CA 1
ATOM 2684 C C . THR B 1 19 ? -6.215 -12.984 -38.062 1 77.88 19 THR B C 1
ATOM 2686 O O . THR B 1 19 ? -5.938 -12.141 -37.188 1 77.88 19 THR B O 1
ATOM 2689 N N . LYS B 1 20 ? -7.418 -13.508 -38.25 1 81.06 20 LYS B N 1
ATOM 2690 C CA . LYS B 1 20 ? -8.531 -13.18 -37.375 1 81.06 20 LYS B CA 1
ATOM 2691 C C . LYS B 1 20 ? -8.18 -13.477 -35.906 1 81.06 20 LYS B C 1
ATOM 2693 O O . LYS B 1 20 ? -8.492 -12.688 -35.031 1 81.06 20 LYS B O 1
ATOM 2698 N N . ASN B 1 21 ? -7.492 -14.461 -35.719 1 78.81 21 ASN B N 1
ATOM 2699 C CA . ASN B 1 21 ? -7.055 -14.852 -34.375 1 78.81 21 ASN B CA 1
ATOM 2700 C C . ASN B 1 21 ? -6.086 -13.828 -33.781 1 78.81 21 ASN B C 1
ATOM 2702 O O . ASN B 1 21 ? -6.141 -13.531 -32.594 1 78.81 21 ASN B O 1
ATOM 2706 N N . THR B 1 22 ? -5.289 -13.344 -34.5 1 80 22 THR B N 1
ATOM 2707 C CA . THR B 1 22 ? -4.348 -12.32 -34.094 1 80 22 THR B CA 1
ATOM 2708 C C . THR B 1 22 ? -5.086 -11.047 -33.688 1 80 22 THR B C 1
ATOM 2710 O O . THR B 1 22 ? -4.699 -10.375 -32.719 1 80 22 THR B O 1
ATOM 2713 N N . VAL B 1 23 ? -6.137 -10.711 -34.375 1 80.44 23 VAL B N 1
ATOM 2714 C CA . VAL B 1 23 ? -6.949 -9.555 -34 1 80.44 23 VAL B CA 1
ATOM 2715 C C . VAL B 1 23 ? -7.527 -9.742 -32.594 1 80.44 23 VAL B C 1
ATOM 2717 O O . VAL B 1 23 ? -7.469 -8.836 -31.766 1 80.44 23 VAL B O 1
ATOM 2720 N N . TYR B 1 24 ? -7.977 -10.922 -32.375 1 79.5 24 TYR B N 1
ATOM 2721 C CA . TYR B 1 24 ? -8.523 -11.234 -31.078 1 79.5 24 TYR B CA 1
ATOM 2722 C C . TYR B 1 24 ? -7.441 -11.141 -30 1 79.5 24 TYR B C 1
ATOM 2724 O O . TYR B 1 24 ? -7.691 -10.641 -28.906 1 79.5 24 TYR B O 1
ATOM 2732 N N . GLU B 1 25 ? -6.359 -11.523 -30.375 1 77.31 25 GLU B N 1
ATOM 2733 C CA . GLU B 1 25 ? -5.223 -11.438 -29.469 1 77.31 25 GLU B CA 1
ATOM 2734 C C . GLU B 1 25 ? -4.84 -9.984 -29.188 1 77.31 25 GLU B C 1
ATOM 2736 O O . GLU B 1 25 ? -4.523 -9.625 -28.047 1 77.31 25 GLU B O 1
ATOM 2741 N N . LEU B 1 26 ? -4.867 -9.18 -30.109 1 77.19 26 LEU B N 1
ATOM 2742 C CA . LEU B 1 26 ? -4.551 -7.758 -29.984 1 77.19 26 LEU B CA 1
ATOM 2743 C C . LEU B 1 26 ? -5.555 -7.051 -29.078 1 77.19 26 LEU B C 1
ATOM 2745 O O . LEU B 1 26 ? -5.176 -6.203 -28.281 1 77.19 26 LEU B O 1
ATOM 2749 N N . ILE B 1 27 ? -6.754 -7.496 -29.25 1 77.19 27 ILE B N 1
ATOM 2750 C CA . ILE B 1 27 ? -7.824 -6.918 -28.438 1 77.19 27 ILE B CA 1
ATOM 2751 C C . ILE B 1 27 ? -7.703 -7.406 -27 1 77.19 27 ILE B C 1
ATOM 2753 O O . ILE B 1 27 ? -7.828 -6.617 -26.062 1 77.19 27 ILE B O 1
ATOM 2757 N N . LYS B 1 28 ? -7.34 -8.617 -26.859 1 70.5 28 LYS B N 1
ATOM 2758 C CA . LYS B 1 28 ? -7.16 -9.242 -25.547 1 70.5 28 LYS B CA 1
ATOM 2759 C C . LYS B 1 28 ? -5.992 -8.625 -24.797 1 70.5 28 LYS B C 1
ATOM 2761 O O . LYS B 1 28 ? -6.059 -8.438 -23.578 1 70.5 28 LYS B O 1
ATOM 2766 N N . ARG B 1 29 ? -5.082 -8.188 -25.578 1 65.62 29 ARG B N 1
ATOM 2767 C CA . ARG B 1 29 ? -3.859 -7.613 -25.016 1 65.62 29 ARG B CA 1
ATOM 2768 C C . ARG B 1 29 ? -3.996 -6.105 -24.844 1 65.62 29 ARG B C 1
ATOM 2770 O O . ARG B 1 29 ? -3.059 -5.438 -24.406 1 65.62 29 ARG B O 1
ATOM 2777 N N . GLY B 1 30 ? -5.086 -5.633 -25.312 1 69.5 30 GLY B N 1
ATOM 2778 C CA . GLY B 1 30 ? -5.363 -4.211 -25.203 1 69.5 30 GLY B CA 1
ATOM 2779 C C . GLY B 1 30 ? -4.633 -3.375 -26.234 1 69.5 30 GLY B C 1
ATOM 2780 O O . GLY B 1 30 ? -4.598 -2.146 -26.125 1 69.5 30 GLY B O 1
ATOM 2781 N N . GLU B 1 31 ? -4.062 -3.912 -27.125 1 73 31 GLU B N 1
ATOM 2782 C CA . GLU B 1 31 ? -3.344 -3.205 -28.172 1 73 31 GLU B CA 1
ATOM 2783 C C . GLU B 1 31 ? -4.309 -2.627 -29.203 1 73 31 GLU B C 1
ATOM 2785 O O . GLU B 1 31 ? -3.996 -1.634 -29.859 1 73 31 GLU B O 1
ATOM 2790 N N . LEU B 1 32 ? -5.328 -3.289 -29.25 1 76.94 32 LEU B N 1
ATOM 2791 C CA . LEU B 1 32 ? -6.391 -2.848 -30.141 1 76.94 32 LEU B CA 1
ATOM 2792 C C . LEU B 1 32 ? -7.723 -2.76 -29.406 1 76.94 32 LEU B C 1
ATOM 2794 O O . LEU B 1 32 ? -8.148 -3.721 -28.766 1 76.94 32 LEU B O 1
ATOM 2798 N N . ASN B 1 33 ? -8.211 -1.636 -29.484 1 77.56 33 ASN B N 1
ATOM 2799 C CA . ASN B 1 33 ? -9.477 -1.438 -28.781 1 77.56 33 ASN B CA 1
ATOM 2800 C C . ASN B 1 33 ? -10.625 -2.131 -29.516 1 77.56 33 ASN B C 1
ATOM 2802 O O . ASN B 1 33 ? -10.82 -1.926 -30.719 1 77.56 33 ASN B O 1
ATOM 2806 N N . GLY B 1 34 ? -11.242 -3.047 -28.828 1 76.75 34 GLY B N 1
ATOM 2807 C CA . GLY B 1 34 ? -12.445 -3.693 -29.312 1 76.75 34 GLY B CA 1
ATOM 2808 C C . GLY B 1 34 ? -13.578 -3.678 -28.312 1 76.75 34 GLY B C 1
ATOM 2809 O O . GLY B 1 34 ? -13.352 -3.469 -27.109 1 76.75 34 GLY B O 1
ATOM 2810 N N . TYR B 1 35 ? -14.914 -3.693 -28.906 1 73.38 35 TYR B N 1
ATOM 2811 C CA . TYR B 1 35 ? -16.062 -3.729 -28 1 73.38 35 TYR B CA 1
ATOM 2812 C C . TYR B 1 35 ? -17.078 -4.758 -28.469 1 73.38 35 TYR B C 1
ATOM 2814 O O . TYR B 1 35 ? -17.125 -5.105 -29.656 1 73.38 35 TYR B O 1
ATOM 2822 N N . LYS B 1 36 ? -17.734 -5.344 -27.406 1 62.28 36 LYS B N 1
ATOM 2823 C CA . LYS B 1 36 ? -18.719 -6.371 -27.719 1 62.28 36 LYS B CA 1
ATOM 2824 C C . LYS B 1 36 ? -20.078 -5.75 -28 1 62.28 36 LYS B C 1
ATOM 2826 O O . LYS B 1 36 ? -20.547 -4.879 -27.25 1 62.28 36 LYS B O 1
ATOM 2831 N N . VAL B 1 37 ? -20.625 -6.09 -29.094 1 62.75 37 VAL B N 1
ATOM 2832 C CA . VAL B 1 37 ? -22.016 -5.809 -29.453 1 62.75 37 VAL B CA 1
ATOM 2833 C C . VAL B 1 37 ? -22.812 -7.117 -29.531 1 62.75 37 VAL B C 1
ATOM 2835 O O . VAL B 1 37 ? -22.688 -7.859 -30.516 1 62.75 37 VAL B O 1
ATOM 2838 N N . GLY B 1 38 ? -23.562 -7.5 -28.375 1 56.16 38 GLY B N 1
ATOM 2839 C CA . GLY B 1 38 ? -24.109 -8.844 -28.266 1 56.16 38 GLY B CA 1
ATOM 2840 C C . GLY B 1 38 ? -23.047 -9.898 -28.031 1 56.16 38 GLY B C 1
ATOM 2841 O O . GLY B 1 38 ? -22.297 -9.828 -27.047 1 56.16 38 GLY B O 1
ATOM 2842 N N . LYS B 1 39 ? -22.953 -10.883 -28.766 1 62.19 39 LYS B N 1
ATOM 2843 C CA . LYS B 1 39 ? -21.969 -11.953 -28.672 1 62.19 39 LYS B CA 1
ATOM 2844 C C . LYS B 1 39 ? -20.828 -11.734 -29.656 1 62.19 39 LYS B C 1
ATOM 2846 O O . LYS B 1 39 ? -19.953 -12.602 -29.812 1 62.19 39 LYS B O 1
ATOM 2851 N N . LYS B 1 40 ? -20.75 -10.562 -30.234 1 71.19 40 LYS B N 1
ATOM 2852 C CA . LYS B 1 40 ? -19.766 -10.359 -31.297 1 71.19 40 LYS B CA 1
ATOM 2853 C C . LYS B 1 40 ? -18.859 -9.172 -30.984 1 71.19 40 LYS B C 1
ATOM 2855 O O . LYS B 1 40 ? -19.312 -8.164 -30.438 1 71.19 40 LYS B O 1
ATOM 2860 N N . ILE B 1 41 ? -17.562 -9.297 -31.234 1 78.25 41 ILE B N 1
ATOM 2861 C CA . ILE B 1 41 ? -16.547 -8.258 -31.062 1 78.25 41 ILE B CA 1
ATOM 2862 C C . ILE B 1 41 ? -16.562 -7.32 -32.281 1 78.25 41 ILE B C 1
ATOM 2864 O O . ILE B 1 41 ? -16.656 -7.773 -33.406 1 78.25 41 ILE B O 1
ATOM 2868 N N . ARG B 1 42 ? -16.578 -6.027 -31.938 1 79.19 42 ARG B N 1
ATOM 2869 C CA . ARG B 1 42 ? -16.484 -4.988 -32.969 1 79.19 42 ARG B CA 1
ATOM 2870 C C . ARG B 1 42 ? -15.352 -4.016 -32.656 1 79.19 42 ARG B C 1
ATOM 2872 O O . ARG B 1 42 ? -14.953 -3.865 -31.5 1 79.19 42 ARG B O 1
ATOM 2879 N N . VAL B 1 43 ? -14.766 -3.512 -33.688 1 81.75 43 VAL B N 1
ATOM 2880 C CA . VAL B 1 43 ? -13.664 -2.557 -33.594 1 81.75 43 VAL B CA 1
ATOM 2881 C C . VAL B 1 43 ? -13.984 -1.319 -34.438 1 81.75 43 VAL B C 1
ATOM 2883 O O . VAL B 1 43 ? -14.422 -1.434 -35.594 1 81.75 43 VAL B O 1
ATOM 2886 N N . ASP B 1 44 ? -13.883 -0.227 -33.969 1 80.5 44 ASP B N 1
ATOM 2887 C CA . ASP B 1 44 ? -14.094 1 -34.75 1 80.5 44 ASP B CA 1
ATOM 2888 C C . ASP B 1 44 ? -12.938 1.245 -35.719 1 80.5 44 ASP B C 1
ATOM 2890 O O . ASP B 1 44 ? -11.781 0.972 -35.375 1 80.5 44 ASP B O 1
ATOM 2894 N N . LEU B 1 45 ? -13.18 1.706 -36.781 1 78.62 45 LEU B N 1
ATOM 2895 C CA . LEU B 1 45 ? -12.172 2.01 -37.781 1 78.62 45 LEU B CA 1
ATOM 2896 C C . LEU B 1 45 ? -11.117 2.959 -37.25 1 78.62 45 LEU B C 1
ATOM 2898 O O . LEU B 1 45 ? -9.93 2.803 -37.531 1 78.62 45 LEU B O 1
ATOM 2902 N N . LYS B 1 46 ? -11.57 3.805 -36.469 1 77.12 46 LYS B N 1
ATOM 2903 C CA . LYS B 1 46 ? -10.641 4.762 -35.906 1 77.12 46 LYS B CA 1
ATOM 2904 C C . LYS B 1 46 ? -9.609 4.062 -35 1 77.12 46 LYS B C 1
ATOM 2906 O O . LYS B 1 46 ? -8.43 4.422 -35.031 1 77.12 46 LYS B O 1
ATOM 2911 N N . ASP B 1 47 ? -9.961 3.014 -34.375 1 78.44 47 ASP B N 1
ATOM 2912 C CA . ASP B 1 47 ? -9.07 2.275 -33.469 1 78.44 47 ASP B CA 1
ATOM 2913 C C . ASP B 1 47 ? -8.07 1.438 -34.281 1 78.44 47 ASP B C 1
ATOM 2915 O O . ASP B 1 47 ? -6.918 1.288 -33.875 1 78.44 47 ASP B O 1
ATOM 2919 N N . VAL B 1 48 ? -8.461 1.036 -35.344 1 78.31 48 VAL B N 1
ATOM 2920 C CA . VAL B 1 48 ? -7.586 0.287 -36.219 1 78.31 48 VAL B CA 1
ATOM 2921 C C . VAL B 1 48 ? -6.551 1.225 -36.844 1 78.31 48 VAL B C 1
ATOM 2923 O O . VAL B 1 48 ? -5.367 0.887 -36.906 1 78.31 48 VAL B O 1
ATOM 2926 N N . GLU B 1 49 ? -6.969 2.312 -37.188 1 75.88 49 GLU B N 1
ATOM 2927 C CA . GLU B 1 49 ? -6.055 3.301 -37.781 1 75.88 49 GLU B CA 1
ATOM 2928 C C . GLU B 1 49 ? -5.039 3.775 -36.719 1 75.88 49 GLU B C 1
ATOM 2930 O O . GLU B 1 49 ? -3.863 3.957 -37.031 1 75.88 49 GLU B O 1
ATOM 2935 N N . ASN B 1 50 ? -5.512 3.908 -35.562 1 74.12 50 ASN B N 1
ATOM 2936 C CA . ASN B 1 50 ? -4.625 4.277 -34.469 1 74.12 50 ASN B CA 1
ATOM 2937 C C . ASN B 1 50 ? -3.578 3.201 -34.219 1 74.12 50 ASN B C 1
ATOM 2939 O O . ASN B 1 50 ? -2.41 3.512 -33.969 1 74.12 50 ASN B O 1
ATOM 2943 N N . TYR B 1 51 ? -3.957 2.053 -34.281 1 72.19 51 TYR B N 1
ATOM 2944 C CA . TYR B 1 51 ? -3.062 0.912 -34.125 1 72.19 51 TYR B CA 1
ATOM 2945 C C . TYR B 1 51 ? -2.004 0.888 -35.219 1 72.19 51 TYR B C 1
ATOM 2947 O O . TYR B 1 51 ? -0.82 0.685 -34.938 1 72.19 51 TYR B O 1
ATOM 2955 N N . LYS B 1 52 ? -2.318 1.098 -36.406 1 70.69 52 LYS B N 1
ATOM 2956 C CA . LYS B 1 52 ? -1.429 1.123 -37.562 1 70.69 52 LYS B CA 1
ATOM 2957 C C . LYS B 1 52 ? -0.387 2.23 -37.438 1 70.69 52 LYS B C 1
ATOM 2959 O O . LYS B 1 52 ? 0.788 2.025 -37.75 1 70.69 52 LYS B O 1
ATOM 2964 N N . ASN B 1 53 ? -0.87 3.283 -37.156 1 63.16 53 ASN B N 1
ATOM 2965 C CA . ASN B 1 53 ? 0.018 4.438 -37.094 1 63.16 53 ASN B CA 1
ATOM 2966 C C . ASN B 1 53 ? 1.049 4.285 -35.969 1 63.16 53 ASN B C 1
ATOM 2968 O O . ASN B 1 53 ? 2.166 4.793 -36.094 1 63.16 53 ASN B O 1
ATOM 2972 N N . ARG B 1 54 ? 0.635 3.607 -35 1 56.91 54 ARG B N 1
ATOM 2973 C CA . ARG B 1 54 ? 1.559 3.348 -33.906 1 56.91 54 ARG B CA 1
ATOM 2974 C C . ARG B 1 54 ? 2.656 2.379 -34.312 1 56.91 54 ARG B C 1
ATOM 2976 O O . ARG B 1 54 ? 3.795 2.48 -33.844 1 56.91 54 ARG B O 1
ATOM 2983 N N . THR B 1 55 ? 2.371 1.479 -35.125 1 48.72 55 THR B N 1
ATOM 2984 C CA . THR B 1 55 ? 3.289 0.42 -35.531 1 48.72 55 THR B CA 1
ATOM 2985 C C . THR B 1 55 ? 4.152 0.874 -36.688 1 48.72 55 THR B C 1
ATOM 2987 O O . THR B 1 55 ? 5.188 0.266 -37 1 48.72 55 THR B O 1
ATOM 2990 N N . LYS B 1 56 ? 3.84 1.62 -37.688 1 46.62 56 LYS B N 1
ATOM 2991 C CA . LYS B 1 56 ? 4.648 2.111 -38.781 1 46.62 56 LYS B CA 1
ATOM 2992 C C . LYS B 1 56 ? 5.918 2.795 -38.281 1 46.62 56 LYS B C 1
ATOM 2994 O O . LYS B 1 56 ? 6.973 2.695 -38.906 1 46.62 56 LYS B O 1
ATOM 2999 N N . ASN B 1 57 ? 5.75 3.717 -37.406 1 38.31 57 ASN B N 1
ATOM 3000 C CA . ASN B 1 57 ? 6.887 4.594 -37.156 1 38.31 57 ASN B CA 1
ATOM 3001 C C . ASN B 1 57 ? 8.086 3.812 -36.625 1 38.31 57 ASN B C 1
ATOM 3003 O O . ASN B 1 57 ? 9.062 4.406 -36.156 1 38.31 57 ASN B O 1
ATOM 3007 N N . THR B 1 58 ? 8.008 2.455 -36.594 1 33.84 58 THR B N 1
ATOM 3008 C CA . THR B 1 58 ? 9.211 1.854 -36.031 1 33.84 58 THR B CA 1
ATOM 3009 C C . THR B 1 58 ? 10.273 1.657 -37.094 1 33.84 58 THR B C 1
ATOM 3011 O O . THR B 1 58 ? 11.359 1.146 -36.812 1 33.84 58 THR B O 1
ATOM 3014 N N . THR B 1 59 ? 10.062 1.733 -38.344 1 30.36 59 THR B N 1
ATOM 3015 C CA . THR B 1 59 ? 11.18 1.274 -39.156 1 30.36 59 THR B CA 1
ATOM 3016 C C . THR B 1 59 ? 12.289 2.316 -39.188 1 30.36 59 THR B C 1
ATOM 3018 O O . THR B 1 59 ? 13.445 1.993 -39.469 1 30.36 59 THR B O 1
ATOM 3021 N N . GLY B 1 60 ? 12.117 3.438 -39.875 1 30.52 60 GLY B N 1
ATOM 3022 C CA . GLY B 1 60 ? 13.281 4.215 -40.281 1 30.52 60 GLY B CA 1
ATOM 3023 C C . GLY B 1 60 ? 14.188 4.57 -39.125 1 30.52 60 GLY B C 1
ATOM 3024 O O . GLY B 1 60 ? 13.883 4.262 -37.969 1 30.52 60 GLY B O 1
ATOM 3025 N N . GLU B 1 61 ? 15.148 5.82 -39.406 1 28.61 61 GLU B N 1
ATOM 3026 C CA . GLU B 1 61 ? 16.172 6.289 -38.469 1 28.61 61 GLU B CA 1
ATOM 3027 C C . GLU B 1 61 ? 15.648 6.312 -37.062 1 28.61 61 GLU B C 1
ATOM 3029 O O . GLU B 1 61 ? 14.594 6.898 -36.781 1 28.61 61 GLU B O 1
ATOM 3034 N N . ILE B 1 62 ? 16.016 5.262 -36.344 1 28.55 62 ILE B N 1
ATOM 3035 C CA . ILE B 1 62 ? 15.82 5.094 -34.906 1 28.55 62 ILE B CA 1
ATOM 3036 C C . ILE B 1 62 ? 15.945 6.445 -34.219 1 28.55 62 ILE B C 1
ATOM 3038 O O . ILE B 1 62 ? 17.047 6.871 -33.844 1 28.55 62 ILE B O 1
ATOM 3042 N N . SER B 1 63 ? 15.781 7.465 -35 1 25.72 63 SER B N 1
ATOM 3043 C CA . SER B 1 63 ? 15.922 8.75 -34.312 1 25.72 63 SER B CA 1
ATOM 3044 C C . SER B 1 63 ? 15.234 8.734 -32.969 1 25.72 63 SER B C 1
ATOM 3046 O O . SER B 1 63 ? 14.156 8.148 -32.812 1 25.72 63 SER B O 1
ATOM 3048 N N . HIS B 1 64 ? 16.141 8.938 -31.953 1 24.28 64 HIS B N 1
ATOM 3049 C CA . HIS B 1 64 ? 15.859 8.992 -30.531 1 24.28 64 HIS B CA 1
ATOM 3050 C C . HIS B 1 64 ? 14.531 9.688 -30.25 1 24.28 64 HIS B C 1
ATOM 3052 O O . HIS B 1 64 ? 14.492 10.906 -30.047 1 24.28 64 HIS B O 1
ATOM 3058 N N . ARG B 1 65 ? 13.766 9.602 -31.25 1 25.94 65 ARG B N 1
ATOM 3059 C CA . ARG B 1 65 ? 12.609 10.305 -30.719 1 25.94 65 ARG B CA 1
ATOM 3060 C C . ARG B 1 65 ? 12.242 9.758 -29.328 1 25.94 65 ARG B C 1
ATOM 3062 O O . ARG B 1 65 ? 12.148 8.547 -29.141 1 25.94 65 ARG B O 1
ATOM 3069 N N . PRO B 1 66 ? 12.414 10.602 -28.438 1 25.75 66 PRO B N 1
ATOM 3070 C CA . PRO B 1 66 ? 12.188 10.078 -27.078 1 25.75 66 PRO B CA 1
ATOM 3071 C C . PRO B 1 66 ? 10.969 9.156 -27 1 25.75 66 PRO B C 1
ATOM 3073 O O . PRO B 1 66 ? 10.031 9.305 -27.797 1 25.75 66 PRO B O 1
ATOM 3076 N N . ILE B 1 67 ? 11.25 7.777 -26.984 1 25.23 67 ILE B N 1
ATOM 3077 C CA . ILE B 1 67 ? 10.18 6.895 -26.531 1 25.23 67 ILE B CA 1
ATOM 3078 C C . ILE B 1 67 ? 9.016 7.727 -26.016 1 25.23 67 ILE B C 1
ATOM 3080 O O . ILE B 1 67 ? 9.164 8.469 -25.047 1 25.23 67 ILE B O 1
ATOM 3084 N N . ILE B 1 68 ? 8.375 8.258 -26.938 1 26.64 68 ILE B N 1
ATOM 3085 C CA . ILE B 1 68 ? 7.105 8.766 -26.438 1 26.64 68 ILE B CA 1
ATOM 3086 C C . ILE B 1 68 ? 6.566 7.816 -25.359 1 26.64 68 ILE B C 1
ATOM 3088 O O . ILE B 1 68 ? 6.285 6.648 -25.641 1 26.64 68 ILE B O 1
ATOM 3092 N N . LYS B 1 69 ? 7.223 7.898 -24.234 1 28.11 69 LYS B N 1
ATOM 3093 C CA . LYS B 1 69 ? 6.707 7.324 -23 1 28.11 69 LYS B CA 1
ATOM 3094 C C . LYS B 1 69 ? 5.191 7.145 -23.062 1 28.11 69 LYS B C 1
ATOM 3096 O O . LYS B 1 69 ? 4.441 8.117 -23 1 28.11 69 LYS B O 1
ATOM 3101 N N . ASP B 1 70 ? 4.75 6.441 -24.109 1 27.47 70 ASP B N 1
ATOM 3102 C CA . ASP B 1 70 ? 3.385 5.93 -24.031 1 27.47 70 ASP B CA 1
ATOM 3103 C C . ASP B 1 70 ? 2.844 5.988 -22.609 1 27.47 70 ASP B C 1
ATOM 3105 O O . ASP B 1 70 ? 3.518 5.566 -21.672 1 27.47 70 ASP B O 1
ATOM 3109 N N . ASP B 1 71 ? 2.059 6.859 -22.391 1 26.97 71 ASP B N 1
ATOM 3110 C CA . ASP B 1 71 ? 1.386 7.324 -21.172 1 26.97 71 ASP B CA 1
ATOM 3111 C C . ASP B 1 71 ? 0.868 6.152 -20.344 1 26.97 71 ASP B C 1
ATOM 3113 O O . ASP B 1 71 ? -0.323 5.836 -20.391 1 26.97 71 ASP B O 1
ATOM 3117 N N . LEU B 1 72 ? 1.327 4.988 -20.562 1 29.34 72 LEU B N 1
ATOM 3118 C CA . LEU B 1 72 ? 1.086 3.998 -19.516 1 29.34 72 LEU B CA 1
ATOM 3119 C C . LEU B 1 72 ? 1.155 4.641 -18.141 1 29.34 72 LEU B C 1
ATOM 3121 O O . LEU B 1 72 ? 2.232 4.727 -17.547 1 29.34 72 LEU B O 1
ATOM 3125 N N . SER B 1 73 ? 0.733 5.691 -18.094 1 30.11 73 SER B N 1
ATOM 3126 C CA . SER B 1 73 ? 0.568 6.438 -16.844 1 30.11 73 SER B CA 1
ATOM 3127 C C . SER B 1 73 ? 0.312 5.504 -15.672 1 30.11 73 SER B C 1
ATOM 3129 O O . SER B 1 73 ? -0.448 4.539 -15.789 1 30.11 73 SER B O 1
ATOM 3131 N N . TYR B 1 74 ? 1.288 5.273 -14.93 1 31.67 74 TYR B N 1
ATOM 3132 C CA . TYR B 1 74 ? 1.168 4.535 -13.68 1 31.67 74 TYR B CA 1
ATOM 3133 C C . TYR B 1 74 ? -0.283 4.477 -13.219 1 31.67 74 TYR B C 1
ATOM 3135 O O . TYR B 1 74 ? -0.628 3.695 -12.328 1 31.67 74 TYR B O 1
ATOM 3143 N N . SER B 1 75 ? -1.079 5.375 -13.664 1 33.84 75 SER B N 1
ATOM 3144 C CA . SER B 1 75 ? -2.518 5.332 -13.422 1 33.84 75 SER B CA 1
ATOM 3145 C C . SER B 1 75 ? -3.143 4.078 -14.023 1 33.84 75 SER B C 1
ATOM 3147 O O . SER B 1 75 ? -4.039 3.477 -13.422 1 33.84 75 SER B O 1
ATOM 3149 N N . ASN B 1 76 ? -2.789 3.664 -15.266 1 36 76 ASN B N 1
ATOM 3150 C CA . ASN B 1 76 ? -3.438 2.551 -15.953 1 36 76 ASN B CA 1
ATOM 3151 C C . ASN B 1 76 ? -2.945 1.205 -15.43 1 36 76 ASN B C 1
ATOM 3153 O O . ASN B 1 76 ? -3.611 0.184 -15.602 1 36 76 ASN B O 1
ATOM 3157 N N . MET B 1 77 ? -1.729 1.084 -15.25 1 35.41 77 MET B N 1
ATOM 3158 C CA . MET B 1 77 ? -1.217 -0.24 -14.906 1 35.41 77 MET B CA 1
ATOM 3159 C C . MET B 1 77 ? -1.854 -0.755 -13.625 1 35.41 77 MET B C 1
ATOM 3161 O O . MET B 1 77 ? -2.045 -1.962 -13.461 1 35.41 77 MET B O 1
ATOM 3165 N N . PHE B 1 78 ? -1.903 0.141 -12.664 1 38.03 78 PHE B N 1
ATOM 3166 C CA . PHE B 1 78 ? -2.412 -0.297 -11.375 1 38.03 78 PHE B CA 1
ATOM 3167 C C . PHE B 1 78 ? -3.914 -0.053 -11.273 1 38.03 78 PHE B C 1
ATOM 3169 O O . PHE B 1 78 ? -4.57 -0.569 -10.367 1 38.03 78 PHE B O 1
ATOM 3176 N N . TYR B 1 79 ? -4.375 1.049 -11.922 1 37.59 79 TYR B N 1
ATOM 3177 C CA . TYR B 1 79 ? -5.801 1.314 -11.789 1 37.59 79 TYR B CA 1
ATOM 3178 C C . TYR B 1 79 ? -6.539 1.029 -13.094 1 37.59 79 TYR B C 1
ATOM 3180 O O . TYR B 1 79 ? -6.148 1.523 -14.148 1 37.59 79 TYR B O 1
ATOM 3188 N N . PRO B 1 80 ? -7.305 -0.002 -13.188 1 32.56 80 PRO B N 1
ATOM 3189 C CA . PRO B 1 80 ? -8.195 -0.165 -14.344 1 32.56 80 PRO B CA 1
ATOM 3190 C C . PRO B 1 80 ? -8.797 1.155 -14.812 1 32.56 80 PRO B C 1
ATOM 3192 O O . PRO B 1 80 ? -9.008 2.062 -14.008 1 32.56 80 PRO B O 1
ATOM 3195 N N . ARG B 1 81 ? -8.625 1.632 -15.945 1 35.53 81 ARG B N 1
ATOM 3196 C CA . ARG B 1 81 ? -9.359 2.723 -16.578 1 35.53 81 ARG B CA 1
ATOM 3197 C C . ARG B 1 81 ? -10.727 2.918 -15.938 1 35.53 81 ARG B C 1
ATOM 3199 O O . ARG B 1 81 ? -11.312 1.967 -15.414 1 35.53 81 ARG B O 1
ATOM 3206 N N . ASP B 1 82 ? -11.047 4.23 -15.656 1 34.59 82 ASP B N 1
ATOM 3207 C CA . ASP B 1 82 ? -12.43 4.535 -15.297 1 34.59 82 ASP B CA 1
ATOM 3208 C C . ASP B 1 82 ? -13.406 3.664 -16.078 1 34.59 82 ASP B C 1
ATOM 3210 O O . ASP B 1 82 ? -13.836 4.035 -17.188 1 34.59 82 ASP B O 1
ATOM 3214 N N . ALA B 1 83 ? -13.086 2.557 -16.469 1 33.03 83 ALA B N 1
ATOM 3215 C CA . ALA B 1 83 ? -14.32 1.969 -16.984 1 33.03 83 ALA B CA 1
ATOM 3216 C C . ALA B 1 83 ? -15.539 2.527 -16.266 1 33.03 83 ALA B C 1
ATOM 3218 O O . ALA B 1 83 ? -15.5 2.76 -15.055 1 33.03 83 ALA B O 1
ATOM 3219 N N . ASP B 1 84 ? -16.25 3.41 -16.766 1 36.88 84 ASP B N 1
ATOM 3220 C CA . ASP B 1 84 ? -17.656 3.539 -16.375 1 36.88 84 ASP B CA 1
ATOM 3221 C C . ASP B 1 84 ? -18.094 2.348 -15.531 1 36.88 84 ASP B C 1
ATOM 3223 O O . ASP B 1 84 ? -19.188 1.818 -15.727 1 36.88 84 ASP B O 1
ATOM 3227 N N . ILE B 1 85 ? -17.203 1.66 -15.062 1 42.53 85 ILE B N 1
ATOM 3228 C CA . ILE B 1 85 ? -17.625 0.501 -14.281 1 42.53 85 ILE B CA 1
ATOM 3229 C C . ILE B 1 85 ? -18.328 0.963 -13.008 1 42.53 85 ILE B C 1
ATOM 3231 O O . ILE B 1 85 ? -17.844 0.695 -11.898 1 42.53 85 ILE B O 1
ATOM 3235 N N . SER B 1 86 ? -18.5 2.199 -12.781 1 46.19 86 SER B N 1
ATOM 3236 C CA . SER B 1 86 ? -19.219 2.727 -11.633 1 46.19 86 SER B CA 1
ATOM 3237 C C . SER B 1 86 ? -20.297 1.749 -11.172 1 46.19 86 SER B C 1
ATOM 3239 O O . SER B 1 86 ? -20.578 1.647 -9.977 1 46.19 86 SER B O 1
ATOM 3241 N N . ASP B 1 87 ? -20.844 1.059 -12.109 1 58.09 87 ASP B N 1
ATOM 3242 C CA . ASP B 1 87 ? -22 0.258 -11.703 1 58.09 87 ASP B CA 1
ATOM 3243 C C . ASP B 1 87 ? -21.656 -1.229 -11.695 1 58.09 87 ASP B C 1
ATOM 3245 O O . ASP B 1 87 ? -22.5 -2.066 -11.406 1 58.09 87 ASP B O 1
ATOM 3249 N N . GLY B 1 88 ? -20.266 -1.526 -11.922 1 78.44 88 GLY B N 1
ATOM 3250 C CA . GLY B 1 88 ? -20.094 -2.967 -12.016 1 78.44 88 GLY B CA 1
ATOM 3251 C C . GLY B 1 88 ? -19.359 -3.561 -10.828 1 78.44 88 GLY B C 1
ATOM 3252 O O . GLY B 1 88 ? -18.812 -2.83 -10 1 78.44 88 GLY B O 1
ATOM 3253 N N . PHE B 1 89 ? -19.547 -4.82 -10.578 1 91.12 89 PHE B N 1
ATOM 3254 C CA . PHE B 1 89 ? -18.922 -5.637 -9.547 1 91.12 89 PHE B CA 1
ATOM 3255 C C . PHE B 1 89 ? -17.578 -6.191 -10.031 1 91.12 89 PHE B C 1
ATOM 3257 O O . PHE B 1 89 ? -17.547 -7.133 -10.82 1 91.12 89 PHE B O 1
ATOM 3264 N N . VAL B 1 90 ? -16.438 -5.582 -9.57 1 94.62 90 VAL B N 1
ATOM 3265 C CA . VAL B 1 90 ? -15.109 -5.902 -10.094 1 94.62 90 VAL B CA 1
ATOM 3266 C C . VAL B 1 90 ? -14.383 -6.824 -9.117 1 94.62 90 VAL B C 1
ATOM 3268 O O . VAL B 1 90 ? -14.289 -6.531 -7.922 1 94.62 90 VAL B O 1
ATOM 3271 N N . ILE B 1 91 ? -13.891 -7.914 -9.664 1 95.06 91 ILE B N 1
ATOM 3272 C CA . ILE B 1 91 ? -13.078 -8.875 -8.922 1 95.06 91 ILE B CA 1
ATOM 3273 C C . ILE B 1 91 ? -11.633 -8.812 -9.406 1 95.06 91 ILE B C 1
ATOM 3275 O O . ILE B 1 91 ? -11.359 -9.039 -10.594 1 95.06 91 ILE B O 1
ATOM 3279 N N . CYS B 1 92 ? -10.711 -8.578 -8.469 1 94.69 92 CYS B N 1
ATOM 3280 C CA . CYS B 1 92 ? -9.305 -8.422 -8.82 1 94.69 92 CYS B CA 1
ATOM 3281 C C . CYS B 1 92 ? -8.516 -9.688 -8.484 1 94.69 92 CYS B C 1
ATOM 3283 O O . CYS B 1 92 ? -8.734 -10.297 -7.434 1 94.69 92 CYS B O 1
ATOM 3285 N N . GLY B 1 93 ? -7.57 -10.016 -9.375 1 92 93 GLY B N 1
ATOM 3286 C CA . GLY B 1 93 ? -6.676 -11.148 -9.211 1 92 93 GLY B CA 1
ATOM 3287 C C . GLY B 1 93 ? -6.328 -11.836 -10.516 1 92 93 GLY B C 1
ATOM 3288 O O . GLY B 1 93 ? -7.027 -11.664 -11.516 1 92 93 GLY B O 1
ATOM 3289 N N . GLN B 1 94 ? -5.344 -12.633 -10.508 1 87.38 94 GLN B N 1
ATOM 3290 C CA . GLN B 1 94 ? -4.855 -13.172 -11.773 1 87.38 94 GLN B CA 1
ATOM 3291 C C . GLN B 1 94 ? -5.133 -14.672 -11.875 1 87.38 94 GLN B C 1
ATOM 3293 O O . GLN B 1 94 ? -4.887 -15.281 -12.914 1 87.38 94 GLN B O 1
ATOM 3298 N N . ASP B 1 95 ? -5.648 -15.297 -10.844 1 91.81 95 ASP B N 1
ATOM 3299 C CA . ASP B 1 95 ? -5.848 -16.75 -10.852 1 91.81 95 ASP B CA 1
ATOM 3300 C C . ASP B 1 95 ? -7.125 -17.125 -11.594 1 91.81 95 ASP B C 1
ATOM 3302 O O . ASP B 1 95 ? -8.156 -16.453 -11.453 1 91.81 95 ASP B O 1
ATOM 3306 N N . VAL B 1 96 ? -7.105 -18.172 -12.305 1 90 96 VAL B N 1
ATOM 3307 C CA . VAL B 1 96 ? -8.211 -18.641 -13.133 1 90 96 VAL B CA 1
ATOM 3308 C C . VAL B 1 96 ? -9.398 -19.016 -12.25 1 90 96 VAL B C 1
ATOM 3310 O O . VAL B 1 96 ? -10.547 -18.984 -12.695 1 90 96 VAL B O 1
ATOM 3313 N N . LEU B 1 97 ? -9.125 -19.391 -11.047 1 94.69 97 LEU B N 1
ATOM 3314 C CA . LEU B 1 97 ? -10.203 -19.719 -10.125 1 94.69 97 LEU B CA 1
ATOM 3315 C C . LEU B 1 97 ? -11.195 -18.562 -10 1 94.69 97 LEU B C 1
ATOM 3317 O O . LEU B 1 97 ? -12.383 -18.781 -9.781 1 94.69 97 LEU B O 1
ATOM 3321 N N . LEU B 1 98 ? -10.773 -17.359 -10.195 1 95.5 98 LEU B N 1
ATOM 3322 C CA . LEU B 1 98 ? -11.633 -16.188 -10.078 1 95.5 98 LEU B CA 1
ATOM 3323 C C . LEU B 1 98 ? -12.547 -16.062 -11.289 1 95.5 98 LEU B C 1
ATOM 3325 O O . LEU B 1 98 ? -13.633 -15.484 -11.195 1 95.5 98 LEU B O 1
ATOM 3329 N N . ASP B 1 99 ? -12.086 -16.547 -12.414 1 92.88 99 ASP B N 1
ATOM 3330 C CA . ASP B 1 99 ? -12.953 -16.594 -13.578 1 92.88 99 ASP B CA 1
ATOM 3331 C C . ASP B 1 99 ? -14.141 -17.531 -13.344 1 92.88 99 ASP B C 1
ATOM 3333 O O . ASP B 1 99 ? -15.273 -17.219 -13.727 1 92.88 99 ASP B O 1
ATOM 3337 N N . ILE B 1 100 ? -13.82 -18.594 -12.773 1 94.25 100 ILE B N 1
ATOM 3338 C CA . ILE B 1 100 ? -14.859 -19.547 -12.43 1 94.25 100 ILE B CA 1
ATOM 3339 C C . ILE B 1 100 ? -15.828 -18.922 -11.43 1 94.25 100 ILE B C 1
ATOM 3341 O O . ILE B 1 100 ? -17.047 -18.984 -11.602 1 94.25 100 ILE B O 1
ATOM 3345 N N . LEU B 1 101 ? -15.273 -18.281 -10.406 1 95.56 101 LEU B N 1
ATOM 3346 C CA . LEU B 1 101 ? -16.094 -17.609 -9.406 1 95.56 101 LEU B CA 1
ATOM 3347 C C . LEU B 1 101 ? -17 -16.562 -10.055 1 95.56 101 LEU B C 1
ATOM 3349 O O . LEU B 1 101 ? -18.188 -16.484 -9.734 1 95.56 101 LEU B O 1
ATOM 3353 N N . SER B 1 102 ? -16.453 -15.812 -10.93 1 93.69 102 SER B N 1
ATOM 3354 C CA . SER B 1 102 ? -17.219 -14.773 -11.625 1 93.69 102 SER B CA 1
ATOM 3355 C C . SER B 1 102 ? -18.406 -15.367 -12.367 1 93.69 102 SER B C 1
ATOM 3357 O O . SER B 1 102 ? -19.5 -14.812 -12.32 1 93.69 102 SER B O 1
ATOM 3359 N N . ARG B 1 103 ? -18.188 -16.469 -13.016 1 91.94 103 ARG B N 1
ATOM 3360 C CA . ARG B 1 103 ? -19.266 -17.141 -13.742 1 91.94 103 ARG B CA 1
ATOM 3361 C C . ARG B 1 103 ? -20.359 -17.594 -12.797 1 91.94 103 ARG B C 1
ATOM 3363 O O . ARG B 1 103 ? -21.547 -17.422 -13.094 1 91.94 103 ARG B O 1
ATOM 3370 N N . TYR B 1 104 ? -19.969 -18.125 -11.742 1 93.88 104 TYR B N 1
ATOM 3371 C CA . TYR B 1 104 ? -20.953 -18.578 -10.758 1 93.88 104 TYR B CA 1
ATOM 3372 C C . TYR B 1 104 ? -21.766 -17.422 -10.211 1 93.88 104 TYR B C 1
ATOM 3374 O O . TYR B 1 104 ? -22.969 -17.531 -10.023 1 93.88 104 TYR B O 1
ATOM 3382 N N . ILE B 1 105 ? -21.125 -16.297 -9.93 1 92.12 105 ILE B N 1
ATOM 3383 C CA . ILE B 1 105 ? -21.812 -15.125 -9.406 1 92.12 105 ILE B CA 1
ATOM 3384 C C . ILE B 1 105 ? -22.875 -14.648 -10.406 1 92.12 105 ILE B C 1
ATOM 3386 O O . ILE B 1 105 ? -24.016 -14.367 -10.031 1 92.12 105 ILE B O 1
ATOM 3390 N N . GLU B 1 106 ? -22.484 -14.609 -11.586 1 88.81 106 GLU B N 1
ATOM 3391 C CA . GLU B 1 106 ? -23.391 -14.133 -12.625 1 88.81 106 GLU B CA 1
ATOM 3392 C C . GLU B 1 106 ? -24.578 -15.078 -12.789 1 88.81 106 GLU B C 1
ATOM 3394 O O . GLU B 1 106 ? -25.688 -14.641 -13.102 1 88.81 106 GLU B O 1
ATOM 3399 N N . PHE B 1 107 ? -24.312 -16.266 -12.602 1 87.19 107 PHE B N 1
ATOM 3400 C CA . PHE B 1 107 ? -25.375 -17.266 -12.742 1 87.19 107 PHE B CA 1
ATOM 3401 C C . PHE B 1 107 ? -26.297 -17.234 -11.539 1 87.19 107 PHE B C 1
ATOM 3403 O O . PHE B 1 107 ? -27.516 -17.391 -11.688 1 87.19 107 PHE B O 1
ATOM 3410 N N . HIS B 1 108 ? -25.859 -17.062 -10.391 1 85.62 108 HIS B N 1
ATOM 3411 C CA . HIS B 1 108 ? -26.641 -17.188 -9.156 1 85.62 108 HIS B CA 1
ATOM 3412 C C . HIS B 1 108 ? -27.266 -15.852 -8.766 1 85.62 108 HIS B C 1
ATOM 3414 O O . HIS B 1 108 ? -28.266 -15.82 -8.047 1 85.62 108 HIS B O 1
ATOM 3420 N N . CYS B 1 109 ? -26.594 -14.812 -9.062 1 81.31 109 CYS B N 1
ATOM 3421 C CA . CYS B 1 109 ? -27.109 -13.492 -8.711 1 81.31 109 CYS B CA 1
ATOM 3422 C C . CYS B 1 109 ? -27.625 -12.758 -9.938 1 81.31 109 CYS B C 1
ATOM 3424 O O . CYS B 1 109 ? -26.844 -12.195 -10.703 1 81.31 109 CYS B O 1
ATOM 3426 N N . SER B 1 110 ? -28.891 -12.742 -10.008 1 79 110 SER B N 1
ATOM 3427 C CA . SER B 1 110 ? -29.5 -12.086 -11.156 1 79 110 SER B CA 1
ATOM 3428 C C . SER B 1 110 ? -29.25 -10.586 -11.133 1 79 110 SER B C 1
ATOM 3430 O O . SER B 1 110 ? -29.344 -9.945 -10.086 1 79 110 SER B O 1
ATOM 3432 N N . GLY B 1 111 ? -28.703 -10.094 -12.219 1 79.25 111 GLY B N 1
ATOM 3433 C CA . GLY B 1 111 ? -28.578 -8.648 -12.375 1 79.25 111 GLY B CA 1
ATOM 3434 C C . GLY B 1 111 ? -27.172 -8.141 -12.102 1 79.25 111 GLY B C 1
ATOM 3435 O O . GLY B 1 111 ? -26.891 -6.965 -12.328 1 79.25 111 GLY B O 1
ATOM 3436 N N . ILE B 1 112 ? -26.422 -9.094 -11.617 1 83.75 112 ILE B N 1
ATOM 3437 C CA . ILE B 1 112 ? -25.062 -8.617 -11.328 1 83.75 112 ILE B CA 1
ATOM 3438 C C . ILE B 1 112 ? -24.125 -9 -12.469 1 83.75 112 ILE B C 1
ATOM 3440 O O . ILE B 1 112 ? -24.094 -10.156 -12.898 1 83.75 112 ILE B O 1
ATOM 3444 N N . ARG B 1 113 ? -23.531 -7.996 -12.977 1 86.5 113 ARG B N 1
ATOM 3445 C CA . ARG B 1 113 ? -22.469 -8.227 -13.945 1 86.5 113 ARG B CA 1
ATOM 3446 C C . ARG B 1 113 ? -21.094 -8.07 -13.289 1 86.5 113 ARG B C 1
ATOM 3448 O O . ARG B 1 113 ? -20.812 -7.047 -12.656 1 86.5 113 ARG B O 1
ATOM 3455 N N . THR B 1 114 ? -20.328 -9.156 -13.469 1 90.75 114 THR B N 1
ATOM 3456 C CA . THR B 1 114 ? -19 -9.117 -12.859 1 90.75 114 THR B CA 1
ATOM 3457 C C . THR B 1 114 ? -17.953 -8.742 -13.891 1 90.75 114 THR B C 1
ATOM 3459 O O . THR B 1 114 ? -18.078 -9.078 -15.07 1 90.75 114 THR B O 1
ATOM 3462 N N . PHE B 1 115 ? -16.984 -8 -13.484 1 90.81 115 PHE B N 1
ATOM 3463 C CA . PHE B 1 115 ? -15.805 -7.66 -14.281 1 90.81 115 PHE B CA 1
ATOM 3464 C C . PHE B 1 115 ? -14.531 -8.148 -13.602 1 90.81 115 PHE B C 1
ATOM 3466 O O . PHE B 1 115 ? -14.438 -8.156 -12.375 1 90.81 115 PHE B O 1
ATOM 3473 N N . ARG B 1 116 ? -13.609 -8.562 -14.477 1 92.62 116 ARG B N 1
ATOM 3474 C CA . ARG B 1 116 ? -12.336 -9.062 -13.969 1 92.62 116 ARG B CA 1
ATOM 3475 C C . ARG B 1 116 ? -11.227 -8.031 -14.164 1 92.62 116 ARG B C 1
ATOM 3477 O O . ARG B 1 116 ? -11.141 -7.402 -15.227 1 92.62 116 ARG B O 1
ATOM 3484 N N . SER B 1 117 ? -10.492 -7.746 -13.094 1 90.38 117 SER B N 1
ATOM 3485 C CA . SER B 1 117 ? -9.25 -6.977 -13.188 1 90.38 117 SER B CA 1
ATOM 3486 C C . SER B 1 117 ? -8.039 -7.848 -12.875 1 90.38 117 SER B C 1
ATOM 3488 O O . SER B 1 117 ? -7.863 -8.297 -11.742 1 90.38 117 SER B O 1
ATOM 3490 N N . TYR B 1 118 ? -7.184 -8.016 -13.852 1 87.5 118 TYR B N 1
ATOM 3491 C CA . TYR B 1 118 ? -6.07 -8.953 -13.734 1 87.5 118 TYR B CA 1
ATOM 3492 C C . TYR B 1 118 ? -4.816 -8.258 -13.234 1 87.5 118 TYR B C 1
ATOM 3494 O O . TYR B 1 118 ? -3.838 -8.109 -13.969 1 87.5 118 TYR B O 1
ATOM 3502 N N . VAL B 1 119 ? -4.84 -7.887 -12.008 1 87.12 119 VAL B N 1
ATOM 3503 C CA . VAL B 1 119 ? -3.717 -7.191 -11.383 1 87.12 119 VAL B CA 1
ATOM 3504 C C . VAL B 1 119 ? -3.221 -7.984 -10.18 1 87.12 119 VAL B C 1
ATOM 3506 O O . VAL B 1 119 ? -3.938 -8.836 -9.656 1 87.12 119 VAL B O 1
ATOM 3509 N N . GLY B 1 120 ? -1.967 -7.707 -9.75 1 89.5 120 GLY B N 1
ATOM 3510 C CA . GLY B 1 120 ? -1.355 -8.398 -8.633 1 89.5 120 GLY B CA 1
ATOM 3511 C C . GLY B 1 120 ? -1.989 -8.055 -7.297 1 89.5 120 GLY B C 1
ATOM 3512 O O . GLY B 1 120 ? -2.781 -7.113 -7.207 1 89.5 120 GLY B O 1
ATOM 3513 N N . SER B 1 121 ? -1.624 -8.82 -6.301 1 95.88 121 SER B N 1
ATOM 3514 C CA . SER B 1 121 ? -2.217 -8.711 -4.969 1 95.88 121 SER B CA 1
ATOM 3515 C C . SER B 1 121 ? -2.027 -7.309 -4.398 1 95.88 121 SER B C 1
ATOM 3517 O O . SER B 1 121 ? -2.967 -6.723 -3.855 1 95.88 121 SER B O 1
ATOM 3519 N N . TYR B 1 122 ? -0.824 -6.824 -4.508 1 96.31 122 TYR B N 1
ATOM 3520 C CA . TYR B 1 122 ? -0.496 -5.512 -3.959 1 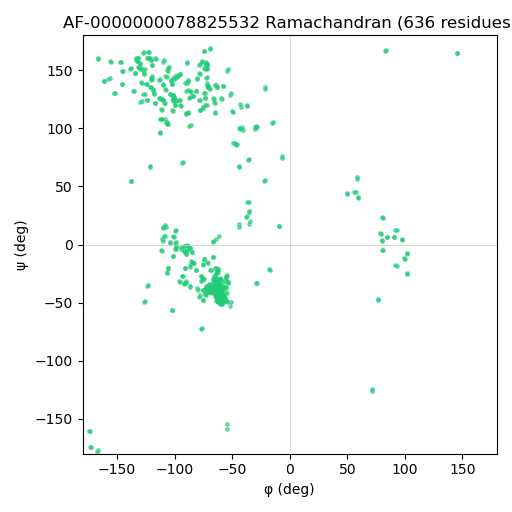96.31 122 TYR B CA 1
ATOM 3521 C C . TYR B 1 122 ? -1.382 -4.43 -4.566 1 96.31 122 TYR B C 1
ATOM 3523 O O . TYR B 1 122 ? -2.066 -3.703 -3.844 1 96.31 122 TYR B O 1
ATOM 3531 N N . ASN B 1 123 ? -1.463 -4.449 -5.832 1 92.62 123 ASN B N 1
ATOM 3532 C CA . ASN B 1 123 ? -2.264 -3.455 -6.535 1 92.62 123 ASN B CA 1
ATOM 3533 C C . ASN B 1 123 ? -3.758 -3.693 -6.332 1 92.62 123 ASN B C 1
ATOM 3535 O O . ASN B 1 123 ? -4.539 -2.742 -6.285 1 92.62 123 ASN B O 1
ATOM 3539 N N . GLY B 1 124 ? -4.109 -4.883 -6.293 1 95.5 124 GLY B N 1
ATOM 3540 C CA . GLY B 1 124 ? -5.5 -5.195 -6.02 1 95.5 124 GLY B CA 1
ATOM 3541 C C . GLY B 1 124 ? -5.98 -4.668 -4.68 1 95.5 124 GLY B C 1
ATOM 3542 O O . GLY B 1 124 ? -7.078 -4.113 -4.582 1 95.5 124 GLY B O 1
ATOM 3543 N N . LEU B 1 125 ? -5.172 -4.836 -3.691 1 97.75 125 LEU B N 1
ATOM 3544 C CA . LEU B 1 125 ? -5.516 -4.328 -2.367 1 97.75 125 LEU B CA 1
ATOM 3545 C C . LEU B 1 125 ? -5.574 -2.803 -2.367 1 97.75 125 LEU B C 1
ATOM 3547 O O . LEU B 1 125 ? -6.441 -2.211 -1.725 1 97.75 125 LEU B O 1
ATOM 3551 N N . LEU B 1 126 ? -4.656 -2.223 -3.092 1 95.81 126 LEU B N 1
ATOM 3552 C CA . LEU B 1 126 ? -4.695 -0.773 -3.248 1 95.81 126 LEU B CA 1
ATOM 3553 C C . LEU B 1 126 ? -6.008 -0.329 -3.883 1 95.81 126 LEU B C 1
ATOM 3555 O O . LEU B 1 126 ? -6.645 0.614 -3.408 1 95.81 126 LEU B O 1
ATOM 3559 N N . ALA B 1 127 ? -6.379 -1.032 -4.914 1 94.94 127 ALA B N 1
ATOM 3560 C CA . ALA B 1 127 ? -7.621 -0.718 -5.613 1 94.94 127 ALA B CA 1
ATOM 3561 C C . ALA B 1 127 ? -8.828 -0.872 -4.688 1 94.94 127 ALA B C 1
ATOM 3563 O O . ALA B 1 127 ? -9.766 -0.072 -4.742 1 94.94 127 ALA B O 1
ATOM 3564 N N . LEU B 1 128 ? -8.805 -1.839 -3.881 1 97.06 128 LEU B N 1
ATOM 3565 C CA . LEU B 1 128 ? -9.875 -2.041 -2.91 1 97.06 128 LEU B CA 1
ATOM 3566 C C . LEU B 1 128 ? -9.922 -0.894 -1.906 1 97.06 128 LEU B C 1
ATOM 3568 O O . LEU B 1 128 ? -10.992 -0.377 -1.597 1 97.06 128 LEU B O 1
ATOM 3572 N N . TYR B 1 129 ? -8.773 -0.435 -1.455 1 97.31 129 TYR B N 1
ATOM 3573 C CA . TYR B 1 129 ? -8.672 0.674 -0.513 1 97.31 129 TYR B CA 1
ATOM 3574 C C . TYR B 1 129 ? -9.289 1.939 -1.092 1 97.31 129 TYR B C 1
ATOM 3576 O O . TYR B 1 129 ? -10.031 2.645 -0.405 1 97.31 129 TYR B O 1
ATOM 3584 N N . LEU B 1 130 ? -9.023 2.07 -2.316 1 92.5 130 LEU B N 1
ATOM 3585 C CA . LEU B 1 130 ? -9.445 3.307 -2.965 1 92.5 130 LEU B CA 1
ATOM 3586 C C . LEU B 1 130 ? -10.883 3.188 -3.471 1 92.5 130 LEU B C 1
ATOM 3588 O O . LEU B 1 130 ? -11.422 4.141 -4.039 1 92.5 130 LEU B O 1
ATOM 3592 N N . GLY B 1 131 ? -11.453 2.057 -3.32 1 91.81 131 GLY B N 1
ATOM 3593 C CA . GLY B 1 131 ? -12.852 1.865 -3.676 1 91.81 131 GLY B CA 1
ATOM 3594 C C . GLY B 1 131 ? -13.062 1.649 -5.16 1 91.81 131 GLY B C 1
ATOM 3595 O O . GLY B 1 131 ? -14.156 1.896 -5.68 1 91.81 131 GLY B O 1
ATOM 3596 N N . LYS B 1 132 ? -12.055 1.206 -5.82 1 91.88 132 LYS B N 1
ATOM 3597 C CA . LYS B 1 132 ? -12.133 1.03 -7.266 1 91.88 132 LYS B CA 1
ATOM 3598 C C . LYS B 1 132 ? -12.609 -0.375 -7.625 1 91.88 132 LYS B C 1
ATOM 3600 O O . LYS B 1 132 ? -13.023 -0.624 -8.758 1 91.88 132 LYS B O 1
ATOM 3605 N N . VAL B 1 133 ? -12.453 -1.241 -6.688 1 94.81 133 VAL B N 1
ATOM 3606 C CA . VAL B 1 133 ? -12.898 -2.615 -6.898 1 94.81 133 VAL B CA 1
ATOM 3607 C C . VAL B 1 133 ? -13.688 -3.094 -5.684 1 94.81 133 VAL B C 1
ATOM 3609 O O . VAL B 1 133 ? -13.609 -2.5 -4.605 1 94.81 133 VAL B O 1
ATOM 3612 N N . GLN B 1 134 ? -14.445 -4.094 -5.863 1 95.75 134 GLN B N 1
ATOM 3613 C CA . GLN B 1 134 ? -15.297 -4.602 -4.793 1 95.75 134 GLN B CA 1
ATOM 3614 C C . GLN B 1 134 ? -14.641 -5.77 -4.07 1 95.75 134 GLN B C 1
ATOM 3616 O O . GLN B 1 134 ? -14.859 -5.973 -2.875 1 95.75 134 GLN B O 1
ATOM 3621 N N . VAL B 1 135 ? -13.859 -6.52 -4.84 1 97.31 135 VAL B N 1
ATOM 3622 C CA . VAL B 1 135 ? -13.203 -7.699 -4.285 1 97.31 135 VAL B CA 1
ATOM 3623 C C . VAL B 1 135 ? -11.75 -7.746 -4.746 1 97.31 135 VAL B C 1
ATOM 3625 O O . VAL B 1 135 ? -11.461 -7.527 -5.926 1 97.31 135 VAL B O 1
ATOM 3628 N N . ALA B 1 136 ? -10.875 -7.977 -3.812 1 97.94 136 ALA B N 1
ATOM 3629 C CA . ALA B 1 136 ? -9.469 -8.203 -4.133 1 97.94 136 ALA B CA 1
ATOM 3630 C C . ALA B 1 136 ? -9.008 -9.57 -3.646 1 97.94 136 ALA B C 1
ATOM 3632 O O . ALA B 1 136 ? -9.664 -10.195 -2.814 1 97.94 136 ALA B O 1
ATOM 3633 N N . THR B 1 137 ? -7.957 -10.07 -4.223 1 98 137 THR B N 1
ATOM 3634 C CA . THR B 1 137 ? -7.312 -11.281 -3.727 1 98 137 THR B CA 1
ATOM 3635 C C . THR B 1 137 ? -5.867 -11 -3.322 1 98 137 THR B C 1
ATOM 3637 O O . THR B 1 137 ? -5.27 -10.023 -3.783 1 98 137 THR B O 1
ATOM 3640 N N . SER B 1 138 ? -5.43 -11.828 -2.422 1 98.06 138 SER B N 1
ATOM 3641 C CA . SER B 1 138 ? -4.094 -11.586 -1.89 1 98.06 138 SER B CA 1
ATOM 3642 C C . SER B 1 138 ? -3.377 -12.898 -1.573 1 98.06 138 SER B C 1
ATOM 3644 O O . SER B 1 138 ? -4 -13.852 -1.105 1 98.06 138 SER B O 1
ATOM 3646 N N . HIS B 1 139 ? -2.184 -13 -1.866 1 98.31 139 HIS B N 1
ATOM 3647 C CA . HIS B 1 139 ? -1.261 -14.023 -1.404 1 98.31 139 HIS B CA 1
ATOM 3648 C C . HIS B 1 139 ? 0.095 -13.43 -1.044 1 98.31 139 HIS B C 1
ATOM 3650 O O . HIS B 1 139 ? 1.131 -13.891 -1.528 1 98.31 139 HIS B O 1
ATOM 3656 N N . LEU B 1 140 ? 0.093 -12.492 -0.206 1 98.56 140 LEU B N 1
ATOM 3657 C CA . LEU B 1 140 ? 1.281 -11.766 0.227 1 98.56 140 LEU B CA 1
ATOM 3658 C C . LEU B 1 140 ? 1.849 -12.359 1.51 1 98.56 140 LEU B C 1
ATOM 3660 O O . LEU B 1 140 ? 1.171 -12.391 2.541 1 98.56 140 LEU B O 1
ATOM 3664 N N . TRP B 1 141 ? 3.078 -12.805 1.433 1 98.62 141 TRP B N 1
ATOM 3665 C CA . TRP B 1 141 ? 3.73 -13.453 2.568 1 98.62 141 TRP B CA 1
ATOM 3666 C C . TRP B 1 141 ? 4.578 -12.453 3.348 1 98.62 141 TRP B C 1
ATOM 3668 O O . TRP B 1 141 ? 5.422 -11.758 2.771 1 98.62 141 TRP B O 1
ATOM 3678 N N . ASP B 1 142 ? 4.281 -12.383 4.582 1 97.94 142 ASP B N 1
ATOM 3679 C CA . ASP B 1 142 ? 5.016 -11.5 5.484 1 97.94 142 ASP B CA 1
ATOM 3680 C C . ASP B 1 142 ? 6.211 -12.219 6.102 1 97.94 142 ASP B C 1
ATOM 3682 O O . ASP B 1 142 ? 6.047 -13.047 6.996 1 97.94 142 ASP B O 1
ATOM 3686 N N . GLY B 1 143 ? 7.379 -11.805 5.75 1 97.06 143 GLY B N 1
ATOM 3687 C CA . GLY B 1 143 ? 8.594 -12.461 6.207 1 97.06 143 GLY B CA 1
ATOM 3688 C C . GLY B 1 143 ? 8.844 -12.273 7.691 1 97.06 143 GLY B C 1
ATOM 3689 O O . GLY B 1 143 ? 9.555 -13.07 8.305 1 97.06 143 GLY B O 1
ATOM 3690 N N . ASP B 1 144 ? 8.289 -11.266 8.289 1 95.56 144 ASP B N 1
ATOM 3691 C CA . ASP B 1 144 ? 8.484 -11.008 9.711 1 95.56 144 ASP B CA 1
ATOM 3692 C C . ASP B 1 144 ? 7.703 -12.008 10.562 1 95.56 144 ASP B C 1
ATOM 3694 O O . ASP B 1 144 ? 8.227 -12.547 11.539 1 95.56 144 ASP B O 1
ATOM 3698 N N . SER B 1 145 ? 6.465 -12.297 10.18 1 95.69 145 SER B N 1
ATOM 3699 C CA . SER B 1 145 ? 5.574 -13.102 11 1 95.69 145 SER B CA 1
ATOM 3700 C C . SER B 1 145 ? 5.414 -14.508 10.43 1 95.69 145 SER B C 1
ATOM 3702 O O . SER B 1 145 ? 4.965 -15.422 11.117 1 95.69 145 SER B O 1
ATOM 3704 N N . GLY B 1 146 ? 5.711 -14.656 9.164 1 96.81 146 GLY B N 1
ATOM 3705 C CA . GLY B 1 146 ? 5.48 -15.922 8.492 1 96.81 146 GLY B CA 1
ATOM 3706 C C . GLY B 1 146 ? 4.039 -16.125 8.07 1 96.81 146 GLY B C 1
ATOM 3707 O O . GLY B 1 146 ? 3.697 -17.156 7.48 1 96.81 146 GLY B O 1
ATOM 3708 N N . LYS B 1 147 ? 3.223 -15.117 8.305 1 97 147 LYS B N 1
ATOM 3709 C CA . LYS B 1 147 ? 1.804 -15.227 7.973 1 97 147 LYS B CA 1
ATOM 3710 C C . LYS B 1 147 ? 1.514 -14.633 6.598 1 97 147 LYS B C 1
ATOM 3712 O O . LYS B 1 147 ? 2.186 -13.688 6.168 1 97 147 LYS B O 1
ATOM 3717 N N . TYR B 1 148 ? 0.538 -15.273 5.984 1 98.19 148 TYR B N 1
ATOM 3718 C CA . TYR B 1 148 ? 0.081 -14.711 4.715 1 98.19 148 TYR B CA 1
ATOM 3719 C C . TYR B 1 148 ? -1.024 -13.688 4.941 1 98.19 148 TYR B C 1
ATOM 3721 O O . TYR B 1 148 ? -1.894 -13.875 5.797 1 98.19 148 TYR B O 1
ATOM 3729 N N . ASN B 1 149 ? -1.027 -12.609 4.199 1 98.44 149 ASN B N 1
ATOM 3730 C CA . ASN B 1 149 ? -2.109 -11.695 3.834 1 98.44 149 ASN B CA 1
ATOM 3731 C C . ASN B 1 149 ? -2.467 -10.758 4.984 1 98.44 149 ASN B C 1
ATOM 3733 O O . ASN B 1 149 ? -2.496 -9.539 4.809 1 98.44 149 ASN B O 1
ATOM 3737 N N . ILE B 1 150 ? -2.629 -11.281 6.23 1 97.94 150 ILE B N 1
ATOM 3738 C CA . ILE B 1 150 ? -3.213 -10.508 7.32 1 97.94 150 ILE B CA 1
ATOM 3739 C C . ILE B 1 150 ? -2.365 -9.266 7.582 1 97.94 150 ILE B C 1
ATOM 3741 O O . ILE B 1 150 ? -2.879 -8.148 7.586 1 97.94 150 ILE B O 1
ATOM 3745 N N . PRO B 1 151 ? -1.039 -9.391 7.754 1 97.44 151 PRO B N 1
ATOM 3746 C CA . PRO B 1 151 ? -0.246 -8.188 8.008 1 97.44 151 PRO B CA 1
ATOM 3747 C C . PRO B 1 151 ? -0.324 -7.18 6.859 1 97.44 151 PRO B C 1
ATOM 3749 O O . PRO B 1 151 ? -0.322 -5.969 7.098 1 97.44 151 PRO B O 1
ATOM 3752 N N . PHE B 1 152 ? -0.416 -7.66 5.66 1 98.19 152 PHE B N 1
ATOM 3753 C CA . PHE B 1 152 ? -0.448 -6.789 4.488 1 98.19 152 PHE B CA 1
ATOM 3754 C C . PHE B 1 152 ? -1.812 -6.125 4.344 1 98.19 152 PHE B C 1
ATOM 3756 O O . PHE B 1 152 ? -1.901 -4.914 4.137 1 98.19 152 PHE B O 1
ATOM 3763 N N . VAL B 1 153 ? -2.855 -6.887 4.445 1 98.38 153 VAL B N 1
ATOM 3764 C CA . VAL B 1 153 ? -4.203 -6.355 4.277 1 98.38 153 VAL B CA 1
ATOM 3765 C C . VAL B 1 153 ? -4.453 -5.25 5.301 1 98.38 153 VAL B C 1
ATOM 3767 O O . VAL B 1 153 ? -4.996 -4.195 4.965 1 98.38 153 VAL B O 1
ATOM 3770 N N . ARG B 1 154 ? -3.986 -5.43 6.469 1 97.56 154 ARG B N 1
ATOM 3771 C CA . ARG B 1 154 ? -4.211 -4.477 7.551 1 97.56 154 ARG B CA 1
ATOM 3772 C C . ARG B 1 154 ? -3.543 -3.137 7.246 1 97.56 154 ARG B C 1
ATOM 3774 O O . ARG B 1 154 ? -4.047 -2.082 7.637 1 97.56 154 ARG B O 1
ATOM 3781 N N . ARG B 1 155 ? -2.469 -3.145 6.492 1 97.44 155 ARG B N 1
ATOM 3782 C CA . ARG B 1 155 ? -1.707 -1.914 6.301 1 97.44 155 ARG B CA 1
ATOM 3783 C C . ARG B 1 155 ? -1.927 -1.349 4.902 1 97.44 155 ARG B C 1
ATOM 3785 O O . ARG B 1 155 ? -1.812 -0.139 4.688 1 97.44 155 ARG B O 1
ATOM 3792 N N . LEU B 1 156 ? -2.285 -2.191 4.016 1 97.94 156 LEU B N 1
ATOM 3793 C CA . LEU B 1 156 ? -2.576 -1.709 2.668 1 97.94 156 LEU B CA 1
ATOM 3794 C C . LEU B 1 156 ? -3.986 -1.137 2.59 1 97.94 156 LEU B C 1
ATOM 3796 O O . LEU B 1 156 ? -4.285 -0.329 1.708 1 97.94 156 LEU B O 1
ATOM 3800 N N . ILE B 1 157 ? -4.844 -1.54 3.494 1 97.75 157 ILE B N 1
ATOM 3801 C CA . ILE B 1 157 ? -6.191 -1 3.611 1 97.75 157 ILE B CA 1
ATOM 3802 C C . ILE B 1 157 ? -6.395 -0.412 5.008 1 97.75 157 ILE B C 1
ATOM 3804 O O . ILE B 1 157 ? -7.242 -0.88 5.77 1 97.75 157 ILE B O 1
ATOM 3808 N N . PRO B 1 158 ? -5.719 0.631 5.293 1 96.5 158 PRO B N 1
ATOM 3809 C CA . PRO B 1 158 ? -5.668 1.147 6.66 1 96.5 158 PRO B CA 1
ATOM 3810 C C . PRO B 1 158 ? -6.996 1.757 7.109 1 96.5 158 PRO B C 1
ATOM 3812 O O . PRO B 1 158 ? -7.625 2.498 6.352 1 96.5 158 PRO B O 1
ATOM 3815 N N . GLY B 1 159 ? -7.375 1.4 8.289 1 95.06 159 GLY B N 1
ATOM 3816 C CA . GLY B 1 159 ? -8.508 2.025 8.953 1 95.06 159 GLY B CA 1
ATOM 3817 C C . GLY B 1 159 ? -9.844 1.48 8.484 1 95.06 159 GLY B C 1
ATOM 3818 O O . GLY B 1 159 ? -10.898 1.874 9 1 95.06 159 GLY B O 1
ATOM 3819 N N . ILE B 1 160 ? -9.82 0.646 7.551 1 95.56 160 ILE B N 1
ATOM 3820 C CA . ILE B 1 160 ? -11.055 0.084 7.016 1 95.56 160 ILE B CA 1
ATOM 3821 C C . ILE B 1 160 ? -11.18 -1.38 7.43 1 95.56 160 ILE B C 1
ATOM 3823 O O . ILE B 1 160 ? -10.328 -2.203 7.09 1 95.56 160 ILE B O 1
ATOM 3827 N N . PRO B 1 161 ? -12.211 -1.706 8.094 1 96.25 161 PRO B N 1
ATOM 3828 C CA . PRO B 1 161 ? -12.406 -3.113 8.453 1 96.25 161 PRO B CA 1
ATOM 3829 C C . PRO B 1 161 ? -12.57 -4.012 7.23 1 96.25 161 PRO B C 1
ATOM 3831 O O . PRO B 1 161 ? -13.273 -3.654 6.281 1 96.25 161 PRO B O 1
ATOM 3834 N N . THR B 1 162 ? -11.914 -5.133 7.242 1 97.56 162 THR B N 1
ATOM 3835 C CA . THR B 1 162 ? -11.938 -6.066 6.121 1 97.56 162 THR B CA 1
ATOM 3836 C C . THR B 1 162 ? -12.18 -7.492 6.609 1 97.56 162 THR B C 1
ATOM 3838 O O . THR B 1 162 ? -12 -7.789 7.793 1 97.56 162 THR B O 1
ATOM 3841 N N . VAL B 1 163 ? -12.656 -8.281 5.691 1 97.88 163 VAL B N 1
ATOM 3842 C CA . VAL B 1 163 ? -12.828 -9.711 5.91 1 97.88 163 VAL B CA 1
ATOM 3843 C C . VAL B 1 163 ? -11.977 -10.5 4.91 1 97.88 163 VAL B C 1
ATOM 3845 O O . VAL B 1 163 ? -11.93 -10.156 3.729 1 97.88 163 VAL B O 1
ATOM 3848 N N . ILE B 1 164 ? -11.297 -11.461 5.422 1 98.44 164 ILE B N 1
ATOM 3849 C CA . ILE B 1 164 ? -10.453 -12.312 4.59 1 98.44 164 ILE B CA 1
ATOM 3850 C C . ILE B 1 164 ? -11.039 -13.719 4.527 1 98.44 164 ILE B C 1
ATOM 3852 O O . ILE B 1 164 ? -11.258 -14.352 5.566 1 98.44 164 ILE B O 1
ATOM 3856 N N . ILE B 1 165 ? -11.273 -14.227 3.297 1 98.25 165 ILE B N 1
ATOM 3857 C CA . ILE B 1 165 ? -11.859 -15.547 3.076 1 98.25 165 ILE B CA 1
ATOM 3858 C C . ILE B 1 165 ? -10.875 -16.438 2.322 1 98.25 165 ILE B C 1
ATOM 3860 O O . ILE B 1 165 ? -10.344 -16.031 1.284 1 98.25 165 ILE B O 1
ATOM 3864 N N . HIS B 1 166 ? -10.688 -17.625 2.865 1 98.56 166 HIS B N 1
ATOM 3865 C CA . HIS B 1 166 ? -9.734 -18.531 2.26 1 98.56 166 HIS B CA 1
ATOM 3866 C C . HIS B 1 166 ? -10.281 -19.141 0.97 1 98.56 166 HIS B C 1
ATOM 3868 O O . HIS B 1 166 ? -11.422 -19.609 0.937 1 98.56 166 HIS B O 1
ATOM 3874 N N . LEU B 1 167 ? -9.523 -19.109 -0.107 1 98.12 167 LEU B N 1
ATOM 3875 C CA . LEU B 1 167 ? -9.914 -19.719 -1.374 1 98.12 167 LEU B CA 1
ATOM 3876 C C . LEU B 1 167 ? -9.203 -21.047 -1.58 1 98.12 167 LEU B C 1
ATOM 3878 O O . LEU B 1 167 ? -9.852 -22.078 -1.764 1 98.12 167 LEU B O 1
ATOM 3882 N N . ALA B 1 168 ? -7.855 -21 -1.527 1 98.06 168 ALA B N 1
ATOM 3883 C CA . ALA B 1 168 ? -7.078 -22.219 -1.748 1 98.06 168 ALA B CA 1
ATOM 3884 C C . ALA B 1 168 ? -5.625 -22.031 -1.324 1 98.06 168 ALA B C 1
ATOM 3886 O O . ALA B 1 168 ? -5.172 -20.891 -1.124 1 98.06 168 ALA B O 1
ATOM 3887 N N . CYS B 1 169 ? -4.98 -23.109 -1.103 1 98.12 169 CYS B N 1
ATOM 3888 C CA . CYS B 1 169 ? -3.521 -23.109 -1.042 1 98.12 169 CYS B CA 1
ATOM 3889 C C . CYS B 1 169 ? -2.918 -23.609 -2.352 1 98.12 169 CYS B C 1
ATOM 3891 O O . CYS B 1 169 ? -3.506 -24.453 -3.031 1 98.12 169 CYS B O 1
ATOM 3893 N N . ARG B 1 170 ? -1.87 -23 -2.67 1 96.75 170 ARG B N 1
ATOM 3894 C CA . ARG B 1 170 ? -1.106 -23.359 -3.859 1 96.75 170 ARG B CA 1
ATOM 3895 C C . ARG B 1 170 ? 0.378 -23.5 -3.537 1 96.75 170 ARG B C 1
ATOM 3897 O O . ARG B 1 170 ? 0.838 -23.031 -2.496 1 96.75 170 ARG B O 1
ATOM 3904 N N . MET B 1 171 ? 1.067 -24.203 -4.418 1 97.62 171 MET B N 1
ATOM 3905 C CA . MET B 1 171 ? 2.5 -24.391 -4.199 1 97.62 171 MET B CA 1
ATOM 3906 C C . MET B 1 171 ? 3.309 -23.438 -5.086 1 97.62 171 MET B C 1
ATOM 3908 O O . MET B 1 171 ? 3.09 -23.375 -6.297 1 97.62 171 MET B O 1
ATOM 3912 N N . GLN B 1 172 ? 4.172 -22.625 -4.453 1 97.81 172 GLN B N 1
ATOM 3913 C CA . GLN B 1 172 ? 5.152 -21.812 -5.152 1 97.81 172 GLN B CA 1
ATOM 3914 C C . GLN B 1 172 ? 6.52 -22.484 -5.184 1 97.81 172 GLN B C 1
ATOM 3916 O O . GLN B 1 172 ? 6.875 -23.219 -4.258 1 97.81 172 GLN B O 1
ATOM 3921 N N . GLY B 1 173 ? 7.199 -22.281 -6.254 1 98.44 173 GLY B N 1
ATOM 3922 C CA . GLY B 1 173 ? 8.508 -22.891 -6.379 1 98.44 173 GLY B CA 1
ATOM 3923 C C . GLY B 1 173 ? 9.328 -22.312 -7.523 1 98.44 173 GLY B C 1
ATOM 3924 O O . GLY B 1 173 ? 8.891 -21.391 -8.203 1 98.44 173 GLY B O 1
ATOM 3925 N N . PHE B 1 174 ? 10.531 -22.906 -7.699 1 98.69 174 PHE B N 1
ATOM 3926 C CA . PHE B 1 174 ? 11.422 -22.469 -8.766 1 98.69 174 PHE B CA 1
ATOM 3927 C C . PHE B 1 174 ? 11.156 -23.25 -10.047 1 98.69 174 PHE B C 1
ATOM 3929 O O . PHE B 1 174 ? 10.945 -24.469 -10.016 1 98.69 174 PHE B O 1
ATOM 3936 N N . TYR B 1 175 ? 11.055 -22.5 -11.109 1 98.56 175 TYR B N 1
ATOM 3937 C CA . TYR B 1 175 ? 11.227 -23.094 -12.43 1 98.56 175 TYR B CA 1
ATOM 3938 C C . TYR B 1 175 ? 12.703 -23.188 -12.805 1 98.56 175 TYR B C 1
ATOM 3940 O O . TYR B 1 175 ? 13.422 -22.188 -12.734 1 98.56 175 TYR B O 1
ATOM 3948 N N . VAL B 1 176 ? 13.133 -24.391 -13.203 1 98.56 176 VAL B N 1
ATOM 3949 C CA . VAL B 1 176 ? 14.492 -24.578 -13.695 1 98.56 176 VAL B CA 1
ATOM 3950 C C . VAL B 1 176 ? 14.461 -25.359 -15.008 1 98.56 176 VAL B C 1
ATOM 3952 O O . VAL B 1 176 ? 13.484 -26.062 -15.305 1 98.56 176 VAL B O 1
ATOM 3955 N N . PRO B 1 177 ? 15.492 -25.109 -15.812 1 98 177 PRO B N 1
ATOM 3956 C CA . PRO B 1 177 ? 15.523 -25.938 -17.031 1 98 177 PRO B CA 1
ATOM 3957 C C . PRO B 1 177 ? 15.461 -27.438 -16.734 1 98 177 PRO B C 1
ATOM 3959 O O . PRO B 1 177 ? 15.938 -27.875 -15.68 1 98 177 PRO B O 1
ATOM 3962 N N . HIS B 1 178 ? 14.852 -28.125 -17.719 1 97.38 178 HIS B N 1
ATOM 3963 C CA . HIS B 1 178 ? 14.719 -29.562 -17.547 1 97.38 178 HIS B CA 1
ATOM 3964 C C . HIS B 1 178 ? 16.062 -30.203 -17.188 1 97.38 178 HIS B C 1
ATOM 3966 O O . HIS B 1 178 ? 17.078 -29.922 -17.828 1 97.38 178 HIS B O 1
ATOM 3972 N N . GLY B 1 179 ? 16.047 -31 -16.156 1 97.31 179 GLY B N 1
ATOM 3973 C CA . GLY B 1 179 ? 17.25 -31.656 -15.68 1 97.31 179 GLY B CA 1
ATOM 3974 C C . GLY B 1 179 ? 17.984 -30.859 -14.609 1 97.31 179 GLY B C 1
ATOM 3975 O O . GLY B 1 179 ? 18.922 -31.375 -13.992 1 97.31 179 GLY B O 1
ATOM 3976 N N . ASN B 1 180 ? 17.703 -29.594 -14.484 1 98.12 180 ASN B N 1
ATOM 3977 C CA . ASN B 1 180 ? 18.281 -28.734 -13.469 1 98.12 180 ASN B CA 1
ATOM 3978 C C . ASN B 1 180 ? 19.812 -28.688 -13.562 1 98.12 180 ASN B C 1
ATOM 3980 O O . ASN B 1 180 ? 20.5 -29.031 -12.602 1 98.12 180 ASN B O 1
ATOM 3984 N N . PRO B 1 181 ? 20.312 -28.328 -14.664 1 97.56 181 PRO B N 1
ATOM 3985 C CA . PRO B 1 181 ? 21.75 -28.375 -14.906 1 97.56 181 PRO B CA 1
ATOM 3986 C C . PRO B 1 181 ? 22.562 -27.609 -13.859 1 97.56 181 PRO B C 1
ATOM 3988 O O . PRO B 1 181 ? 23.719 -27.953 -13.602 1 97.56 181 PRO B O 1
ATOM 3991 N N . LYS B 1 182 ? 21.984 -26.625 -13.227 1 97.75 182 LYS B N 1
ATOM 3992 C CA . LYS B 1 182 ? 22.688 -25.828 -12.227 1 97.75 182 LYS B CA 1
ATOM 3993 C C . LYS B 1 182 ? 22.5 -26.406 -10.828 1 97.75 182 LYS B C 1
ATOM 3995 O O . LYS B 1 182 ? 22.969 -25.828 -9.844 1 97.75 182 LYS B O 1
ATOM 4000 N N . LYS B 1 183 ? 21.75 -27.469 -10.648 1 98.19 183 LYS B N 1
ATOM 4001 C CA . LYS B 1 183 ? 21.516 -28.172 -9.391 1 98.19 183 LYS B CA 1
ATOM 4002 C C . LYS B 1 183 ? 20.969 -27.234 -8.32 1 98.19 183 LYS B C 1
ATOM 4004 O O . LYS B 1 183 ? 21.469 -27.219 -7.199 1 98.19 183 LYS B O 1
ATOM 4009 N N . ILE B 1 184 ? 20.047 -26.484 -8.742 1 98.19 184 ILE B N 1
ATOM 4010 C CA . ILE B 1 184 ? 19.391 -25.547 -7.84 1 98.19 184 ILE B CA 1
ATOM 4011 C C . ILE B 1 184 ? 18.5 -26.328 -6.867 1 98.19 184 ILE B C 1
ATOM 4013 O O . ILE B 1 184 ? 17.781 -27.25 -7.273 1 98.19 184 ILE B O 1
ATOM 4017 N N . GLN B 1 185 ? 18.516 -25.906 -5.559 1 97.62 185 GLN B N 1
ATOM 4018 C CA . GLN B 1 185 ? 17.781 -26.672 -4.559 1 97.62 185 GLN B CA 1
ATOM 4019 C C . GLN B 1 185 ? 16.781 -25.797 -3.812 1 97.62 185 GLN B C 1
ATOM 4021 O O . GLN B 1 185 ? 15.742 -26.281 -3.365 1 97.62 185 GLN B O 1
ATOM 4026 N N . GLY B 1 186 ? 17.156 -24.547 -3.58 1 97.69 186 GLY B N 1
ATOM 4027 C CA . GLY B 1 186 ? 16.266 -23.734 -2.777 1 97.69 186 GLY B CA 1
ATOM 4028 C C . GLY B 1 186 ? 16.703 -22.281 -2.699 1 97.69 186 GLY B C 1
ATOM 4029 O O . GLY B 1 186 ? 17.469 -21.812 -3.555 1 97.69 186 GLY B O 1
ATOM 4030 N N . TRP B 1 187 ? 16.219 -21.609 -1.729 1 97.88 187 TRP B N 1
ATOM 4031 C CA . TRP B 1 187 ? 16.406 -20.172 -1.583 1 97.88 187 TRP B CA 1
ATOM 4032 C C . TRP B 1 187 ? 17.891 -19.812 -1.472 1 97.88 187 TRP B C 1
ATOM 4034 O O . TRP B 1 187 ? 18.328 -18.797 -1.995 1 97.88 187 TRP B O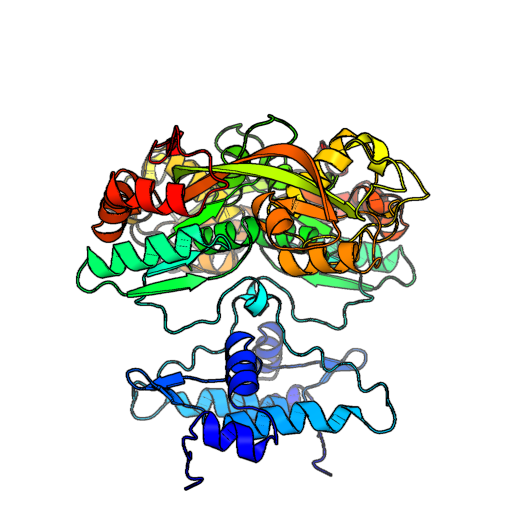 1
ATOM 4044 N N . GLU B 1 188 ? 18.703 -20.656 -0.825 1 97.44 188 GLU B N 1
ATOM 4045 C CA . GLU B 1 188 ? 20.125 -20.391 -0.584 1 97.44 188 GLU B CA 1
ATOM 4046 C C . GLU B 1 188 ? 20.891 -20.266 -1.896 1 97.44 188 GLU B C 1
ATOM 4048 O O . GLU B 1 188 ? 21.938 -19.625 -1.953 1 97.44 188 GLU B O 1
ATOM 4053 N N . ASP B 1 189 ? 20.375 -20.844 -2.914 1 97.5 189 ASP B N 1
ATOM 4054 C CA . ASP B 1 189 ? 21.062 -20.844 -4.207 1 97.5 189 ASP B CA 1
ATOM 4055 C C . ASP B 1 189 ? 21.016 -19.453 -4.84 1 97.5 189 ASP B C 1
ATOM 4057 O O . ASP B 1 189 ? 21.75 -19.172 -5.785 1 97.5 189 ASP B O 1
ATOM 4061 N N . LEU B 1 190 ? 20.172 -18.578 -4.371 1 96.56 190 LEU B N 1
ATOM 4062 C CA . LEU B 1 190 ? 20.078 -17.203 -4.879 1 96.56 190 LEU B CA 1
ATOM 4063 C C . LEU B 1 190 ? 21.344 -16.422 -4.555 1 96.56 190 LEU B C 1
ATOM 4065 O O . LEU B 1 190 ? 21.578 -15.352 -5.125 1 96.56 190 LEU B O 1
ATOM 4069 N N . LYS B 1 191 ? 22.203 -16.969 -3.729 1 96.25 191 LYS B N 1
ATOM 4070 C CA . LYS B 1 191 ? 23.453 -16.328 -3.355 1 96.25 191 LYS B CA 1
ATOM 4071 C C . LYS B 1 191 ? 24.547 -16.594 -4.395 1 96.25 191 LYS B C 1
ATOM 4073 O O . LYS B 1 191 ? 25.594 -15.945 -4.395 1 96.25 191 LYS B O 1
ATOM 4078 N N . ARG B 1 192 ? 24.234 -17.531 -5.148 1 96.12 192 ARG B N 1
ATOM 4079 C CA . ARG B 1 192 ? 25.234 -17.953 -6.121 1 96.12 192 ARG B CA 1
ATOM 4080 C C . ARG B 1 192 ? 25.391 -16.922 -7.23 1 96.12 192 ARG B C 1
ATOM 4082 O O . ARG B 1 192 ? 24.422 -16.297 -7.641 1 96.12 192 ARG B O 1
ATOM 4089 N N . ASN B 1 193 ? 26.562 -16.828 -7.816 1 94.94 193 ASN B N 1
ATOM 4090 C CA . ASN B 1 193 ? 26.859 -15.844 -8.844 1 94.94 193 ASN B CA 1
ATOM 4091 C C . ASN B 1 193 ? 26.766 -16.438 -10.242 1 94.94 193 ASN B C 1
ATOM 4093 O O . ASN B 1 193 ? 26.859 -15.719 -11.242 1 94.94 193 ASN B O 1
ATOM 4097 N N . ASP B 1 194 ? 26.531 -17.672 -10.352 1 96.81 194 ASP B N 1
ATOM 4098 C CA . ASP B 1 194 ? 26.516 -18.328 -11.656 1 96.81 194 ASP B CA 1
ATOM 4099 C C . ASP B 1 194 ? 25.078 -18.547 -12.141 1 96.81 194 ASP B C 1
ATOM 4101 O O . ASP B 1 194 ? 24.844 -19.203 -13.164 1 96.81 194 ASP B O 1
ATOM 4105 N N . ILE B 1 195 ? 24.203 -18.016 -11.43 1 96.94 195 ILE B N 1
ATOM 4106 C CA . ILE B 1 195 ? 22.781 -18.219 -11.758 1 96.94 195 ILE B CA 1
ATOM 4107 C C . ILE B 1 195 ? 22.188 -16.906 -12.266 1 96.94 195 ILE B C 1
ATOM 4109 O O . ILE B 1 195 ? 22.453 -15.844 -11.711 1 96.94 195 ILE B O 1
ATOM 4113 N N . THR B 1 196 ? 21.375 -17.016 -13.32 1 97.88 196 THR B N 1
ATOM 4114 C CA . THR B 1 196 ? 20.609 -15.898 -13.852 1 97.88 196 THR B CA 1
ATOM 4115 C C . THR B 1 196 ? 19.109 -16.125 -13.656 1 97.88 196 THR B C 1
ATOM 4117 O O . THR B 1 196 ? 18.625 -17.25 -13.797 1 97.88 196 THR B O 1
ATOM 4120 N N . MET B 1 197 ? 18.453 -15.008 -13.336 1 97.81 197 MET B N 1
ATOM 4121 C CA . MET B 1 197 ? 17.016 -15.203 -13.078 1 97.81 197 MET B CA 1
ATOM 4122 C C . MET B 1 197 ? 16.188 -14.258 -13.938 1 97.81 197 MET B C 1
ATOM 4124 O O . MET B 1 197 ? 16.719 -13.344 -14.562 1 97.81 197 MET B O 1
ATOM 4128 N N . VAL B 1 198 ? 14.906 -14.531 -14.023 1 97.81 198 VAL B N 1
ATOM 4129 C CA . VAL B 1 198 ? 13.852 -13.656 -14.531 1 97.81 198 VAL B CA 1
ATOM 4130 C C . VAL B 1 198 ? 12.711 -13.594 -13.523 1 97.81 198 VAL B C 1
ATOM 4132 O O . VAL B 1 198 ? 12.367 -14.602 -12.898 1 97.81 198 VAL B O 1
ATOM 4135 N N . ASN B 1 199 ? 12.164 -12.367 -13.359 1 96.88 199 ASN B N 1
ATOM 4136 C CA . ASN B 1 199 ? 11.227 -12.156 -12.266 1 96.88 199 ASN B CA 1
ATOM 4137 C C . ASN B 1 199 ? 9.836 -11.789 -12.781 1 96.88 199 ASN B C 1
ATOM 4139 O O . ASN B 1 199 ? 9.688 -11.383 -13.93 1 96.88 199 ASN B O 1
ATOM 4143 N N . ARG B 1 200 ? 8.875 -12.008 -11.852 1 95.06 200 ARG B N 1
ATOM 4144 C CA . ARG B 1 200 ? 7.578 -11.352 -11.992 1 95.06 200 ARG B CA 1
ATOM 4145 C C . ARG B 1 200 ? 7.668 -9.875 -11.633 1 95.06 200 ARG B C 1
ATOM 4147 O O . ARG B 1 200 ? 8.672 -9.43 -11.078 1 95.06 200 ARG B O 1
ATOM 4154 N N . GLU B 1 201 ? 6.688 -9.18 -11.969 1 90.81 201 GLU B N 1
ATOM 4155 C CA . GLU B 1 201 ? 6.699 -7.734 -11.781 1 90.81 201 GLU B CA 1
ATOM 4156 C C . GLU B 1 201 ? 6.559 -7.371 -10.305 1 90.81 201 GLU B C 1
ATOM 4158 O O . GLU B 1 201 ? 5.973 -8.125 -9.523 1 90.81 201 GLU B O 1
ATOM 4163 N N . LYS B 1 202 ? 7.062 -6.172 -9.945 1 92.12 202 LYS B N 1
ATOM 4164 C CA . LYS B 1 202 ? 6.898 -5.652 -8.586 1 92.12 202 LYS B CA 1
ATOM 4165 C C . LYS B 1 202 ? 5.422 -5.539 -8.219 1 92.12 202 LYS B C 1
ATOM 4167 O O . LYS B 1 202 ? 4.602 -5.121 -9.039 1 92.12 202 LYS B O 1
ATOM 4172 N N . GLY B 1 203 ? 5.152 -5.969 -6.984 1 91.31 203 GLY B N 1
ATOM 4173 C CA . GLY B 1 203 ? 3.783 -5.848 -6.512 1 91.31 203 GLY B CA 1
ATOM 4174 C C . GLY B 1 203 ? 3.018 -7.156 -6.562 1 91.31 203 GLY B C 1
ATOM 4175 O O . GLY B 1 203 ? 2.01 -7.32 -5.871 1 91.31 203 GLY B O 1
ATOM 4176 N N . CYS B 1 204 ? 3.439 -8.016 -7.422 1 92.88 204 CYS B N 1
ATOM 4177 C CA . CYS B 1 204 ? 2.75 -9.305 -7.414 1 92.88 204 CYS B CA 1
ATOM 4178 C C . CYS B 1 204 ? 3.201 -10.156 -6.238 1 92.88 204 CYS B C 1
ATOM 4180 O O . CYS B 1 204 ? 4.285 -9.945 -5.691 1 92.88 204 CYS B O 1
ATOM 4182 N N . GLY B 1 205 ? 2.395 -11.078 -5.852 1 96.5 205 GLY B N 1
ATOM 4183 C CA . GLY B 1 205 ? 2.666 -11.906 -4.684 1 96.5 205 GLY B CA 1
ATOM 4184 C C . GLY B 1 205 ? 3.941 -12.711 -4.812 1 96.5 205 GLY B C 1
ATOM 4185 O O . GLY B 1 205 ? 4.691 -12.852 -3.846 1 96.5 205 GLY B O 1
ATOM 4186 N N . THR B 1 206 ? 4.164 -13.195 -5.992 1 96.94 206 THR B N 1
ATOM 4187 C CA . THR B 1 206 ? 5.348 -14 -6.25 1 96.94 206 THR B CA 1
ATOM 4188 C C . THR B 1 206 ? 6.617 -13.172 -6.07 1 96.94 206 THR B C 1
ATOM 4190 O O . THR B 1 206 ? 7.586 -13.633 -5.461 1 96.94 206 THR B O 1
ATOM 4193 N N . ARG B 1 207 ? 6.621 -12.008 -6.586 1 97 207 ARG B N 1
ATOM 4194 C CA . ARG B 1 207 ? 7.762 -11.109 -6.43 1 97 207 ARG B CA 1
ATOM 4195 C C . ARG B 1 207 ? 7.988 -10.758 -4.961 1 97 207 ARG B C 1
ATOM 4197 O O . ARG B 1 207 ? 9.125 -10.758 -4.488 1 97 207 ARG B O 1
ATOM 4204 N N . ILE B 1 208 ? 6.926 -10.438 -4.277 1 97.94 208 ILE B N 1
ATOM 4205 C CA . ILE B 1 208 ? 7.027 -10.078 -2.869 1 97.94 208 ILE B CA 1
ATOM 4206 C C . ILE B 1 208 ? 7.555 -11.266 -2.066 1 97.94 208 ILE B C 1
ATOM 4208 O O . ILE B 1 208 ? 8.375 -11.102 -1.167 1 97.94 208 ILE B O 1
ATOM 4212 N N . LEU B 1 209 ? 7.074 -12.477 -2.385 1 98.56 209 LEU B N 1
ATOM 4213 C CA . LEU B 1 209 ? 7.602 -13.68 -1.757 1 98.56 209 LEU B CA 1
ATOM 4214 C C . LEU B 1 209 ? 9.117 -13.766 -1.929 1 98.56 209 LEU B C 1
ATOM 4216 O O . LEU B 1 209 ? 9.844 -13.992 -0.959 1 98.56 209 LEU B O 1
ATOM 4220 N N . LEU B 1 210 ? 9.555 -13.57 -3.158 1 98.31 210 LEU B N 1
ATOM 4221 C CA . LEU B 1 210 ? 10.977 -13.602 -3.459 1 98.31 210 LEU B CA 1
ATOM 4222 C C . LEU B 1 210 ? 11.734 -12.555 -2.646 1 98.31 210 LEU B C 1
ATOM 4224 O O . LEU B 1 210 ? 12.711 -12.875 -1.971 1 98.31 210 LEU B O 1
ATOM 4228 N N . ASP B 1 211 ? 11.281 -11.344 -2.658 1 97.88 211 ASP B N 1
ATOM 4229 C CA . ASP B 1 211 ? 11.984 -10.234 -2.039 1 97.88 211 ASP B CA 1
ATOM 4230 C C . ASP B 1 211 ? 12.016 -10.375 -0.519 1 97.88 211 ASP B C 1
ATOM 4232 O O . ASP B 1 211 ? 12.984 -9.977 0.131 1 97.88 211 ASP B O 1
ATOM 4236 N N . GLU B 1 212 ? 10.969 -10.883 0.03 1 98.19 212 GLU B N 1
ATOM 4237 C CA . GLU B 1 212 ? 10.969 -11.148 1.466 1 98.19 212 GLU B CA 1
ATOM 4238 C C . GLU B 1 212 ? 12.016 -12.188 1.84 1 98.19 212 GLU B C 1
ATOM 4240 O O . GLU B 1 212 ? 12.68 -12.062 2.871 1 98.19 212 GLU B O 1
ATOM 4245 N N . HIS B 1 213 ? 12.117 -13.203 1.055 1 98.31 213 HIS B N 1
ATOM 4246 C CA . HIS B 1 213 ? 13.141 -14.211 1.328 1 98.31 213 HIS B CA 1
ATOM 4247 C C . HIS B 1 213 ? 14.539 -13.641 1.126 1 98.31 213 HIS B C 1
ATOM 4249 O O . HIS B 1 213 ? 15.461 -13.969 1.878 1 98.31 213 HIS B O 1
ATOM 4255 N N . LEU B 1 214 ? 14.719 -12.852 0.084 1 97.62 214 LEU B N 1
ATOM 4256 C CA . LEU B 1 214 ? 16.016 -12.211 -0.115 1 97.62 214 LEU B CA 1
ATOM 4257 C C . LEU B 1 214 ? 16.406 -11.375 1.102 1 97.62 214 LEU B C 1
ATOM 4259 O O . LEU B 1 214 ? 17.562 -11.398 1.53 1 97.62 214 LEU B O 1
ATOM 4263 N N . LYS B 1 215 ? 15.43 -10.664 1.559 1 96.12 215 LYS B N 1
ATOM 4264 C CA . LYS B 1 215 ? 15.664 -9.867 2.758 1 96.12 215 LYS B CA 1
ATOM 4265 C C . LYS B 1 215 ? 16.094 -10.75 3.93 1 96.12 215 LYS B C 1
ATOM 4267 O O . LYS B 1 215 ? 17.047 -10.422 4.641 1 96.12 215 LYS B O 1
ATOM 4272 N N . LEU B 1 216 ? 15.438 -11.859 4.16 1 95.88 216 LEU B N 1
ATOM 4273 C CA . LEU B 1 216 ? 15.766 -12.789 5.238 1 95.88 216 LEU B CA 1
ATOM 4274 C C . LEU B 1 216 ? 17.172 -13.359 5.059 1 95.88 216 LEU B C 1
ATOM 4276 O O . LEU B 1 216 ? 17.875 -13.617 6.043 1 95.88 216 LEU B O 1
ATOM 4280 N N . LEU B 1 217 ? 17.547 -13.516 3.803 1 96.06 217 LEU B N 1
ATOM 4281 C CA . LEU B 1 217 ? 18.844 -14.086 3.482 1 96.06 217 LEU B CA 1
ATOM 4282 C C . LEU B 1 217 ? 19.922 -13.008 3.488 1 96.06 217 LEU B C 1
ATOM 4284 O O . LEU B 1 217 ? 21.109 -13.305 3.334 1 96.06 217 LEU B O 1
ATOM 4288 N N . ASN B 1 218 ? 19.516 -11.742 3.637 1 94.19 218 ASN B N 1
ATOM 4289 C CA . ASN B 1 218 ? 20.406 -10.594 3.574 1 94.19 218 ASN B CA 1
ATOM 4290 C C . ASN B 1 218 ? 21.125 -10.508 2.23 1 94.19 218 ASN B C 1
ATOM 4292 O O . ASN B 1 218 ? 22.344 -10.305 2.182 1 94.19 218 ASN B O 1
ATOM 4296 N N . VAL B 1 219 ? 20.375 -10.797 1.198 1 94.44 219 VAL B N 1
ATOM 4297 C CA . VAL B 1 219 ? 20.875 -10.688 -0.171 1 94.44 219 VAL B CA 1
ATOM 4298 C C . VAL B 1 219 ? 20.219 -9.484 -0.858 1 94.44 219 VAL B C 1
ATOM 4300 O O . VAL B 1 219 ? 19 -9.297 -0.777 1 94.44 219 VAL B O 1
ATOM 4303 N N . ASN B 1 220 ? 21.031 -8.711 -1.509 1 91.88 220 ASN B N 1
ATOM 4304 C CA . ASN B 1 220 ? 20.5 -7.598 -2.293 1 91.88 220 ASN B CA 1
ATOM 4305 C C . ASN B 1 220 ? 20.109 -8.039 -3.701 1 91.88 220 ASN B C 1
ATOM 4307 O O . ASN B 1 220 ? 20.906 -8.688 -4.391 1 91.88 220 ASN B O 1
ATOM 4311 N N . GLY B 1 221 ? 18.953 -7.637 -4.07 1 92.25 221 GLY B N 1
ATOM 4312 C CA . GLY B 1 221 ? 18.484 -7.977 -5.41 1 92.25 221 GLY B CA 1
ATOM 4313 C C . GLY B 1 221 ? 19.438 -7.543 -6.5 1 92.25 221 GLY B C 1
ATOM 4314 O O . GLY B 1 221 ? 19.594 -8.234 -7.508 1 92.25 221 GLY B O 1
ATOM 4315 N N . LYS B 1 222 ? 20.125 -6.48 -6.285 1 88.44 222 LYS B N 1
ATOM 4316 C CA . LYS B 1 222 ? 21.062 -5.926 -7.27 1 88.44 222 LYS B CA 1
ATOM 4317 C C . LYS B 1 222 ? 22.219 -6.879 -7.531 1 88.44 222 LYS B C 1
ATOM 4319 O O . LYS B 1 222 ? 22.875 -6.797 -8.57 1 88.44 222 LYS B O 1
ATOM 4324 N N . ASP B 1 223 ? 22.469 -7.785 -6.641 1 92.31 223 ASP B N 1
ATOM 4325 C CA . ASP B 1 223 ? 23.594 -8.703 -6.742 1 92.31 223 ASP B CA 1
ATOM 4326 C C . ASP B 1 223 ? 23.203 -9.969 -7.504 1 92.31 223 ASP B C 1
ATOM 4328 O O . ASP B 1 223 ? 24.062 -10.828 -7.758 1 92.31 223 ASP B O 1
ATOM 4332 N N . ILE B 1 224 ? 22.016 -10.086 -7.836 1 95.31 224 ILE B N 1
ATOM 4333 C CA . ILE B 1 224 ? 21.531 -11.258 -8.547 1 95.31 224 ILE B CA 1
ATOM 4334 C C . ILE B 1 224 ? 21.406 -10.953 -10.039 1 95.31 224 ILE B C 1
ATOM 4336 O O . ILE B 1 224 ? 20.703 -10.008 -10.422 1 95.31 224 ILE B O 1
ATOM 4340 N N . ASN B 1 225 ? 22.031 -11.812 -10.836 1 96.25 225 ASN B N 1
ATOM 4341 C CA . ASN B 1 225 ? 21.953 -11.617 -12.281 1 96.25 225 ASN B CA 1
ATOM 4342 C C . ASN B 1 225 ? 20.531 -11.797 -12.797 1 96.25 225 ASN B C 1
ATOM 4344 O O . ASN B 1 225 ? 19.906 -12.836 -12.562 1 96.25 225 ASN B O 1
ATOM 4348 N N . GLY B 1 226 ? 20.016 -10.742 -13.453 1 96.56 226 GLY B N 1
ATOM 4349 C CA . GLY B 1 226 ? 18.703 -10.828 -14.055 1 96.56 226 GLY B CA 1
ATOM 4350 C C . GLY B 1 226 ? 17.594 -10.391 -13.117 1 96.56 226 GLY B C 1
ATOM 4351 O O . GLY B 1 226 ? 16.406 -10.461 -13.469 1 96.56 226 GLY B O 1
ATOM 4352 N N . TYR B 1 227 ? 17.953 -9.883 -11.961 1 96.38 227 TYR B N 1
ATOM 4353 C CA . TYR B 1 227 ? 16.969 -9.5 -10.945 1 96.38 227 TYR B CA 1
ATOM 4354 C C . TYR B 1 227 ? 16 -8.461 -11.484 1 96.38 227 TYR B C 1
ATOM 4356 O O . TYR B 1 227 ? 14.812 -8.484 -11.148 1 96.38 227 TYR B O 1
ATOM 4364 N N . ASN B 1 228 ? 16.391 -7.648 -12.359 1 94.25 228 ASN B N 1
ATOM 4365 C CA . ASN B 1 228 ? 15.562 -6.543 -12.836 1 94.25 228 ASN B CA 1
ATOM 4366 C C . ASN B 1 228 ? 14.789 -6.918 -14.094 1 94.25 228 ASN B C 1
ATOM 4368 O O . ASN B 1 228 ? 14.008 -6.117 -14.609 1 94.25 228 ASN B O 1
ATOM 4372 N N . ARG B 1 229 ? 15.031 -8.125 -14.594 1 95.69 229 ARG B N 1
ATOM 4373 C CA . ARG B 1 229 ? 14.234 -8.617 -15.711 1 95.69 229 ARG B CA 1
ATOM 4374 C C . ARG B 1 229 ? 12.852 -9.047 -15.25 1 95.69 229 ARG B C 1
ATOM 4376 O O . ARG B 1 229 ? 12.711 -9.969 -14.445 1 95.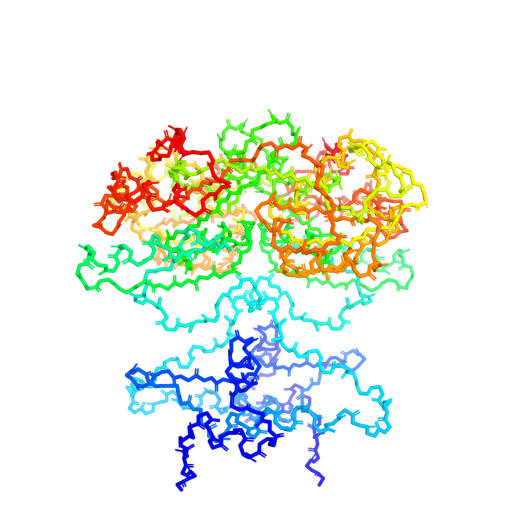69 229 ARG B O 1
ATOM 4383 N N . GLU B 1 230 ? 11.891 -8.359 -15.797 1 94.12 230 GLU B N 1
ATOM 4384 C CA . GLU B 1 230 ? 10.539 -8.617 -15.312 1 94.12 230 GLU B CA 1
ATOM 4385 C C . GLU B 1 230 ? 9.625 -9.102 -16.438 1 94.12 230 GLU B C 1
ATOM 4387 O O . GLU B 1 230 ? 9.773 -8.695 -17.578 1 94.12 230 GLU B O 1
ATOM 4392 N N . CYS B 1 231 ? 8.781 -10.031 -16.062 1 91.12 231 CYS B N 1
ATOM 4393 C CA . CYS B 1 231 ? 7.688 -10.508 -16.906 1 91.12 231 CYS B CA 1
ATOM 4394 C C . CYS B 1 231 ? 6.348 -10.352 -16.203 1 91.12 231 CYS B C 1
ATOM 4396 O O . CYS B 1 231 ? 6.289 -10.258 -14.977 1 91.12 231 CYS B O 1
ATOM 4398 N N . PHE B 1 232 ? 5.258 -10.352 -16.906 1 85.25 232 PHE B N 1
ATOM 4399 C CA . PHE B 1 232 ? 3.969 -9.984 -16.344 1 85.25 232 PHE B CA 1
ATOM 4400 C C . PHE B 1 232 ? 3.059 -11.195 -16.219 1 85.25 232 PHE B C 1
ATOM 4402 O O . PHE B 1 232 ? 1.883 -11.07 -15.875 1 85.25 232 PHE B O 1
ATOM 4409 N N . SER B 1 233 ? 3.584 -12.383 -16.562 1 86.5 233 SER B N 1
ATOM 4410 C CA . SER B 1 233 ? 2.787 -13.594 -16.406 1 86.5 233 SER B CA 1
ATOM 4411 C C . SER B 1 233 ? 3.654 -14.781 -16 1 86.5 233 SER B C 1
ATOM 4413 O O . SER B 1 233 ? 4.848 -14.82 -16.312 1 86.5 233 SER B O 1
ATOM 4415 N N . HIS B 1 234 ? 2.996 -15.648 -15.258 1 89.06 234 HIS B N 1
ATOM 4416 C CA . HIS B 1 234 ? 3.691 -16.875 -14.891 1 89.06 234 HIS B CA 1
ATOM 4417 C C . HIS B 1 234 ? 4.117 -17.672 -16.125 1 89.06 234 HIS B C 1
ATOM 4419 O O . HIS B 1 234 ? 5.207 -18.25 -16.141 1 89.06 234 HIS B O 1
ATOM 4425 N N . LEU B 1 235 ? 3.295 -17.672 -17.062 1 90.19 235 LEU B N 1
ATOM 4426 C CA . LEU B 1 235 ? 3.578 -18.406 -18.281 1 90.19 235 LEU B CA 1
ATOM 4427 C C . LEU B 1 235 ? 4.828 -17.859 -18.969 1 90.19 235 LEU B C 1
ATOM 4429 O O . LEU B 1 235 ? 5.68 -18.641 -19.422 1 90.19 235 LEU B O 1
ATOM 4433 N N . THR B 1 236 ? 4.957 -16.609 -18.984 1 92.5 236 THR B N 1
ATOM 4434 C CA . THR B 1 236 ? 6.086 -15.984 -19.672 1 92.5 236 THR B CA 1
ATOM 4435 C C . THR B 1 236 ? 7.387 -16.266 -18.938 1 92.5 236 THR B C 1
ATOM 4437 O O . THR B 1 236 ? 8.414 -16.562 -19.547 1 92.5 236 THR B O 1
ATOM 4440 N N . VAL B 1 237 ? 7.355 -16.219 -17.672 1 95.62 237 VAL B N 1
ATOM 4441 C CA . VAL B 1 237 ? 8.578 -16.484 -16.922 1 95.62 237 VAL B CA 1
ATOM 4442 C C . VAL B 1 237 ? 8.969 -17.953 -17.062 1 95.62 237 VAL B C 1
ATOM 4444 O O . VAL B 1 237 ? 10.141 -18.281 -17.234 1 95.62 237 VAL B O 1
ATOM 4447 N N . ALA B 1 238 ? 8.016 -18.844 -17.047 1 96.56 238 ALA B N 1
ATOM 4448 C CA . ALA B 1 238 ? 8.266 -20.281 -17.219 1 96.56 238 ALA B CA 1
ATOM 4449 C C . ALA B 1 238 ? 8.836 -20.562 -18.609 1 96.56 238 ALA B C 1
ATOM 4451 O O . ALA B 1 238 ? 9.812 -21.312 -18.734 1 96.56 238 ALA B O 1
ATOM 4452 N N . SER B 1 239 ? 8.258 -19.969 -19.578 1 96.56 239 SER B N 1
ATOM 4453 C CA . SER B 1 239 ? 8.703 -20.188 -20.953 1 96.56 239 SER B CA 1
ATOM 4454 C C . SER B 1 239 ? 10.117 -19.641 -21.172 1 96.56 239 SER B C 1
ATOM 4456 O O . SER B 1 239 ? 10.898 -20.203 -21.922 1 96.56 239 SER B O 1
ATOM 4458 N N . THR B 1 240 ? 10.391 -18.5 -20.531 1 97.25 240 THR B N 1
ATOM 4459 C CA . THR B 1 240 ? 11.719 -17.922 -20.625 1 97.25 240 THR B CA 1
ATOM 4460 C C . THR B 1 240 ? 12.773 -18.891 -20.078 1 97.25 240 THR B C 1
ATOM 4462 O O . THR B 1 240 ? 13.828 -19.047 -20.688 1 97.25 240 THR B O 1
ATOM 4465 N N . VAL B 1 241 ? 12.477 -19.578 -19.031 1 97.94 241 VAL B N 1
ATOM 4466 C CA . VAL B 1 241 ? 13.391 -20.562 -18.469 1 97.94 241 VAL B CA 1
ATOM 4467 C C . VAL B 1 241 ? 13.484 -21.766 -19.391 1 97.94 241 VAL B C 1
ATOM 4469 O O . VAL B 1 241 ? 14.586 -22.266 -19.656 1 97.94 241 VAL B O 1
ATOM 4472 N N . ALA B 1 242 ? 12.391 -22.156 -19.922 1 97.25 242 ALA B N 1
ATOM 4473 C CA . ALA B 1 242 ? 12.328 -23.344 -20.797 1 97.25 242 ALA B CA 1
ATOM 4474 C C . ALA B 1 242 ? 13.211 -23.156 -22.031 1 97.25 242 ALA B C 1
ATOM 4476 O O . ALA B 1 242 ? 13.859 -24.109 -22.469 1 97.25 242 ALA B O 1
ATOM 4477 N N . ARG B 1 243 ? 13.242 -21.969 -22.5 1 96.06 243 ARG B N 1
ATOM 4478 C CA . ARG B 1 243 ? 13.992 -21.703 -23.719 1 96.06 243 ARG B CA 1
ATOM 4479 C C . ARG B 1 243 ? 15.445 -21.359 -23.406 1 96.06 243 ARG B C 1
ATOM 4481 O O . ARG B 1 243 ? 16.219 -21.016 -24.312 1 96.06 243 ARG B O 1
ATOM 4488 N N . GLY B 1 244 ? 15.773 -21.328 -22.156 1 95.5 244 GLY B N 1
ATOM 4489 C CA . GLY B 1 244 ? 17.156 -21.109 -21.766 1 95.5 244 GLY B CA 1
ATOM 4490 C C . GLY B 1 244 ? 17.469 -19.641 -21.516 1 95.5 244 GLY B C 1
ATOM 4491 O O . GLY B 1 244 ? 18.641 -19.266 -21.406 1 95.5 244 GLY B O 1
ATOM 4492 N N . GLY B 1 245 ? 16.5 -18.797 -21.422 1 96.62 245 GLY B N 1
ATOM 4493 C CA . GLY B 1 245 ? 16.703 -17.375 -21.219 1 96.62 245 GLY B CA 1
ATOM 4494 C C . GLY B 1 245 ? 17.094 -17.031 -19.797 1 96.62 245 GLY B C 1
ATOM 4495 O O . GLY B 1 245 ? 17.609 -15.938 -19.531 1 96.62 245 GLY B O 1
ATOM 4496 N N . ALA B 1 246 ? 16.891 -17.891 -18.891 1 98.12 246 ALA B N 1
ATOM 4497 C CA . ALA B 1 246 ? 17.266 -17.734 -17.5 1 98.12 246 ALA B CA 1
ATOM 4498 C C . ALA B 1 246 ? 17.438 -19.109 -16.828 1 98.12 246 ALA B C 1
ATOM 4500 O O . ALA B 1 246 ? 16.891 -20.109 -17.297 1 98.12 246 ALA B O 1
ATOM 4501 N N . ASP B 1 247 ? 18.172 -19.125 -15.789 1 98.25 247 ASP B N 1
ATOM 4502 C CA . ASP B 1 247 ? 18.422 -20.375 -15.07 1 98.25 247 ASP B CA 1
ATOM 4503 C C . ASP B 1 247 ? 17.312 -20.641 -14.047 1 98.25 247 ASP B C 1
ATOM 4505 O O . ASP B 1 247 ? 17.156 -21.781 -13.586 1 98.25 247 ASP B O 1
ATOM 4509 N N . LEU B 1 248 ? 16.656 -19.547 -13.766 1 97.5 248 LEU B N 1
ATOM 4510 C CA . LEU B 1 248 ? 15.727 -19.688 -12.648 1 97.5 248 LEU B CA 1
ATOM 4511 C C . LEU B 1 248 ? 14.617 -18.641 -12.727 1 97.5 248 LEU B C 1
ATOM 4513 O O . LEU B 1 248 ? 14.867 -17.5 -13.125 1 97.5 248 LEU B O 1
ATOM 4517 N N . ALA B 1 249 ? 13.398 -19.062 -12.336 1 98.25 249 ALA B N 1
ATOM 4518 C CA . ALA B 1 249 ? 12.289 -18.156 -12.062 1 98.25 249 ALA B CA 1
ATOM 4519 C C . ALA B 1 249 ? 11.398 -18.688 -10.953 1 98.25 249 ALA B C 1
ATOM 4521 O O . ALA B 1 249 ? 11.43 -19.891 -10.648 1 98.25 249 ALA B O 1
ATOM 4522 N N . LEU B 1 250 ? 10.711 -17.812 -10.336 1 98.19 250 LEU B N 1
ATOM 4523 C CA . LEU B 1 250 ? 9.75 -18.203 -9.312 1 98.19 250 LEU B CA 1
ATOM 4524 C C . LEU B 1 250 ? 8.328 -18.156 -9.852 1 98.19 250 LEU B C 1
ATOM 4526 O O . LEU B 1 250 ? 7.965 -17.203 -10.562 1 98.19 250 LEU B O 1
ATOM 4530 N N . GLY B 1 251 ? 7.535 -19.125 -9.516 1 96.5 251 GLY B N 1
ATOM 4531 C CA . GLY B 1 251 ? 6.145 -19.156 -9.945 1 96.5 251 GLY B CA 1
ATOM 4532 C C . GLY B 1 251 ? 5.352 -20.281 -9.312 1 96.5 251 GLY B C 1
ATOM 4533 O O . GLY B 1 251 ? 5.852 -20.984 -8.422 1 96.5 251 GLY B O 1
ATOM 4534 N N . ASN B 1 252 ? 4.141 -20.438 -9.727 1 95.12 252 ASN B N 1
ATOM 4535 C CA . ASN B 1 252 ? 3.264 -21.438 -9.125 1 95.12 252 ASN B CA 1
ATOM 4536 C C . ASN B 1 252 ? 3.389 -22.781 -9.82 1 95.12 252 ASN B C 1
ATOM 4538 O O . ASN B 1 252 ? 3.734 -22.844 -11.008 1 95.12 252 ASN B O 1
ATOM 4542 N N . GLU B 1 253 ? 3.062 -23.844 -9.156 1 95.88 253 GLU B N 1
ATOM 4543 C CA . GLU B 1 253 ? 3.217 -25.219 -9.625 1 95.88 253 GLU B CA 1
ATOM 4544 C C . GLU B 1 253 ? 2.338 -25.484 -10.844 1 95.88 253 GLU B C 1
ATOM 4546 O O . GLU B 1 253 ? 2.77 -26.141 -11.789 1 95.88 253 GLU B O 1
ATOM 4551 N N . LYS B 1 254 ? 1.173 -25.016 -10.836 1 91.25 254 LYS B N 1
ATOM 4552 C CA . LYS B 1 254 ? 0.222 -25.297 -11.906 1 91.25 254 LYS B CA 1
ATOM 4553 C C . LYS B 1 254 ? 0.796 -24.891 -13.266 1 91.25 254 LYS B C 1
ATOM 4555 O O . LYS B 1 254 ? 0.683 -25.656 -14.234 1 91.25 254 LYS B O 1
ATOM 4560 N N . THR B 1 255 ? 1.356 -23.75 -13.336 1 91.56 255 THR B N 1
ATOM 4561 C CA . THR B 1 255 ? 1.927 -23.266 -14.586 1 91.56 255 THR B CA 1
ATOM 4562 C C . THR B 1 255 ? 3.074 -24.156 -15.047 1 91.56 255 THR B C 1
ATOM 4564 O O . THR B 1 255 ? 3.262 -24.375 -16.234 1 91.56 255 THR B O 1
ATOM 4567 N N . SER B 1 256 ? 3.842 -24.672 -14.141 1 92.75 256 SER B N 1
ATOM 4568 C CA . SER B 1 256 ? 4.969 -25.531 -14.484 1 92.75 256 SER B CA 1
ATOM 4569 C C . SER B 1 256 ? 4.504 -26.781 -15.219 1 92.75 256 SER B C 1
ATOM 4571 O O . SER B 1 256 ? 5.234 -27.328 -16.047 1 92.75 256 SER B O 1
ATOM 4573 N N . LEU B 1 257 ? 3.334 -27.172 -14.898 1 91.06 257 LEU B N 1
ATOM 4574 C CA . LEU B 1 257 ? 2.775 -28.375 -15.516 1 91.06 257 LEU B CA 1
ATOM 4575 C C . LEU B 1 257 ? 2.348 -28.094 -16.953 1 91.06 257 LEU B C 1
ATOM 4577 O O . LEU B 1 257 ? 2.148 -29.031 -17.734 1 91.06 257 LEU B O 1
ATOM 4581 N N . GLN B 1 258 ? 2.299 -26.891 -17.297 1 89.69 258 GLN B N 1
ATOM 4582 C CA . GLN B 1 258 ? 1.798 -26.5 -18.609 1 89.69 258 GLN B CA 1
ATOM 4583 C C . GLN B 1 258 ? 2.947 -26.172 -19.562 1 89.69 258 GLN B C 1
ATOM 4585 O O . GLN B 1 258 ? 2.727 -25.938 -20.75 1 89.69 258 GLN B O 1
ATOM 4590 N N . VAL B 1 259 ? 4.074 -26.094 -19.062 1 93.06 259 VAL B N 1
ATOM 4591 C CA . VAL B 1 259 ? 5.215 -25.672 -19.875 1 93.06 259 VAL B CA 1
ATOM 4592 C C . VAL B 1 259 ? 6.234 -26.812 -19.953 1 93.06 259 VAL B C 1
ATOM 4594 O O . VAL B 1 259 ? 6.762 -27.25 -18.922 1 93.06 259 VAL B O 1
ATOM 4597 N N . LYS B 1 260 ? 6.496 -27.203 -21.141 1 93.69 260 LYS B N 1
ATOM 4598 C CA . LYS B 1 260 ? 7.504 -28.25 -21.328 1 93.69 260 LYS B CA 1
ATOM 4599 C C . LYS B 1 260 ? 8.914 -27.656 -21.234 1 93.69 260 LYS B C 1
ATOM 4601 O O . LYS B 1 260 ? 9.133 -26.484 -21.562 1 93.69 260 LYS B O 1
ATOM 4606 N N . GLY B 1 261 ? 9.789 -28.469 -20.734 1 95.81 261 GLY B N 1
ATOM 4607 C CA . GLY B 1 261 ? 11.188 -28.062 -20.734 1 95.81 261 GLY B CA 1
ATOM 4608 C C . GLY B 1 261 ? 11.641 -27.469 -19.422 1 95.81 261 GLY B C 1
ATOM 4609 O O . GLY B 1 261 ? 12.742 -26.922 -19.312 1 95.81 261 GLY B O 1
ATOM 4610 N N . ILE B 1 262 ? 10.75 -27.484 -18.5 1 97.06 262 ILE B N 1
ATOM 4611 C CA . ILE B 1 262 ? 11.172 -26.984 -17.188 1 97.06 262 ILE B CA 1
ATOM 4612 C C . ILE B 1 262 ? 10.883 -28.031 -16.125 1 97.06 262 ILE B C 1
ATOM 4614 O O . ILE B 1 262 ? 10.047 -28.922 -16.312 1 97.06 262 ILE B O 1
ATOM 4618 N N . ASP B 1 263 ? 11.656 -28.047 -15.07 1 98.06 263 ASP B N 1
ATOM 4619 C CA . ASP B 1 263 ? 11.383 -28.766 -13.828 1 98.06 263 ASP B CA 1
ATOM 4620 C C . ASP B 1 263 ? 10.961 -27.797 -12.727 1 98.06 263 ASP B C 1
ATOM 4622 O O . ASP B 1 263 ? 11.297 -26.609 -12.773 1 98.06 263 ASP B O 1
ATOM 4626 N N . PHE B 1 264 ? 10.18 -28.344 -11.836 1 98 264 PHE B N 1
ATOM 4627 C CA . PHE B 1 264 ? 9.625 -27.531 -10.758 1 98 264 PHE B CA 1
ATOM 4628 C C . PHE B 1 264 ? 10.203 -27.953 -9.406 1 98 264 PHE B C 1
ATOM 4630 O O . PHE B 1 264 ? 10.172 -29.141 -9.062 1 98 264 PHE B O 1
ATOM 4637 N N . ILE B 1 265 ? 10.766 -27.016 -8.625 1 98.56 265 ILE B N 1
ATOM 4638 C CA . ILE B 1 265 ? 11.25 -27.25 -7.273 1 98.56 265 ILE B CA 1
ATOM 4639 C C . ILE B 1 265 ? 10.305 -26.594 -6.266 1 98.56 265 ILE B C 1
ATOM 4641 O O . ILE B 1 265 ? 10.312 -25.375 -6.102 1 98.56 265 ILE B O 1
ATOM 4645 N N . PRO B 1 266 ? 9.508 -27.391 -5.602 1 98.12 266 PRO B N 1
ATOM 4646 C CA . PRO B 1 266 ? 8.57 -26.812 -4.637 1 98.12 266 PRO B CA 1
ATOM 4647 C C . PRO B 1 266 ? 9.273 -26.125 -3.465 1 98.12 266 PRO B C 1
ATOM 4649 O O . PRO B 1 266 ? 10.234 -26.672 -2.918 1 98.12 266 PRO B O 1
ATOM 4652 N N . LEU B 1 267 ? 8.781 -24.969 -3.072 1 98.38 267 LEU B N 1
ATOM 4653 C CA . LEU B 1 267 ? 9.477 -24.219 -2.027 1 98.38 267 LEU B CA 1
ATOM 4654 C C . LEU B 1 267 ? 8.523 -23.875 -0.885 1 98.38 267 LEU B C 1
ATOM 4656 O O . LEU B 1 267 ? 8.867 -24.047 0.286 1 98.38 267 LEU B O 1
ATOM 4660 N N . GLN B 1 268 ? 7.359 -23.328 -1.204 1 98.25 268 GLN B N 1
ATOM 4661 C CA . GLN B 1 268 ? 6.512 -22.797 -0.138 1 98.25 268 GLN B CA 1
ATOM 4662 C C . GLN B 1 268 ? 5.039 -22.859 -0.522 1 98.25 268 GLN B C 1
ATOM 4664 O O . GLN B 1 268 ? 4.66 -22.453 -1.623 1 98.25 268 GLN B O 1
ATOM 4669 N N . LYS B 1 269 ? 4.246 -23.391 0.361 1 98.06 269 LYS B N 1
ATOM 4670 C CA . LYS B 1 269 ? 2.795 -23.375 0.186 1 98.06 269 LYS B CA 1
ATOM 4671 C C . LYS B 1 269 ? 2.229 -21.984 0.429 1 98.06 269 LYS B C 1
ATOM 4673 O O . LYS B 1 269 ? 2.521 -21.359 1.45 1 98.06 269 LYS B O 1
ATOM 4678 N N . GLU B 1 270 ? 1.514 -21.484 -0.502 1 97.88 270 GLU B N 1
ATOM 4679 C CA . GLU B 1 270 ? 0.965 -20.141 -0.367 1 97.88 270 GLU B CA 1
ATOM 4680 C C . GLU B 1 270 ? -0.534 -20.172 -0.087 1 97.88 270 GLU B C 1
ATOM 4682 O O . GLU B 1 270 ? -1.223 -21.109 -0.498 1 97.88 270 GLU B O 1
ATOM 4687 N N . ARG B 1 271 ? -1.009 -19.203 0.624 1 98.19 271 ARG B N 1
ATOM 4688 C CA . ARG B 1 271 ? -2.432 -19.016 0.901 1 98.19 271 ARG B CA 1
ATOM 4689 C C . ARG B 1 271 ? -3.031 -17.938 0.013 1 98.19 271 ARG B C 1
ATOM 4691 O O . ARG B 1 271 ? -2.592 -16.781 0.048 1 98.19 271 ARG B O 1
ATOM 4698 N N . TYR B 1 272 ? -3.92 -18.375 -0.805 1 98.06 272 TYR B N 1
ATOM 4699 C CA . TYR B 1 272 ? -4.641 -17.484 -1.707 1 98.06 272 TYR B CA 1
ATOM 4700 C C . TYR B 1 272 ? -6.02 -17.156 -1.154 1 98.06 272 TYR B C 1
ATOM 4702 O O . TYR B 1 272 ? -6.859 -18.031 -0.978 1 98.06 272 TYR B O 1
ATOM 4710 N N . GLU B 1 273 ? -6.254 -15.828 -0.932 1 98.56 273 GLU B N 1
ATOM 4711 C CA . GLU B 1 273 ? -7.434 -15.477 -0.149 1 98.56 273 GLU B CA 1
ATOM 4712 C C . GLU B 1 273 ? -8.148 -14.266 -0.743 1 98.56 273 GLU B C 1
ATOM 4714 O O . GLU B 1 273 ? -7.527 -13.43 -1.393 1 98.56 273 GLU B O 1
ATOM 4719 N N . LEU B 1 274 ? -9.43 -14.266 -0.513 1 98.19 274 LEU B N 1
ATOM 4720 C CA . LEU B 1 274 ? -10.289 -13.164 -0.925 1 98.19 274 LEU B CA 1
ATOM 4721 C C . LEU B 1 274 ? -10.375 -12.109 0.172 1 98.19 274 LEU B C 1
ATOM 4723 O O . LEU B 1 274 ? -10.492 -12.438 1.354 1 98.19 274 LEU B O 1
ATOM 4727 N N . VAL B 1 275 ? -10.344 -10.812 -0.212 1 98.62 275 VAL B N 1
ATOM 4728 C CA . VAL B 1 275 ? -10.461 -9.703 0.726 1 98.62 275 VAL B CA 1
ATOM 4729 C C . VAL B 1 275 ? -11.625 -8.797 0.322 1 98.62 275 VAL B C 1
ATOM 4731 O O . VAL B 1 275 ? -11.711 -8.367 -0.829 1 98.62 275 VAL B O 1
ATOM 4734 N N . ILE B 1 276 ? -12.555 -8.547 1.174 1 97.62 276 ILE B N 1
ATOM 4735 C CA . ILE B 1 276 ? -13.672 -7.633 0.955 1 97.62 276 ILE B CA 1
ATOM 4736 C C . ILE B 1 276 ? -13.789 -6.668 2.133 1 97.62 276 ILE B C 1
ATOM 4738 O O . ILE B 1 276 ? -13.289 -6.945 3.225 1 97.62 276 ILE B O 1
ATOM 4742 N N . LYS B 1 277 ? -14.375 -5.523 1.914 1 96.56 277 LYS B N 1
ATOM 4743 C CA . LYS B 1 277 ? -14.672 -4.621 3.021 1 96.56 277 LYS B CA 1
ATOM 4744 C C . LYS B 1 277 ? -15.805 -5.168 3.883 1 96.56 277 LYS B C 1
ATOM 4746 O O . LYS B 1 277 ? -16.812 -5.641 3.361 1 96.56 277 LYS B O 1
ATOM 4751 N N . LYS B 1 278 ? -15.641 -5.082 5.125 1 95.56 278 LYS B N 1
ATOM 4752 C CA . LYS B 1 278 ? -16.609 -5.652 6.062 1 95.56 278 LYS B CA 1
ATOM 4753 C C . LYS B 1 278 ? -17.969 -5 5.906 1 95.56 278 LYS B C 1
ATOM 4755 O O . LYS B 1 278 ? -19 -5.664 6.047 1 95.56 278 LYS B O 1
ATOM 4760 N N . GLU B 1 279 ? -18 -3.773 5.605 1 92.25 279 GLU B N 1
ATOM 4761 C CA . GLU B 1 279 ? -19.25 -3.029 5.48 1 92.25 279 GLU B CA 1
ATOM 4762 C C . GLU B 1 279 ? -20.109 -3.596 4.359 1 92.25 279 GLU B C 1
ATOM 4764 O O . GLU B 1 279 ? -21.328 -3.414 4.355 1 92.25 279 GLU B O 1
ATOM 4769 N N . ASN B 1 280 ? -19.5 -4.32 3.416 1 92.06 280 ASN B N 1
ATOM 4770 C CA . ASN B 1 280 ? -20.219 -4.844 2.262 1 92.06 280 ASN B CA 1
ATOM 4771 C C . ASN B 1 280 ? -20.594 -6.312 2.453 1 92.06 280 ASN B C 1
ATOM 4773 O O . ASN B 1 280 ? -21.312 -6.887 1.631 1 92.06 280 ASN B O 1
ATOM 4777 N N . MET B 1 281 ? -20.219 -6.871 3.529 1 89.81 281 MET B N 1
ATOM 4778 C CA . MET B 1 281 ? -20.266 -8.32 3.715 1 89.81 281 MET B CA 1
ATOM 4779 C C . MET B 1 281 ? -21.703 -8.82 3.676 1 89.81 281 MET B C 1
ATOM 4781 O O . MET B 1 281 ? -21.953 -9.953 3.271 1 89.81 281 MET B O 1
ATOM 4785 N N . TYR B 1 282 ? -22.656 -7.926 4.004 1 87.88 282 TYR B N 1
ATOM 4786 C CA . TYR B 1 282 ? -24.031 -8.406 4.117 1 87.88 282 TYR B CA 1
ATOM 4787 C C . TYR B 1 282 ? -24.844 -8 2.898 1 87.88 282 TYR B C 1
ATOM 4789 O O . TYR B 1 282 ? -26.031 -8.328 2.805 1 87.88 282 TYR B O 1
ATOM 4797 N N . ASP B 1 283 ? -24.203 -7.371 2.002 1 88.44 283 ASP B N 1
ATOM 4798 C CA . ASP B 1 283 ? -24.875 -7.082 0.735 1 88.44 283 ASP B CA 1
ATOM 4799 C C . ASP B 1 283 ? -25.031 -8.352 -0.1 1 88.44 283 ASP B C 1
ATOM 4801 O O . ASP B 1 283 ? -24.219 -9.273 0.006 1 88.44 283 ASP B O 1
ATOM 4805 N N . SER B 1 284 ? -25.922 -8.398 -0.966 1 85.69 284 SER B N 1
ATOM 4806 C CA . SER B 1 284 ? -26.359 -9.594 -1.691 1 85.69 284 SER B CA 1
ATOM 4807 C C . SER B 1 284 ? -25.203 -10.18 -2.508 1 85.69 284 SER B C 1
ATOM 4809 O O . SER B 1 284 ? -24.922 -11.383 -2.412 1 85.69 284 SER B O 1
ATOM 4811 N N . PRO B 1 285 ? -24.469 -9.383 -3.248 1 86.81 285 PRO B N 1
ATOM 4812 C CA . PRO B 1 285 ? -23.422 -10 -4.051 1 86.81 285 PRO B CA 1
ATOM 4813 C C . PRO B 1 285 ? -22.344 -10.672 -3.197 1 86.81 285 PRO B C 1
ATOM 4815 O O . PRO B 1 285 ? -21.812 -11.727 -3.576 1 86.81 285 PRO B O 1
ATOM 4818 N N . PHE B 1 286 ? -22.094 -10.172 -2.092 1 91.56 286 PHE B N 1
ATOM 4819 C CA . PHE B 1 286 ? -21.031 -10.68 -1.231 1 91.56 286 PHE B CA 1
ATOM 4820 C C . PHE B 1 286 ? -21.5 -11.922 -0.478 1 91.56 286 PHE B C 1
ATOM 4822 O O . PHE B 1 286 ? -20.734 -12.875 -0.313 1 91.56 286 PHE B O 1
ATOM 4829 N N . LYS B 1 287 ? -22.688 -11.891 -0.07 1 91.25 287 LYS B N 1
ATOM 4830 C CA . LYS B 1 287 ? -23.266 -13.094 0.52 1 91.25 287 LYS B CA 1
ATOM 4831 C C . LYS B 1 287 ? -23.234 -14.258 -0.467 1 91.25 287 LYS B C 1
ATOM 4833 O O . LYS B 1 287 ? -22.891 -15.383 -0.099 1 91.25 287 LYS B O 1
ATOM 4838 N N . SER B 1 288 ? -23.547 -13.977 -1.645 1 91.38 288 SER B N 1
ATOM 4839 C CA . SER B 1 288 ? -23.531 -14.984 -2.695 1 91.38 288 SER B CA 1
ATOM 4840 C C . SER B 1 288 ? -22.125 -15.547 -2.902 1 91.38 288 SER B C 1
ATOM 4842 O O . SER B 1 288 ? -21.969 -16.75 -3.135 1 91.38 288 SER B O 1
ATOM 4844 N N . ILE B 1 289 ? -21.188 -14.695 -2.84 1 94.5 289 ILE B N 1
ATOM 4845 C CA . ILE B 1 289 ? -19.812 -15.117 -3.014 1 94.5 289 ILE B CA 1
ATOM 4846 C C . ILE B 1 289 ? -19.453 -16.156 -1.961 1 94.5 289 ILE B C 1
ATOM 4848 O O . ILE B 1 289 ? -18.906 -17.219 -2.287 1 94.5 289 ILE B O 1
ATOM 4852 N N . ILE B 1 290 ? -19.781 -15.883 -0.784 1 94.56 290 ILE B N 1
ATOM 4853 C CA . ILE B 1 290 ? -19.453 -16.781 0.321 1 94.56 290 ILE B CA 1
ATOM 4854 C C . ILE B 1 290 ? -20.188 -18.109 0.153 1 94.56 290 ILE B C 1
ATOM 4856 O O . ILE B 1 290 ? -19.609 -19.172 0.327 1 94.56 290 ILE B O 1
ATOM 4860 N N . GLU B 1 291 ? -21.391 -18.016 -0.221 1 95.25 291 GLU B N 1
ATOM 4861 C CA . GLU B 1 291 ? -22.188 -19.219 -0.447 1 95.25 291 GLU B CA 1
ATOM 4862 C C . GLU B 1 291 ? -21.609 -20.062 -1.586 1 95.25 291 GLU B C 1
ATOM 4864 O O . GLU B 1 291 ? -21.5 -21.281 -1.479 1 95.25 291 GLU B O 1
ATOM 4869 N N . ILE B 1 292 ? -21.25 -19.406 -2.611 1 96.5 292 ILE B N 1
ATOM 4870 C CA . ILE B 1 292 ? -20.703 -20.094 -3.777 1 96.5 292 ILE B CA 1
ATOM 4871 C C . ILE B 1 292 ? -19.391 -20.781 -3.396 1 96.5 292 ILE B C 1
ATOM 4873 O O . ILE B 1 292 ? -19.203 -21.969 -3.68 1 96.5 292 ILE B O 1
ATOM 4877 N N . ILE B 1 293 ? -18.5 -20.062 -2.736 1 97.38 293 ILE B N 1
ATOM 4878 C CA . ILE B 1 293 ? -17.172 -20.578 -2.379 1 97.38 293 ILE B CA 1
ATOM 4879 C C . ILE B 1 293 ? -17.328 -21.797 -1.474 1 97.38 293 ILE B C 1
ATOM 4881 O O . ILE B 1 293 ? -16.547 -22.75 -1.566 1 97.38 293 ILE B O 1
ATOM 4885 N N . ARG B 1 294 ? -18.391 -21.828 -0.714 1 97.12 294 ARG B N 1
ATOM 4886 C CA . ARG B 1 294 ? -18.594 -22.906 0.241 1 97.12 294 ARG B CA 1
ATOM 4887 C C . ARG B 1 294 ? -19.375 -24.062 -0.4 1 97.12 294 ARG B C 1
ATOM 4889 O O . ARG B 1 294 ? -19.469 -25.141 0.18 1 97.12 294 ARG B O 1
ATOM 4896 N N . SER B 1 295 ? -19.859 -23.906 -1.539 1 96.62 295 SER B N 1
ATOM 4897 C CA . SER B 1 295 ? -20.703 -24.891 -2.186 1 96.62 295 SER B CA 1
ATOM 4898 C C . SER B 1 295 ? -19.891 -26.094 -2.67 1 96.62 295 SER B C 1
ATOM 4900 O O . SER B 1 295 ? -18.719 -25.953 -3.02 1 96.62 295 SER B O 1
ATOM 4902 N N . LYS B 1 296 ? -20.531 -27.219 -2.719 1 96.06 296 LYS B N 1
ATOM 4903 C CA . LYS B 1 296 ? -19.906 -28.438 -3.221 1 96.06 296 LYS B CA 1
ATOM 4904 C C . LYS B 1 296 ? -19.609 -28.328 -4.715 1 96.06 296 LYS B C 1
ATOM 4906 O O . LYS B 1 296 ? -18.578 -28.812 -5.184 1 96.06 296 LYS B O 1
ATOM 4911 N N . GLU B 1 297 ? -20.484 -27.719 -5.449 1 95.25 297 GLU B N 1
ATOM 4912 C CA . GLU B 1 297 ? -20.328 -27.578 -6.895 1 95.25 297 GLU B CA 1
ATOM 4913 C C . GLU B 1 297 ? -19.062 -26.797 -7.246 1 95.25 297 GLU B C 1
ATOM 4915 O O . GLU B 1 297 ? -18.297 -27.203 -8.117 1 95.25 297 GLU B O 1
ATOM 4920 N N . PHE B 1 298 ? -18.906 -25.703 -6.598 1 96.69 298 PHE B N 1
ATOM 4921 C CA . PHE B 1 298 ? -17.75 -24.875 -6.836 1 96.69 298 PHE B CA 1
ATOM 4922 C C . PHE B 1 298 ? -16.469 -25.609 -6.488 1 96.69 298 PHE B C 1
ATOM 4924 O O . PHE B 1 298 ? -15.508 -25.625 -7.27 1 96.69 298 PHE B O 1
ATOM 4931 N N . LYS B 1 299 ? -16.359 -26.266 -5.387 1 96.56 299 LYS B N 1
ATOM 4932 C CA . LYS B 1 299 ? -15.188 -27 -4.926 1 96.56 299 LYS B CA 1
ATOM 4933 C C . LYS B 1 299 ? -14.867 -28.156 -5.863 1 96.56 299 LYS B C 1
ATOM 4935 O O . LYS B 1 299 ? -13.695 -28.422 -6.141 1 96.56 299 LYS B O 1
ATOM 4940 N N . THR B 1 300 ? -15.883 -28.797 -6.293 1 95.75 300 THR B N 1
ATOM 4941 C CA . THR B 1 300 ? -15.695 -29.906 -7.227 1 95.75 300 THR B CA 1
ATOM 4942 C C . THR B 1 300 ? -15.078 -29.406 -8.531 1 95.75 300 THR B C 1
ATOM 4944 O O . THR B 1 300 ? -14.164 -30.047 -9.062 1 95.75 300 THR B O 1
ATOM 4947 N N . GLU B 1 301 ? -15.586 -28.312 -8.992 1 94.12 301 GLU B N 1
ATOM 4948 C CA . GLU B 1 301 ? -15.031 -27.75 -10.219 1 94.12 301 GLU B CA 1
ATOM 4949 C C . GLU B 1 301 ? -13.562 -27.391 -10.039 1 94.12 301 GLU B C 1
ATOM 4951 O O . GLU B 1 301 ? -12.734 -27.656 -10.914 1 94.12 301 GLU B O 1
ATOM 4956 N N . LEU B 1 302 ? -13.234 -26.766 -8.93 1 95.06 302 LEU B N 1
ATOM 4957 C CA . LEU B 1 302 ? -11.852 -26.391 -8.656 1 95.06 302 LEU B CA 1
ATOM 4958 C C . LEU B 1 302 ? -10.969 -27.625 -8.539 1 95.06 302 LEU B C 1
ATOM 4960 O O . LEU B 1 302 ? -9.82 -27.625 -8.977 1 95.06 302 LEU B O 1
ATOM 4964 N N . SER B 1 303 ? -11.5 -28.656 -7.926 1 94.12 303 SER B N 1
ATOM 4965 C CA . SER B 1 303 ? -10.766 -29.906 -7.793 1 94.12 303 SER B CA 1
ATOM 4966 C C . SER B 1 303 ? -10.445 -30.5 -9.156 1 94.12 303 SER B C 1
ATOM 4968 O O . SER B 1 303 ? -9.398 -31.109 -9.344 1 94.12 303 SER B O 1
ATOM 4970 N N . GLY B 1 304 ? -11.328 -30.312 -10.055 1 91.69 304 GLY B N 1
ATOM 4971 C CA . GLY B 1 304 ? -11.133 -30.797 -11.406 1 91.69 304 GLY B CA 1
ATOM 4972 C C . GLY B 1 304 ? -10 -30.109 -12.133 1 91.69 304 GLY B C 1
ATOM 4973 O O . GLY B 1 304 ? -9.328 -30.703 -12.977 1 91.69 304 GLY B O 1
ATOM 4974 N N . ILE B 1 305 ? -9.828 -28.859 -11.852 1 87.69 305 ILE B N 1
ATOM 4975 C CA . ILE B 1 305 ? -8.766 -28.078 -12.469 1 87.69 305 ILE B CA 1
ATOM 4976 C C . ILE B 1 305 ? -7.41 -28.531 -11.922 1 87.69 305 ILE B C 1
ATOM 4978 O O . ILE B 1 305 ? -6.434 -28.625 -12.672 1 87.69 305 ILE B O 1
ATOM 4982 N N . GLY B 1 306 ? -7.441 -28.875 -10.617 1 86.5 306 GLY B N 1
ATOM 4983 C CA . GLY B 1 306 ? -6.211 -29.344 -10 1 86.5 306 GLY B CA 1
ATOM 4984 C C . GLY B 1 306 ? -5.301 -28.234 -9.547 1 86.5 306 GLY B C 1
ATOM 4985 O O . GLY B 1 306 ? -5.531 -27.062 -9.867 1 86.5 306 GLY B O 1
ATOM 4986 N N . GLY B 1 307 ? -4.273 -28.594 -8.719 1 89.12 307 GLY B N 1
ATOM 4987 C CA . GLY B 1 307 ? -3.244 -27.656 -8.281 1 89.12 307 GLY B CA 1
ATOM 4988 C C . GLY B 1 307 ? -3.652 -26.844 -7.07 1 89.12 307 GLY B C 1
ATOM 4989 O O . GLY B 1 307 ? -2.973 -25.875 -6.707 1 89.12 307 GLY B O 1
ATOM 4990 N N . TYR B 1 308 ? -4.785 -27.188 -6.512 1 94.94 308 TYR B N 1
ATOM 4991 C CA . TYR B 1 308 ? -5.277 -26.438 -5.355 1 94.94 308 TYR B CA 1
ATOM 4992 C C . TYR B 1 308 ? -5.453 -27.359 -4.152 1 94.94 308 TYR B C 1
ATOM 4994 O O . TYR B 1 308 ? -5.891 -28.5 -4.297 1 94.94 308 TYR B O 1
ATOM 5002 N N . ASP B 1 309 ? -5.023 -26.922 -3.064 1 96.88 309 ASP B N 1
ATOM 5003 C CA . ASP B 1 309 ? -5.488 -27.469 -1.798 1 96.88 309 ASP B CA 1
ATOM 5004 C C . ASP B 1 309 ? -6.734 -26.734 -1.304 1 96.88 309 ASP B C 1
ATOM 5006 O O . ASP B 1 309 ? -6.656 -25.578 -0.899 1 96.88 309 ASP B O 1
ATOM 5010 N N . LEU B 1 310 ? -7.863 -27.406 -1.257 1 97.12 310 LEU B N 1
ATOM 5011 C CA . LEU B 1 310 ? -9.148 -26.766 -1.025 1 97.12 310 LEU B CA 1
ATOM 5012 C C . LEU B 1 310 ? -9.672 -27.078 0.369 1 97.12 310 LEU B C 1
ATOM 5014 O O . LEU B 1 310 ? -10.852 -26.844 0.663 1 97.12 310 LEU B O 1
ATOM 5018 N N . THR B 1 311 ? -8.875 -27.562 1.259 1 95.94 311 THR B N 1
ATOM 5019 C CA . THR B 1 311 ? -9.273 -28.047 2.572 1 95.94 311 THR B CA 1
ATOM 5020 C C . THR B 1 311 ? -9.961 -26.953 3.381 1 95.94 311 THR B C 1
ATOM 5022 O O . THR B 1 311 ? -10.945 -27.219 4.078 1 95.94 311 THR B O 1
ATOM 5025 N N . GLU B 1 312 ? -9.531 -25.734 3.275 1 97.25 312 GLU B N 1
ATOM 5026 C CA . GLU B 1 312 ? -10.055 -24.641 4.102 1 97.25 312 GLU B CA 1
ATOM 5027 C C . GLU B 1 312 ? -10.883 -23.672 3.27 1 97.25 312 GLU B C 1
ATOM 5029 O O . GLU B 1 312 ? -11.18 -22.562 3.721 1 97.25 312 GLU B O 1
ATOM 5034 N N . THR B 1 313 ? -11.242 -24.094 2.07 1 97.94 313 THR B N 1
ATOM 5035 C CA . THR B 1 313 ? -11.93 -23.188 1.15 1 97.94 313 THR B CA 1
ATOM 5036 C C . THR B 1 313 ? -13.242 -22.688 1.762 1 97.94 313 THR B C 1
ATOM 5038 O O . THR B 1 313 ? -14.039 -23.484 2.256 1 97.94 313 THR B O 1
ATOM 5041 N N . GLY B 1 314 ? -13.422 -21.391 1.816 1 97.31 314 GLY B N 1
ATOM 5042 C CA . GLY B 1 314 ? -14.664 -20.797 2.297 1 97.31 314 GLY B CA 1
ATOM 5043 C C . GLY B 1 314 ? -14.578 -20.328 3.736 1 97.31 314 GLY B C 1
ATOM 5044 O O . GLY B 1 314 ? -15.445 -19.578 4.199 1 97.31 314 GLY B O 1
ATOM 5045 N N . ASN B 1 315 ? -13.539 -20.703 4.434 1 97.56 315 ASN B N 1
ATOM 5046 C CA . ASN B 1 315 ? -13.375 -20.281 5.82 1 97.56 315 ASN B CA 1
ATOM 5047 C C . ASN B 1 315 ? -13.031 -18.797 5.914 1 97.56 315 ASN B C 1
ATOM 5049 O O . ASN B 1 315 ? -12.219 -18.297 5.137 1 97.56 315 ASN B O 1
ATOM 5053 N N . ILE B 1 316 ? -13.695 -18.141 6.828 1 96.75 316 ILE B N 1
ATOM 5054 C CA . ILE B 1 316 ? -13.289 -16.781 7.184 1 96.75 316 ILE B CA 1
ATOM 5055 C C . ILE B 1 316 ? -12.062 -16.844 8.102 1 96.75 316 ILE B C 1
ATOM 5057 O O . ILE B 1 316 ? -12.148 -17.328 9.227 1 96.75 316 ILE B O 1
ATOM 5061 N N . ILE B 1 317 ? -10.984 -16.328 7.621 1 96.06 317 ILE B N 1
ATOM 5062 C CA . ILE B 1 317 ? -9.719 -16.5 8.328 1 96.06 317 ILE B CA 1
ATOM 5063 C C . ILE B 1 317 ? -9.484 -15.312 9.258 1 96.06 317 ILE B C 1
ATOM 5065 O O . ILE B 1 317 ? -8.781 -15.43 10.266 1 96.06 317 ILE B O 1
ATOM 5069 N N . ALA B 1 318 ? -10.047 -14.148 8.922 1 96.19 318 ALA B N 1
ATOM 5070 C CA . ALA B 1 318 ? -9.852 -12.969 9.758 1 96.19 318 ALA B CA 1
ATOM 5071 C C . ALA B 1 318 ? -10.914 -11.906 9.469 1 96.19 318 ALA B C 1
ATOM 5073 O O . ALA B 1 318 ? -11.383 -11.789 8.336 1 96.19 318 ALA B O 1
ATOM 5074 N N . GLU B 1 319 ? -11.32 -11.336 10.469 1 93.62 319 GLU B N 1
ATOM 5075 C CA . GLU B 1 319 ? -12.031 -10.055 10.438 1 93.62 319 GLU B CA 1
ATOM 5076 C C . GLU B 1 319 ? -11.195 -8.945 11.062 1 93.62 319 GLU B C 1
ATOM 5078 O O . GLU B 1 319 ? -10.992 -8.93 12.281 1 93.62 319 GLU B O 1
ATOM 5083 N N . LEU B 1 320 ? -10.734 -8.102 10.156 1 90.75 320 LEU B N 1
ATOM 5084 C CA . LEU B 1 320 ? -9.742 -7.121 10.594 1 90.75 320 LEU B CA 1
ATOM 5085 C C . LEU B 1 320 ? -10.391 -5.758 10.828 1 90.75 320 LEU B C 1
ATOM 5087 O O . LEU B 1 320 ? -11.305 -5.367 10.102 1 90.75 320 LEU B O 1
#

Radius of gyration: 26.59 Å; Cα contacts (8 Å, |Δi|>4): 1202; chains: 2; bounding box: 56×70×66 Å

Foldseek 3Di:
DPPQDKDFLCRLCVVVVHDSVVSVVCCVVVLFPWDDDDNGIIGTPVRSVVSVVVPVVPPDDPPPPPPPPPCPPVCPQLAPPVPCCVPAAEEEEADCLVVVLQVLLPVPPPPHHYHYHHHAQQSQLLCQLVVRHFKGKFFAADLVVRDGDPVSSCPSNDPFKKWKFFQWKFWKWKKFFVPLVVPDAALVCQPDQVFAAAEADPRHRQLNVNVSSCVVVVHDLVSGHHSPHHDHDPLVRNVCNQVPVGGIYMDTPLSNVVDPGIDTHTYDIIIMIMMGGPVCCPPDSNVSSLVLQPDPVSVVVVVVSDRTHCPRTSDTPDTD/DPPQDKAFLCRLCVVVVHDSVVSVVCCVVVLFPWDDDDNGIIGTPVRSVVSVVVPVVPPDDVPPPPPPPPCPPVCVQLAPPVPCCVPAAEEEEADCLVVVLQVLLPVPPPPHHYHYHHHAQQSQLLCQLVVRHFKGKFFAADLVVRDGDPVSSCVSNDPFKKWKFFQWKFWKWKKFFVPLVVPDAALVCQPDQVFAAAEADPRHRQLNVNVSSCVVVVHDLVSGHHSPHHDHDPLVRNVCNQVPVGGIYMDTPLSVVVDPGIDTHTYDIIIMIMMGGPVCCPPDSNVSSLVLQPDPVSVVVVVVSDRTHCPRTSDTPDTD

Sequence (640 aa):
MIENTVLTPQEVAGMLKITKNTVYELIKRGELNGYKVGKKIRVDLKDVENYKNRTKNTTGEISHRPIIKDDLSYSNMFYPRDADISDGFVICGQDVLLDILSRYIEFHCSGIRTFRSYVGSYNGLLALYLGKVQVATSHLWDGDSGKYNIPFVRRLIPGIPTVIIHLACRMQGFYVPHGNPKKIQGWEDLKRNDITMVNREKGCGTRILLDEHLKLLNVNGKDINGYNRECFSHLTVASTVARGGADLALGNEKTSLQVKGIDFIPLQKERYELVIKKENMYDSPFKSIIEIIRSKEFKTELSGIGGYDLTETGNIIAELMIENTVLTPQEVAGMLKITKNTVYELIKRGELNGYKVGKKIRVDLKDVENYKNRTKNTTGEISHRPIIKDDLSYSNMFYPRDADISDGFVICGQDVLLDILSRYIEFHCSGIRTFRSYVGSYNGLLALYLGKVQVATSHLWDGDSGKYNIPFVRRLIPGIPTVIIHLACRMQGFYVPHGNPKKIQGWEDLKRNDITMVNREKGCGTRILLDEHLKLLNVNGKDINGYNRECFSHLTVASTVARGGADLALGNEKTSLQVKGIDFIPLQKERYELVIKKENMYDSPFKSIIEIIRSKEFKTELSGIGGYDLTETGNIIAEL

Nearest PDB structures (foldseek):
  6g4r-assembly1_B  TM=5.187E-01  e=2.005E-10  Corynebacterium glutamicum
  4rxl-assembly1_A  TM=6.139E-01  e=5.535E-08  Vibrio cholerae O1 biovar El Tor str. N16961
  3gzg-assembly3_C  TM=6.361E-01  e=1.006E-07  Xanthomonas citri
  8zj9-assembly1_A  TM=6.136E-01  e=8.160E-07  Acinetobacter baumannii
  6nio-assembly1_A  TM=5.845E-01  e=5.369E-07  Yersinia pestis

pLDDT: mean 84.8, std 20.23, range [24.0, 98.69]

Secondary structure (DSSP, 8-state):
-----EE-HHHHHHHHT--HHHHHHHHHTTSS--EEETTEEEEEHHHHHHHHHHHHTTSS-------------HHHHHS----STTSSEEEE-S-THHHHHHHHHHHHSTTPPEEEE---HHHHHHHHHTTS-SBEEE--B-TTT--BSHHHHHHHSTTS-EEEEEEEEEEEEEEEETT-TT---SGGGGG-SS-BEEEEPTTSHHHHHHHHHHHHHT--GGGSBTTT-EESSHHHHHHHHHTTS-SEEEEEHHHHTTSTTEEEEEEEEEEEEEEEEGGGTTSHHHHHHHHHHHSHHHHHHHHHH-S-B-TTTT-EEEE-/-----EE-HHHHHHHHT--HHHHHHHHHTTSS--EEETTEEEEEHHHHHHHHHHHHTTSS-------------HHHHHS----STTSSEEEE-S-THHHHHHHHHHHHSTTPPEEEE---HHHHHHHHHTTS-SBEEE--B-TTT--BSHHHHHHHSTTS-EEEEEEEEEEEEEEEETT-TT---SGGGGG-SS-BEEEEPTTSHHHHHHHHHHHHHT--GGGSBTTT-EESSHHHHHHHHHTTS-SEEEEEHHHHTTSTTEEEEEEEEEEEEEEEEGGGTTSHHHHHHHHHHHSHHHHHHHHHH-S-B-TTTT-EEEE-